Protein AF-A0A1Z7ZY20-F1 (afdb_monomer_lite)

Structure (mmCIF, N/CA/C/O backbone):
data_AF-A0A1Z7ZY20-F1
#
_entry.id   AF-A0A1Z7ZY20-F1
#
loop_
_atom_site.group_PDB
_atom_site.id
_atom_site.type_symbol
_atom_site.label_atom_id
_atom_site.label_alt_id
_atom_site.label_comp_id
_atom_site.label_asym_id
_atom_site.label_entity_id
_atom_site.label_seq_id
_atom_site.pdbx_PDB_ins_code
_atom_site.Cartn_x
_atom_site.Cartn_y
_atom_site.Cartn_z
_atom_site.occupancy
_atom_site.B_iso_or_equiv
_atom_site.auth_seq_id
_atom_site.auth_comp_id
_atom_site.auth_asym_id
_atom_site.auth_atom_id
_atom_site.pdbx_PDB_model_num
ATOM 1 N N . MET A 1 1 ? 28.440 -12.689 -19.094 1.00 26.59 1 MET A N 1
ATOM 2 C CA . MET A 1 1 ? 27.638 -11.450 -19.076 1.00 26.59 1 MET A CA 1
ATOM 3 C C . MET A 1 1 ? 26.887 -11.389 -20.394 1.00 26.59 1 MET A C 1
ATOM 5 O O . MET A 1 1 ? 27.478 -11.012 -21.401 1.00 26.59 1 MET A O 1
ATOM 9 N N . ASN A 1 2 ? 25.649 -11.888 -20.423 1.00 25.91 2 ASN A N 1
ATOM 10 C CA . ASN A 1 2 ? 24.798 -11.761 -21.603 1.00 25.91 2 ASN A CA 1
ATOM 11 C C . ASN A 1 2 ? 24.321 -10.310 -21.683 1.00 25.91 2 ASN A C 1
ATOM 13 O O . ASN A 1 2 ? 23.809 -9.777 -20.708 1.00 25.91 2 ASN A O 1
ATOM 17 N N . LYS A 1 3 ? 24.509 -9.672 -22.840 1.00 26.27 3 LYS A N 1
ATOM 18 C CA . LYS A 1 3 ? 24.090 -8.285 -23.102 1.00 26.27 3 LYS A CA 1
ATOM 19 C C . LYS A 1 3 ? 22.564 -8.083 -23.047 1.00 26.27 3 LYS A C 1
ATOM 21 O O . LYS A 1 3 ? 22.125 -6.948 -23.067 1.00 26.27 3 LYS A O 1
ATOM 26 N N . PHE A 1 4 ? 21.796 -9.171 -22.972 1.00 29.50 4 PHE A N 1
ATOM 27 C CA . PHE A 1 4 ? 20.334 -9.195 -23.011 1.00 29.50 4 PHE A CA 1
ATOM 28 C C . PHE A 1 4 ? 19.665 -8.758 -21.703 1.00 29.50 4 PHE A C 1
ATOM 30 O O . PHE A 1 4 ? 18.697 -8.015 -21.747 1.00 29.50 4 PHE A O 1
ATOM 37 N N . SER A 1 5 ? 20.199 -9.137 -20.541 1.00 30.03 5 SER A N 1
ATOM 38 C CA . SER A 1 5 ? 19.526 -8.877 -19.259 1.00 30.03 5 SER A CA 1
ATOM 39 C C . SER A 1 5 ? 19.671 -7.429 -18.770 1.00 30.03 5 SER A C 1
ATOM 41 O O . SER A 1 5 ? 18.835 -6.940 -18.025 1.00 30.03 5 SER A O 1
ATOM 43 N N . LEU A 1 6 ? 20.687 -6.696 -19.246 1.00 30.16 6 LEU A N 1
ATOM 44 C CA . LEU A 1 6 ? 20.835 -5.263 -18.958 1.00 30.16 6 LEU A CA 1
ATOM 45 C C . LEU A 1 6 ? 19.846 -4.405 -19.772 1.00 30.16 6 LEU A C 1
ATOM 47 O O . LEU A 1 6 ? 19.478 -3.317 -19.343 1.00 30.16 6 LEU A O 1
ATOM 51 N N . SER A 1 7 ? 19.387 -4.907 -20.924 1.00 30.00 7 SER A N 1
ATOM 52 C CA . SER A 1 7 ? 18.324 -4.277 -21.712 1.00 30.00 7 SER A CA 1
ATOM 53 C C . SER A 1 7 ? 16.952 -4.414 -21.051 1.00 30.00 7 SER A C 1
ATOM 55 O O . SER A 1 7 ? 16.118 -3.559 -21.293 1.00 30.00 7 SER A O 1
ATOM 57 N N . ILE A 1 8 ? 16.721 -5.417 -20.194 1.00 33.16 8 ILE A N 1
ATOM 58 C CA . ILE A 1 8 ? 15.449 -5.606 -19.468 1.00 33.16 8 ILE A CA 1
ATOM 59 C C . ILE A 1 8 ? 15.238 -4.495 -18.442 1.00 33.16 8 ILE A C 1
ATOM 61 O O . ILE A 1 8 ? 14.143 -3.967 -18.362 1.00 33.16 8 ILE A O 1
ATOM 65 N N . LEU A 1 9 ? 16.289 -4.088 -17.720 1.00 32.81 9 LEU A N 1
ATOM 66 C CA . LEU A 1 9 ? 16.200 -2.931 -16.832 1.00 32.81 9 LEU A CA 1
ATOM 67 C C . LEU A 1 9 ? 15.980 -1.656 -17.658 1.00 32.81 9 LEU A C 1
ATOM 69 O O . LEU A 1 9 ? 15.051 -0.908 -17.418 1.00 32.81 9 LEU A O 1
ATOM 73 N N . PHE A 1 10 ? 16.802 -1.411 -18.682 1.00 33.69 10 PHE A N 1
ATOM 74 C CA . PHE A 1 10 ? 16.761 -0.129 -19.389 1.00 33.69 10 PHE A CA 1
ATOM 75 C C . PHE A 1 10 ? 15.590 0.041 -20.371 1.00 33.69 10 PHE A C 1
ATOM 77 O O . PHE A 1 10 ? 15.165 1.171 -20.542 1.00 33.69 10 PHE A O 1
ATOM 84 N N . SER A 1 11 ? 15.044 -1.009 -20.992 1.00 33.44 11 SER A N 1
ATOM 85 C CA . SER A 1 11 ? 13.928 -0.878 -21.957 1.00 33.44 11 SER A CA 1
ATOM 86 C C . SER A 1 11 ? 12.587 -0.603 -21.281 1.00 33.44 11 SER A C 1
ATOM 88 O O . SER A 1 11 ? 11.787 0.160 -21.811 1.00 33.44 11 SER A O 1
ATOM 90 N N . SER A 1 12 ? 12.383 -1.129 -20.074 1.00 32.91 12 SER A N 1
ATOM 91 C CA . SER A 1 12 ? 11.218 -0.816 -19.249 1.00 32.91 12 SER A CA 1
ATOM 92 C C . SER A 1 12 ? 11.377 0.506 -18.473 1.00 32.91 12 SER A C 1
ATOM 94 O O . SER A 1 12 ? 10.392 1.111 -18.063 1.00 32.91 12 SER A O 1
ATOM 96 N N . ILE A 1 13 ? 12.613 1.010 -18.347 1.00 37.44 13 ILE A N 1
ATOM 97 C CA . ILE A 1 13 ? 12.966 2.312 -17.750 1.00 37.44 13 ILE A CA 1
ATOM 98 C C . ILE A 1 13 ? 13.057 3.456 -18.792 1.00 37.44 13 ILE A C 1
ATOM 100 O O . ILE A 1 13 ? 12.959 4.629 -18.428 1.00 37.44 13 ILE A O 1
ATOM 104 N N . LEU A 1 14 ? 13.240 3.168 -20.087 1.00 35.00 14 LEU A N 1
ATOM 105 C CA . LEU A 1 14 ? 13.445 4.168 -21.151 1.00 35.00 14 LEU A CA 1
ATOM 106 C C . LEU A 1 14 ? 12.378 4.098 -22.249 1.00 35.00 14 LEU A C 1
ATOM 108 O O . LEU A 1 14 ? 12.675 3.948 -23.432 1.00 35.00 14 LEU A O 1
ATOM 112 N N . LEU A 1 15 ? 11.145 4.439 -21.889 1.00 33.66 15 LEU A N 1
ATOM 113 C CA . LEU A 1 15 ? 10.259 5.173 -22.801 1.00 33.66 15 LEU A CA 1
ATOM 114 C C . LEU A 1 15 ? 10.736 6.641 -22.918 1.00 33.66 15 LEU A C 1
ATOM 116 O O . LEU A 1 15 ? 10.037 7.567 -22.511 1.00 33.66 15 LEU A O 1
ATOM 120 N N . ALA A 1 16 ? 11.963 6.860 -23.416 1.00 35.66 16 ALA A N 1
ATOM 121 C CA . ALA A 1 16 ? 12.469 8.157 -23.893 1.00 35.66 16 ALA A CA 1
ATOM 122 C C . ALA A 1 16 ? 13.898 8.056 -24.467 1.00 35.66 16 ALA A C 1
ATOM 124 O O . ALA A 1 16 ? 14.845 7.831 -23.727 1.00 35.66 16 ALA A O 1
ATOM 125 N N . THR A 1 17 ? 14.096 8.374 -25.750 1.00 30.78 17 THR A N 1
ATOM 126 C CA . THR A 1 17 ? 15.079 9.390 -26.197 1.00 30.78 17 THR A CA 1
ATOM 127 C C . THR A 1 17 ? 14.894 9.693 -27.689 1.00 30.78 17 THR A C 1
ATOM 129 O O . THR A 1 17 ? 15.224 8.876 -28.536 1.00 30.78 17 THR A O 1
ATOM 132 N N . ALA A 1 18 ? 14.424 10.900 -28.026 1.00 28.03 18 ALA A N 1
ATOM 133 C CA . ALA A 1 18 ? 14.915 11.709 -29.154 1.00 28.03 18 ALA A CA 1
ATOM 134 C C . ALA A 1 18 ? 14.128 13.027 -29.247 1.00 28.03 18 ALA A C 1
ATOM 136 O O . ALA A 1 18 ? 13.122 13.139 -29.942 1.00 28.03 18 ALA A O 1
ATOM 137 N N . GLY A 1 19 ? 14.643 14.077 -28.604 1.00 24.58 19 GLY A N 1
ATOM 138 C CA . GLY A 1 19 ? 14.360 15.439 -29.043 1.00 24.58 19 GLY A CA 1
ATOM 139 C C . GLY A 1 19 ? 15.014 15.655 -30.407 1.00 24.58 19 GLY A C 1
ATOM 140 O O . GLY A 1 19 ? 16.233 15.803 -30.509 1.00 24.58 19 GLY A O 1
ATOM 141 N N . CYS A 1 20 ? 14.219 15.637 -31.472 1.00 24.70 20 CYS A N 1
ATOM 142 C CA . CYS A 1 20 ? 14.675 16.006 -32.806 1.00 24.70 20 CYS A CA 1
ATOM 143 C C . CYS A 1 20 ? 15.046 17.502 -32.849 1.00 24.70 20 CYS A C 1
ATOM 145 O O . CYS A 1 20 ? 14.278 18.345 -32.394 1.00 24.70 20 CYS A O 1
ATOM 147 N N . GLY A 1 21 ? 16.159 17.846 -33.511 1.00 25.25 21 GLY A N 1
ATOM 148 C CA . GLY A 1 21 ? 16.212 19.099 -34.278 1.00 25.25 21 GLY A CA 1
ATOM 149 C C . GLY A 1 21 ? 17.348 20.076 -33.990 1.00 25.25 21 GLY A C 1
ATOM 150 O O . GLY A 1 21 ? 17.145 21.157 -33.450 1.00 25.25 21 GLY A O 1
ATOM 151 N N . SER A 1 22 ? 18.533 19.757 -34.506 1.00 25.56 22 SER A N 1
ATOM 152 C CA . SER A 1 22 ? 19.539 20.736 -34.929 1.00 25.56 22 SER A CA 1
ATOM 153 C C . SER A 1 22 ? 18.955 21.760 -35.920 1.00 25.56 22 SER A C 1
ATOM 155 O O . SER A 1 22 ? 18.490 21.356 -36.982 1.00 25.56 22 SER A O 1
ATOM 157 N N . SER A 1 23 ? 19.158 23.063 -35.683 1.00 25.80 23 SER A N 1
ATOM 158 C CA . SER A 1 23 ? 19.535 24.003 -36.755 1.00 25.80 23 SER A CA 1
ATOM 159 C C . SER A 1 23 ? 20.103 25.314 -36.202 1.00 25.80 23 SER A C 1
ATOM 161 O O . SER A 1 23 ? 19.382 26.145 -35.652 1.00 25.80 23 SER A O 1
ATOM 163 N N . GLY A 1 24 ? 21.403 25.531 -36.411 1.00 29.55 24 GLY A N 1
ATOM 164 C CA . GLY A 1 24 ? 21.965 26.875 -36.461 1.00 29.55 24 GLY A CA 1
ATOM 165 C C . GLY A 1 24 ? 21.551 27.555 -37.766 1.00 29.55 24 GLY A C 1
ATOM 166 O O . GLY A 1 24 ? 21.607 26.942 -38.829 1.00 29.55 24 GLY A O 1
ATOM 167 N N . SER A 1 25 ? 21.163 28.827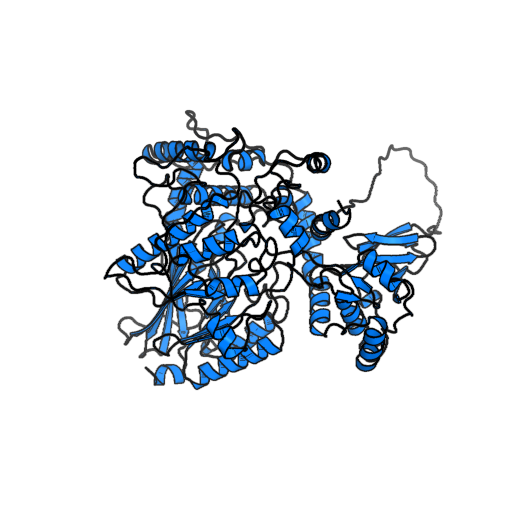 -37.693 1.00 26.25 25 SER A N 1
ATOM 168 C CA . SER A 1 25 ? 20.965 29.671 -38.871 1.00 26.25 25 SER A CA 1
ATOM 169 C C . SER A 1 25 ? 21.786 30.945 -38.729 1.00 26.25 25 SER A C 1
ATOM 171 O O . SER A 1 25 ? 21.455 31.843 -37.955 1.00 26.25 25 SER A O 1
ATOM 173 N N . SER A 1 26 ? 22.853 31.027 -39.521 1.00 27.03 26 SER A N 1
ATOM 174 C CA . SER A 1 26 ? 23.423 32.287 -39.976 1.00 27.03 26 SER A CA 1
ATOM 175 C C . SER A 1 26 ? 22.545 32.842 -41.100 1.00 27.03 26 SER A C 1
ATOM 177 O O . SER A 1 26 ? 22.182 32.154 -42.050 1.00 27.03 26 SER A O 1
ATOM 179 N N . SER A 1 27 ? 22.187 34.116 -40.987 1.00 26.39 27 SER A N 1
ATOM 180 C CA . SER A 1 27 ? 21.404 34.833 -41.986 1.00 26.39 27 SER A CA 1
ATOM 181 C C . SER A 1 27 ? 22.233 35.145 -43.237 1.00 26.39 27 SER A C 1
ATOM 183 O O . SER A 1 27 ? 23.194 35.915 -43.163 1.00 26.39 27 SER A O 1
ATOM 185 N N . SER A 1 28 ? 21.790 34.675 -44.401 1.00 28.12 28 SER A N 1
ATOM 186 C CA . SER A 1 28 ? 21.992 35.390 -45.664 1.00 28.12 28 SER A CA 1
ATOM 187 C C . SER A 1 28 ? 20.765 35.220 -46.553 1.00 28.12 28 SER A C 1
ATOM 189 O O . SER A 1 28 ? 20.369 34.107 -46.882 1.00 28.12 28 SER A O 1
ATOM 191 N N . SER A 1 29 ? 20.166 36.351 -46.901 1.00 36.16 29 SER A N 1
ATOM 192 C CA . SER A 1 29 ? 19.021 36.505 -47.789 1.00 36.16 29 SER A CA 1
ATOM 193 C C . SER A 1 29 ? 19.319 36.042 -49.213 1.00 36.16 29 SER A C 1
ATOM 195 O O . SER A 1 29 ? 20.276 36.543 -49.804 1.00 36.16 29 SER A O 1
ATOM 197 N N . ASP A 1 30 ? 18.432 35.243 -49.804 1.00 29.23 30 ASP A N 1
ATOM 198 C CA . ASP A 1 30 ? 18.133 35.387 -51.228 1.00 29.23 30 ASP A CA 1
ATOM 199 C C . ASP A 1 30 ? 16.697 34.949 -51.547 1.00 29.23 30 ASP A C 1
ATOM 201 O O . ASP A 1 30 ? 16.179 33.970 -51.013 1.00 29.23 30 ASP A O 1
ATOM 205 N N . THR A 1 31 ? 16.030 35.739 -52.381 1.00 40.44 31 THR A N 1
ATOM 206 C CA . THR A 1 31 ? 14.622 35.596 -52.770 1.00 40.44 31 THR A CA 1
ATOM 207 C C . THR A 1 31 ? 14.493 34.796 -54.063 1.00 40.44 31 THR A C 1
ATOM 209 O O . THR A 1 31 ? 15.033 35.210 -55.086 1.00 40.44 31 THR A O 1
ATOM 212 N N . GLY A 1 32 ? 13.688 33.730 -54.067 1.00 32.53 32 GLY A N 1
ATOM 213 C CA . GLY A 1 32 ? 13.284 33.041 -55.296 1.00 32.53 32 GLY A CA 1
ATOM 214 C C . GLY A 1 32 ? 12.078 32.125 -55.084 1.00 32.53 32 GLY A C 1
ATOM 215 O O . GLY A 1 32 ? 12.138 31.200 -54.286 1.00 32.53 32 GLY A O 1
ATOM 216 N N . SER A 1 33 ? 10.979 32.397 -55.793 1.00 42.62 33 SER A N 1
ATOM 217 C CA . SER A 1 33 ? 9.759 31.580 -55.806 1.00 42.62 33 SER A CA 1
ATOM 218 C C . SER A 1 33 ? 9.959 30.269 -56.567 1.00 42.62 33 SER A C 1
ATOM 220 O O . SER A 1 33 ? 10.496 30.323 -57.672 1.00 42.62 33 SER A O 1
ATOM 222 N N . ASN A 1 34 ? 9.417 29.152 -56.075 1.00 34.41 34 ASN A N 1
ATOM 223 C CA . ASN A 1 34 ? 9.041 27.999 -56.901 1.00 34.41 34 ASN A CA 1
ATOM 224 C C . ASN A 1 34 ? 7.930 27.186 -56.218 1.00 34.41 34 ASN A C 1
ATOM 226 O O . ASN A 1 34 ? 8.024 26.897 -55.030 1.00 34.41 34 ASN A O 1
ATOM 230 N N . ASN A 1 35 ? 6.901 26.829 -56.991 1.00 38.69 35 ASN A N 1
ATOM 231 C CA . ASN A 1 35 ? 5.851 25.889 -56.601 1.00 38.69 35 ASN A CA 1
ATOM 232 C C . ASN A 1 35 ? 6.389 24.449 -56.592 1.00 38.69 35 ASN A C 1
ATOM 234 O O . ASN A 1 35 ? 6.904 23.979 -57.608 1.00 38.69 35 ASN A O 1
ATOM 238 N N . ASP A 1 36 ? 6.214 23.795 -55.446 1.00 48.03 36 ASP A N 1
ATOM 239 C CA . ASP A 1 36 ? 5.825 22.404 -55.192 1.00 48.03 36 ASP A CA 1
ATOM 240 C C . ASP A 1 36 ? 6.180 21.314 -56.212 1.00 48.03 36 ASP A C 1
ATOM 242 O O . ASP A 1 36 ? 5.494 21.041 -57.198 1.00 48.03 36 ASP A O 1
ATOM 246 N N . THR A 1 37 ? 7.192 20.546 -55.831 1.00 42.72 37 THR A N 1
ATOM 247 C CA . THR A 1 37 ? 7.038 19.097 -55.658 1.00 42.72 37 THR A CA 1
ATOM 248 C C . THR A 1 37 ? 7.760 18.801 -54.349 1.00 42.72 37 THR A C 1
ATOM 250 O O . THR A 1 37 ? 8.988 18.880 -54.320 1.00 42.72 37 THR A O 1
ATOM 253 N N . GLU A 1 38 ? 7.037 18.582 -53.245 1.00 51.84 38 GLU A N 1
ATOM 254 C CA . GLU A 1 38 ? 7.670 18.094 -52.014 1.00 51.84 38 GLU A CA 1
ATOM 255 C C . GLU A 1 38 ? 8.380 16.787 -52.374 1.00 51.84 38 GLU A C 1
ATOM 257 O O . GLU A 1 38 ? 7.749 15.778 -52.689 1.00 51.84 38 GLU A O 1
ATOM 262 N N . SER A 1 39 ? 9.712 16.826 -52.439 1.00 58.59 39 SER A N 1
ATOM 263 C CA . SER A 1 39 ? 10.508 15.618 -52.597 1.00 58.59 39 SER A CA 1
ATOM 264 C C . SER A 1 39 ? 10.153 14.708 -51.436 1.00 58.59 39 SER A C 1
ATOM 266 O O . SER A 1 39 ? 10.230 15.164 -50.300 1.00 58.59 39 SER A O 1
ATOM 268 N N . ALA A 1 40 ? 9.780 13.463 -51.707 1.00 62.91 40 ALA A N 1
ATOM 269 C CA . ALA A 1 40 ? 9.481 12.491 -50.672 1.00 62.91 40 ALA A CA 1
ATOM 270 C C . ALA A 1 40 ? 10.581 12.469 -49.597 1.00 62.91 40 ALA A C 1
ATOM 272 O O . ALA A 1 40 ? 11.737 12.136 -49.886 1.00 62.91 40 ALA A O 1
ATOM 273 N N . GLN A 1 41 ? 10.213 12.890 -48.389 1.00 81.44 41 GLN A N 1
ATOM 274 C CA . GLN A 1 41 ? 11.120 13.057 -47.261 1.00 81.44 41 GLN A CA 1
ATOM 275 C C . GLN A 1 41 ? 11.041 11.829 -46.361 1.00 81.44 41 GLN A C 1
ATOM 277 O O . GLN A 1 41 ? 9.972 11.246 -46.186 1.00 81.44 41 GLN A O 1
ATOM 282 N N . SER A 1 42 ? 12.187 11.458 -45.791 1.00 88.12 42 SER A N 1
ATOM 283 C CA . SER A 1 42 ? 12.211 10.553 -44.648 1.00 88.12 42 SER A CA 1
ATOM 284 C C . SER A 1 42 ? 11.769 11.336 -43.417 1.00 88.12 42 SER A C 1
ATOM 286 O O . SER A 1 42 ? 12.314 12.412 -43.149 1.00 88.12 42 SER A O 1
ATOM 288 N N . LYS A 1 43 ? 10.790 10.809 -42.689 1.00 91.94 43 LYS A N 1
ATOM 289 C CA . LYS A 1 43 ? 10.312 11.336 -41.409 1.00 91.94 43 LYS A CA 1
ATOM 290 C C . LYS A 1 43 ? 10.280 10.215 -40.378 1.00 91.94 43 LYS A C 1
ATOM 292 O O . LYS A 1 43 ? 10.225 9.047 -40.746 1.00 91.94 43 LYS A O 1
ATOM 297 N N . SER A 1 44 ? 10.278 10.600 -39.107 1.00 90.12 44 SER A N 1
ATOM 298 C CA . SER A 1 44 ? 10.041 9.676 -38.003 1.00 90.12 44 SER A CA 1
ATOM 299 C C . SER A 1 44 ? 8.559 9.693 -37.644 1.00 90.12 44 SER A C 1
ATOM 301 O O . SER A 1 44 ? 7.941 10.760 -37.660 1.00 90.12 44 SER A O 1
ATOM 303 N N . GLY A 1 45 ? 8.002 8.532 -37.332 1.00 90.81 45 GLY A N 1
ATOM 304 C CA . GLY A 1 45 ? 6.679 8.364 -36.733 1.00 90.81 45 GLY A CA 1
ATOM 305 C C . GLY A 1 45 ? 6.785 7.461 -35.513 1.00 90.81 45 GLY A C 1
ATOM 306 O O . GLY A 1 45 ? 7.855 6.913 -35.240 1.00 90.81 45 GLY A O 1
ATOM 307 N N . LYS A 1 46 ? 5.685 7.302 -34.783 1.00 90.06 46 LYS A N 1
ATOM 308 C CA . LYS A 1 46 ? 5.620 6.454 -33.592 1.00 90.06 46 LYS A CA 1
ATOM 309 C C . LYS A 1 46 ? 4.480 5.451 -33.711 1.00 90.06 46 LYS A C 1
ATOM 311 O O . LYS A 1 46 ? 3.348 5.846 -33.979 1.00 90.06 46 LYS A O 1
ATOM 316 N N . LEU A 1 47 ? 4.787 4.167 -33.562 1.00 90.19 47 LEU A N 1
ATOM 317 C CA . LEU A 1 47 ? 3.799 3.109 -33.390 1.00 90.19 47 LEU A CA 1
ATOM 318 C C . LEU A 1 47 ? 3.583 2.951 -31.886 1.00 90.19 47 LEU A C 1
ATOM 320 O O . LEU A 1 47 ? 4.471 2.471 -31.182 1.00 90.19 47 LEU A O 1
ATOM 324 N N . LEU A 1 48 ? 2.452 3.450 -31.393 1.00 81.75 48 LEU A N 1
ATOM 325 C CA . LEU A 1 48 ? 2.236 3.614 -29.957 1.00 81.75 48 LEU A CA 1
ATOM 326 C C . LEU A 1 48 ? 2.314 2.264 -29.234 1.00 81.75 48 LEU A C 1
ATOM 328 O O . LEU A 1 48 ? 1.647 1.316 -29.634 1.00 81.75 48 LEU A O 1
ATOM 332 N N . GLY A 1 49 ? 3.141 2.194 -28.189 1.00 78.31 49 GLY A N 1
ATOM 333 C CA . GLY A 1 49 ? 3.258 1.029 -27.314 1.00 78.31 49 GLY A CA 1
ATOM 334 C C . GLY A 1 49 ? 3.793 -0.248 -27.962 1.00 78.31 49 GLY A C 1
ATOM 335 O O . GLY A 1 49 ? 3.598 -1.305 -27.386 1.00 78.31 49 GLY A O 1
ATOM 336 N N . LEU A 1 50 ? 4.425 -0.208 -29.142 1.00 89.88 50 LEU A N 1
ATOM 337 C CA . LEU A 1 50 ? 4.955 -1.411 -29.805 1.00 89.88 50 LEU A CA 1
ATOM 338 C C . LEU A 1 50 ? 6.465 -1.297 -30.061 1.00 89.88 50 LEU A C 1
ATOM 340 O O . LEU A 1 50 ? 6.914 -0.690 -31.041 1.00 89.88 50 LEU A O 1
ATOM 344 N N . SER A 1 51 ? 7.251 -1.965 -29.220 1.00 87.75 51 SER A N 1
ATOM 345 C CA . SER A 1 51 ? 8.711 -2.033 -29.313 1.00 87.75 51 SER A CA 1
ATOM 346 C C . SER A 1 51 ? 9.181 -3.323 -29.982 1.00 87.75 51 SER A C 1
ATOM 348 O O . SER A 1 51 ? 8.644 -4.411 -29.762 1.00 87.75 51 SER A O 1
ATOM 350 N N . GLY A 1 52 ? 10.230 -3.224 -30.799 1.00 86.31 52 GLY A N 1
ATOM 351 C CA . GLY A 1 52 ? 10.882 -4.406 -31.344 1.00 86.31 52 GLY A CA 1
ATOM 352 C C . GLY A 1 52 ? 10.219 -5.009 -32.587 1.00 86.31 52 GLY A C 1
ATOM 353 O O . GLY A 1 52 ? 10.591 -6.116 -32.985 1.00 86.31 52 GLY A O 1
ATOM 354 N N . PHE A 1 53 ? 9.295 -4.308 -33.244 1.00 95.25 53 PHE A N 1
ATOM 355 C CA . PHE A 1 53 ? 8.635 -4.771 -34.471 1.00 95.25 53 PHE A CA 1
ATOM 356 C C . PHE A 1 53 ? 9.372 -4.308 -35.721 1.00 95.25 53 PHE A C 1
ATOM 358 O O . PHE A 1 53 ? 9.917 -3.209 -35.764 1.00 95.25 53 PHE A O 1
ATOM 365 N N . SER A 1 54 ? 9.401 -5.138 -36.763 1.00 96.62 54 SER A N 1
ATOM 366 C CA . SER A 1 54 ? 10.049 -4.768 -38.025 1.00 96.62 54 SER A CA 1
ATOM 367 C C . SER A 1 54 ? 9.146 -3.839 -38.830 1.00 96.62 54 SER A C 1
ATOM 369 O O . SER A 1 54 ? 7.946 -4.092 -38.928 1.00 96.62 54 SER A O 1
ATOM 371 N N . TYR A 1 55 ? 9.714 -2.796 -39.432 1.00 96.81 55 TYR A N 1
ATOM 372 C CA . TYR A 1 55 ? 8.988 -1.893 -40.325 1.00 96.81 55 TYR A CA 1
ATOM 373 C C . TYR A 1 55 ? 9.665 -1.773 -41.691 1.00 96.81 55 TYR A C 1
ATOM 375 O O . TYR A 1 55 ? 10.893 -1.841 -41.798 1.00 96.81 55 TYR A O 1
ATOM 383 N N . GLU A 1 56 ? 8.854 -1.549 -42.724 1.00 97.00 56 GLU A N 1
ATOM 384 C CA . GLU A 1 56 ? 9.297 -1.246 -44.086 1.00 97.00 56 GLU A CA 1
ATOM 385 C C . GLU A 1 56 ? 8.436 -0.130 -44.695 1.00 97.00 56 GLU A C 1
ATOM 387 O O . GLU A 1 56 ? 7.208 -0.216 -44.721 1.00 97.00 56 GLU A O 1
ATOM 392 N N . SER A 1 57 ? 9.095 0.911 -45.210 1.00 95.38 57 SER A N 1
ATOM 393 C CA . SER A 1 57 ? 8.502 2.005 -45.982 1.00 95.38 57 SER A CA 1
ATOM 394 C C . SER A 1 57 ? 9.459 2.410 -47.112 1.00 95.38 57 SER A C 1
ATOM 396 O O . SER A 1 57 ? 10.296 3.311 -46.996 1.00 95.38 57 SER A O 1
ATOM 398 N N . GLY A 1 58 ? 9.381 1.698 -48.239 1.00 90.25 58 GLY A N 1
ATOM 399 C CA . GLY A 1 58 ? 10.273 1.895 -49.383 1.00 90.25 58 GLY A CA 1
ATOM 400 C C . GLY A 1 58 ? 11.738 1.581 -49.052 1.00 90.25 58 GLY A C 1
ATOM 401 O O . GLY A 1 58 ? 12.112 0.422 -48.953 1.00 90.25 58 GLY A O 1
ATOM 402 N N . SER A 1 59 ? 12.590 2.609 -48.943 1.00 89.56 59 SER A N 1
ATOM 403 C CA . SER A 1 59 ? 14.000 2.444 -48.544 1.00 89.56 59 SER A CA 1
ATOM 404 C C . SER A 1 59 ? 14.220 2.442 -47.034 1.00 89.56 59 SER A C 1
ATOM 406 O O . SER A 1 59 ? 15.302 2.054 -46.598 1.00 89.56 59 SER A O 1
ATOM 408 N N . GLU A 1 60 ? 13.243 2.913 -46.256 1.00 92.88 60 GLU A N 1
ATOM 409 C CA . GLU A 1 60 ? 13.353 2.973 -44.802 1.00 92.88 60 GLU A CA 1
ATOM 410 C C . GLU A 1 60 ? 12.908 1.634 -44.224 1.00 92.88 60 GLU A C 1
ATOM 412 O O . GLU A 1 60 ? 11.758 1.225 -44.381 1.00 92.88 60 GLU A O 1
ATOM 417 N N . THR A 1 61 ? 13.837 0.935 -43.585 1.00 95.69 61 THR A N 1
ATOM 418 C CA . THR A 1 61 ? 13.588 -0.356 -42.945 1.00 95.69 61 THR A CA 1
ATOM 419 C C . THR A 1 61 ? 14.291 -0.394 -41.608 1.00 95.69 61 THR A C 1
ATOM 421 O O . THR A 1 61 ? 15.420 0.092 -41.494 1.00 95.69 61 THR A O 1
ATOM 424 N N . GLY A 1 62 ? 13.691 -1.043 -40.623 1.00 94.75 62 GLY A N 1
ATOM 425 C CA . GLY A 1 62 ? 14.333 -1.205 -39.331 1.00 94.75 62 GLY A CA 1
ATOM 426 C C . GLY A 1 62 ? 13.451 -1.928 -38.339 1.00 94.75 62 GLY A C 1
ATOM 427 O O . GLY A 1 62 ? 12.551 -2.678 -38.708 1.00 94.75 62 GLY A O 1
ATOM 428 N N . THR A 1 63 ? 13.736 -1.690 -37.068 1.00 93.31 63 THR A N 1
ATOM 429 C CA . THR A 1 63 ? 12.937 -2.170 -35.949 1.00 93.31 63 THR A CA 1
ATOM 430 C C . THR A 1 63 ? 12.464 -0.963 -35.154 1.00 93.31 63 THR A C 1
ATOM 432 O O . THR A 1 63 ? 13.232 -0.006 -35.021 1.00 93.31 63 THR A O 1
ATOM 435 N N . THR A 1 64 ? 11.219 -0.980 -34.680 1.00 91.38 64 THR A N 1
ATOM 436 C CA . THR A 1 64 ? 10.710 0.064 -33.791 1.00 91.38 64 THR A CA 1
ATOM 437 C C . THR A 1 64 ? 11.582 0.143 -32.537 1.00 91.38 64 THR A C 1
ATOM 439 O O . THR A 1 64 ? 12.054 -0.885 -32.040 1.00 91.38 64 THR A O 1
ATOM 442 N N . SER A 1 65 ? 11.867 1.361 -32.074 1.00 79.56 65 SER A N 1
ATOM 443 C CA . SER A 1 65 ? 12.610 1.594 -30.827 1.00 79.56 65 SER A CA 1
ATOM 444 C C . SER A 1 65 ? 11.787 1.210 -29.593 1.00 79.56 65 SER A C 1
ATOM 446 O O . SER A 1 65 ? 10.624 0.832 -29.715 1.00 79.56 65 SER A O 1
ATOM 448 N N . ASP A 1 66 ? 12.382 1.351 -28.406 1.00 66.62 66 ASP A N 1
ATOM 449 C CA . ASP A 1 66 ? 11.734 1.066 -27.117 1.00 66.62 66 ASP A CA 1
ATOM 450 C C . ASP A 1 66 ? 10.454 1.887 -26.898 1.00 66.62 66 ASP A C 1
ATOM 452 O O . ASP A 1 66 ? 9.494 1.401 -26.315 1.00 66.62 66 ASP A O 1
ATOM 456 N N . ASP A 1 67 ? 10.392 3.097 -27.454 1.00 67.81 67 ASP A N 1
ATOM 457 C CA . ASP A 1 67 ? 9.193 3.932 -27.476 1.00 67.81 67 ASP A CA 1
ATOM 458 C C . ASP A 1 67 ? 8.380 3.806 -28.777 1.00 67.81 67 ASP A C 1
ATOM 460 O O . ASP A 1 67 ? 7.482 4.598 -29.028 1.00 67.81 67 ASP A O 1
ATOM 464 N N . GLY A 1 68 ? 8.671 2.841 -29.645 1.00 82.94 68 GLY A N 1
ATOM 465 C CA . GLY A 1 68 ? 7.893 2.605 -30.859 1.00 82.94 68 GLY A CA 1
ATOM 466 C C . GLY A 1 68 ? 8.214 3.531 -32.039 1.00 82.94 68 GLY A C 1
ATOM 467 O O . GLY A 1 68 ? 7.489 3.519 -33.036 1.00 82.94 68 GLY A O 1
ATOM 468 N N . GLN A 1 69 ? 9.280 4.341 -31.987 1.00 90.25 69 GLN A N 1
ATOM 469 C CA . GLN A 1 69 ? 9.664 5.183 -33.126 1.00 90.25 69 GLN A CA 1
ATOM 470 C C . GLN A 1 69 ? 10.148 4.351 -34.321 1.00 90.25 69 GLN A C 1
ATOM 472 O O . GLN A 1 69 ? 10.879 3.368 -34.180 1.00 90.25 69 GLN A O 1
ATOM 477 N N . PHE A 1 70 ? 9.791 4.794 -35.525 1.00 93.62 70 PHE A N 1
ATOM 478 C CA . PHE A 1 70 ? 10.215 4.218 -36.800 1.00 93.62 70 PHE A CA 1
ATOM 479 C C . PHE A 1 70 ? 10.430 5.311 -37.849 1.00 93.62 70 PHE A C 1
ATOM 481 O O . PHE A 1 70 ? 9.883 6.407 -37.746 1.00 93.62 70 PHE A O 1
ATOM 488 N N . GLN A 1 71 ? 11.204 5.007 -38.891 1.00 94.44 71 GLN A N 1
ATOM 489 C CA . GLN A 1 71 ? 11.389 5.902 -40.033 1.00 94.44 71 GLN A CA 1
ATOM 490 C C . GLN A 1 71 ? 10.470 5.503 -41.186 1.00 94.44 71 GLN A C 1
ATOM 492 O O . GLN A 1 71 ? 10.283 4.321 -41.471 1.00 94.44 71 GLN A O 1
ATOM 497 N N . TYR A 1 72 ? 9.917 6.488 -41.884 1.00 93.62 72 TYR A N 1
ATOM 498 C CA . TYR A 1 72 ? 9.057 6.264 -43.037 1.00 93.62 72 TYR A CA 1
ATOM 499 C C . TYR A 1 72 ? 9.280 7.293 -44.135 1.00 93.62 72 TYR A C 1
ATOM 501 O O . TYR A 1 72 ? 9.755 8.408 -43.900 1.00 93.62 72 TYR A O 1
ATOM 509 N N . ARG A 1 73 ? 8.872 6.934 -45.354 1.00 90.81 73 ARG A N 1
ATOM 510 C CA . ARG A 1 73 ? 8.825 7.869 -46.478 1.00 90.81 73 ARG A CA 1
ATOM 511 C C . ARG A 1 73 ? 7.426 8.436 -46.627 1.00 90.81 73 ARG A C 1
ATOM 513 O O . ARG A 1 73 ? 6.460 7.688 -46.689 1.00 90.81 73 ARG A O 1
ATOM 520 N N . THR A 1 74 ? 7.310 9.752 -46.771 1.00 87.69 74 THR A N 1
ATOM 521 C CA . THR A 1 74 ? 6.001 10.425 -46.888 1.00 87.69 74 THR A CA 1
ATOM 522 C C . THR A 1 74 ? 5.188 10.034 -48.132 1.00 87.69 74 THR A C 1
ATOM 524 O O . THR A 1 74 ? 4.020 10.393 -48.225 1.00 87.69 74 THR A O 1
ATOM 527 N N . ASP A 1 75 ? 5.798 9.357 -49.110 1.00 88.44 75 ASP A N 1
ATOM 528 C CA . ASP A 1 75 ? 5.173 8.918 -50.364 1.00 88.44 75 ASP A CA 1
ATOM 529 C C . ASP A 1 75 ? 4.907 7.408 -50.443 1.00 88.44 75 ASP A C 1
ATOM 531 O O . ASP A 1 75 ? 4.432 6.933 -51.475 1.00 88.44 75 ASP A O 1
ATOM 535 N N . GLN A 1 76 ? 5.249 6.652 -49.400 1.00 93.38 76 GLN A N 1
ATOM 536 C CA . GLN A 1 76 ? 5.079 5.202 -49.346 1.00 93.38 76 GLN A CA 1
ATOM 537 C C . GLN A 1 76 ? 4.231 4.832 -48.134 1.00 93.38 76 GLN A C 1
ATOM 539 O O . GLN A 1 76 ? 4.258 5.516 -47.114 1.00 93.38 76 GLN A O 1
ATOM 544 N N . GLU A 1 77 ? 3.497 3.729 -48.230 1.00 95.94 77 GLU A N 1
ATOM 545 C CA . GLU A 1 77 ? 2.895 3.117 -47.047 1.00 95.94 77 GLU A CA 1
ATOM 546 C C . GLU A 1 77 ? 3.992 2.577 -46.119 1.00 95.94 77 GLU A C 1
ATOM 548 O O . GLU A 1 77 ? 5.145 2.383 -46.527 1.00 95.94 77 GLU A O 1
ATOM 553 N N . VAL A 1 78 ? 3.641 2.363 -44.856 1.00 96.62 78 VAL A N 1
ATOM 554 C CA . VAL A 1 78 ? 4.488 1.666 -43.890 1.00 96.62 78 VAL A CA 1
ATOM 555 C C . VAL A 1 78 ? 3.823 0.349 -43.520 1.00 96.62 78 VAL A C 1
ATOM 557 O O . VAL A 1 78 ? 2.627 0.307 -43.235 1.00 96.62 78 VAL A O 1
ATOM 560 N N . THR A 1 79 ? 4.595 -0.731 -43.567 1.00 97.38 79 THR A N 1
ATOM 561 C CA . THR A 1 79 ? 4.165 -2.068 -43.146 1.00 97.38 79 THR A CA 1
ATOM 562 C C . THR A 1 79 ? 4.901 -2.452 -41.878 1.00 97.38 79 THR A C 1
ATOM 564 O O . THR A 1 79 ? 6.126 -2.337 -41.835 1.00 97.38 79 THR A O 1
ATOM 567 N N . PHE A 1 80 ? 4.166 -2.938 -40.880 1.00 97.50 80 PHE A N 1
ATOM 568 C CA . PHE A 1 80 ? 4.720 -3.468 -39.635 1.00 97.50 80 PHE A CA 1
ATOM 569 C C . PHE A 1 80 ? 4.592 -4.988 -39.596 1.00 97.50 80 PHE A C 1
ATOM 571 O O . PHE A 1 80 ? 3.597 -5.557 -40.050 1.00 97.50 80 PHE A O 1
ATOM 578 N N . SER A 1 81 ? 5.611 -5.658 -39.066 1.00 96.88 81 SER A N 1
ATOM 579 C CA . SER A 1 81 ? 5.704 -7.117 -39.083 1.00 96.88 81 SER A CA 1
ATOM 580 C C . SER A 1 81 ? 6.488 -7.689 -37.903 1.00 96.88 81 SER A C 1
ATOM 582 O O . SER A 1 81 ? 7.352 -7.034 -37.311 1.00 96.88 81 SER A O 1
ATOM 584 N N . LEU A 1 82 ? 6.203 -8.953 -37.598 1.00 96.12 82 LEU A N 1
ATOM 585 C CA . LEU A 1 82 ? 6.967 -9.798 -36.691 1.00 96.12 82 LEU A CA 1
ATOM 586 C C . LEU A 1 82 ? 7.450 -11.035 -37.453 1.00 96.12 82 LEU A C 1
ATOM 588 O O . LEU A 1 82 ? 6.688 -11.969 -37.695 1.00 96.12 82 LEU A O 1
ATOM 592 N N . GLY A 1 83 ? 8.721 -11.031 -37.859 1.00 90.25 83 GLY A N 1
ATOM 593 C CA . GLY A 1 83 ? 9.256 -12.087 -38.717 1.00 90.25 83 GLY A CA 1
ATOM 594 C C . GLY A 1 83 ? 8.506 -12.142 -40.052 1.00 90.25 83 GLY A C 1
ATOM 595 O O . GLY A 1 83 ? 8.457 -11.141 -40.762 1.00 90.25 83 GLY A O 1
ATOM 596 N N . GLY A 1 84 ? 7.919 -13.294 -40.386 1.00 89.69 84 GLY A N 1
ATOM 597 C CA . GLY A 1 84 ? 7.097 -13.464 -41.595 1.00 89.69 84 GLY A CA 1
ATOM 598 C C . GLY A 1 84 ? 5.644 -12.968 -41.481 1.00 89.69 84 GLY A C 1
ATOM 599 O O . GLY A 1 84 ? 4.914 -12.983 -42.474 1.00 89.69 84 GLY A O 1
ATOM 600 N N . ILE A 1 85 ? 5.216 -12.522 -40.295 1.00 96.00 85 ILE A N 1
ATOM 601 C CA . ILE A 1 85 ? 3.825 -12.152 -39.999 1.00 96.00 85 ILE A CA 1
ATOM 602 C C . ILE A 1 85 ? 3.640 -10.646 -40.181 1.00 96.00 85 ILE A C 1
ATOM 604 O O . ILE A 1 85 ? 4.271 -9.847 -39.491 1.00 96.00 85 ILE A O 1
ATOM 608 N N . ILE A 1 86 ? 2.750 -10.249 -41.085 1.00 96.19 86 ILE A N 1
ATOM 609 C CA . ILE A 1 86 ? 2.396 -8.853 -41.345 1.00 96.19 86 ILE A CA 1
ATOM 610 C C . ILE A 1 86 ? 1.283 -8.449 -40.381 1.00 96.19 86 ILE A C 1
ATOM 612 O O . ILE A 1 86 ? 0.168 -8.952 -40.487 1.00 96.19 86 ILE A O 1
ATOM 616 N N . LEU A 1 87 ? 1.580 -7.516 -39.476 1.00 96.38 87 LEU A N 1
ATOM 617 C CA . LEU A 1 87 ? 0.593 -6.969 -38.540 1.00 96.38 87 LEU A CA 1
ATOM 618 C C . LEU A 1 87 ? -0.414 -6.074 -39.261 1.00 96.38 87 LEU A C 1
ATOM 620 O O . LEU A 1 87 ? -1.607 -6.132 -38.990 1.00 96.38 87 LEU A O 1
ATOM 624 N N . GLY A 1 88 ? 0.084 -5.271 -40.201 1.00 95.25 88 GLY A N 1
ATOM 625 C CA . GLY A 1 88 ? -0.731 -4.401 -41.031 1.00 95.25 88 GLY A CA 1
ATOM 626 C C . GLY A 1 88 ? 0.097 -3.385 -41.807 1.00 95.25 88 GLY A C 1
ATOM 627 O O . GLY A 1 88 ? 1.299 -3.211 -41.581 1.00 95.25 88 GLY A O 1
ATOM 628 N N . THR A 1 89 ? -0.574 -2.716 -42.738 1.00 95.56 89 THR A N 1
ATOM 629 C CA . THR A 1 89 ? 0.001 -1.697 -43.617 1.00 95.56 89 THR A CA 1
ATOM 630 C C . THR A 1 89 ? -0.890 -0.469 -43.570 1.00 95.56 89 THR A C 1
ATOM 632 O O . THR A 1 89 ? -2.109 -0.592 -43.662 1.00 95.56 89 THR A O 1
ATOM 635 N N . THR A 1 90 ? -0.296 0.715 -43.440 1.00 95.75 90 THR A N 1
ATOM 636 C CA . THR A 1 90 ? -1.063 1.959 -43.359 1.00 95.75 90 THR A CA 1
ATOM 637 C C . THR A 1 90 ? -0.328 3.137 -43.985 1.00 95.75 90 THR A C 1
ATOM 639 O O . THR A 1 90 ? 0.874 3.090 -44.264 1.00 95.75 90 THR A O 1
ATOM 642 N N . THR A 1 91 ? -1.064 4.223 -44.212 1.00 93.88 91 THR A N 1
ATOM 643 C CA . THR A 1 91 ? -0.458 5.496 -44.606 1.00 93.88 91 THR A CA 1
ATOM 644 C C . THR A 1 91 ? 0.274 6.091 -43.400 1.00 93.88 91 THR A C 1
ATOM 646 O O . THR A 1 91 ? -0.330 6.180 -42.329 1.00 93.88 91 THR A O 1
ATOM 649 N N . PRO A 1 92 ? 1.536 6.533 -43.537 1.00 87.50 92 PRO A N 1
ATOM 650 C CA . PRO A 1 92 ? 2.292 7.033 -42.401 1.00 87.50 92 PRO A CA 1
ATOM 651 C C . PRO A 1 92 ? 1.659 8.262 -41.743 1.00 87.50 92 PRO A C 1
ATOM 653 O O . PRO A 1 92 ? 1.131 9.151 -42.417 1.00 87.50 92 PRO A O 1
ATOM 656 N N . LYS A 1 93 ? 1.774 8.323 -40.418 1.00 89.12 93 LYS A N 1
ATOM 657 C CA . LYS A 1 93 ? 1.337 9.425 -39.555 1.00 89.12 93 LYS A CA 1
ATOM 658 C C . LYS A 1 93 ? 2.413 9.681 -38.503 1.00 89.12 93 LYS A C 1
ATOM 660 O O . LYS A 1 93 ? 3.283 8.839 -38.290 1.00 89.12 93 LYS A O 1
ATOM 665 N N . ASP A 1 94 ? 2.332 10.825 -37.829 1.00 84.62 94 ASP A N 1
ATOM 666 C CA . ASP A 1 94 ? 3.205 11.112 -36.683 1.00 84.62 94 ASP A CA 1
ATOM 667 C C . ASP A 1 94 ? 2.980 10.084 -35.558 1.00 84.62 94 ASP A C 1
ATOM 669 O O . ASP A 1 94 ? 3.943 9.619 -34.953 1.00 84.62 94 ASP A O 1
ATOM 673 N N . TYR A 1 95 ? 1.724 9.662 -35.367 1.00 87.38 95 TYR A N 1
ATOM 674 C CA . TYR A 1 95 ? 1.313 8.590 -34.461 1.00 87.38 95 TYR A CA 1
ATOM 675 C C . TYR A 1 95 ? 0.436 7.586 -35.210 1.00 87.38 95 TYR A C 1
ATOM 677 O O . TYR A 1 95 ? -0.553 7.975 -35.837 1.00 87.38 95 TYR A O 1
ATOM 685 N N . ILE A 1 96 ? 0.824 6.315 -35.154 1.00 91.50 96 ILE A N 1
ATOM 686 C CA . ILE A 1 96 ? 0.088 5.173 -35.692 1.00 91.50 96 ILE A CA 1
ATOM 687 C C . ILE A 1 96 ? -0.421 4.348 -34.513 1.00 91.50 96 ILE A C 1
ATOM 689 O O . ILE A 1 96 ? 0.340 4.007 -33.604 1.00 91.50 96 ILE A O 1
ATOM 693 N N . THR A 1 97 ? -1.712 4.048 -34.548 1.00 91.12 97 THR A N 1
ATOM 694 C CA . THR A 1 97 ? -2.428 3.230 -33.561 1.00 91.12 97 THR A CA 1
ATOM 695 C C . THR A 1 97 ? -2.624 1.799 -34.070 1.00 91.12 97 THR A C 1
ATOM 697 O O . THR A 1 97 ? -2.377 1.515 -35.246 1.00 91.12 97 THR A O 1
ATOM 700 N N . LEU A 1 98 ? -3.078 0.880 -33.211 1.00 93.31 98 LEU A N 1
ATOM 701 C CA . LEU A 1 98 ? -3.413 -0.477 -33.657 1.00 93.31 98 LEU A CA 1
ATOM 702 C C . LEU A 1 98 ? -4.612 -0.480 -34.613 1.00 93.31 98 LEU A C 1
ATOM 704 O O . LEU A 1 98 ? -4.645 -1.269 -35.553 1.00 93.31 98 LEU A O 1
ATOM 708 N N . GLU A 1 99 ? -5.549 0.446 -34.440 1.00 92.56 99 GLU A N 1
ATOM 709 C CA . GLU A 1 99 ? -6.699 0.663 -35.318 1.00 92.56 99 GLU A CA 1
ATOM 710 C C . GLU A 1 99 ? -6.281 1.081 -36.726 1.00 92.56 99 GLU A C 1
ATOM 712 O O . 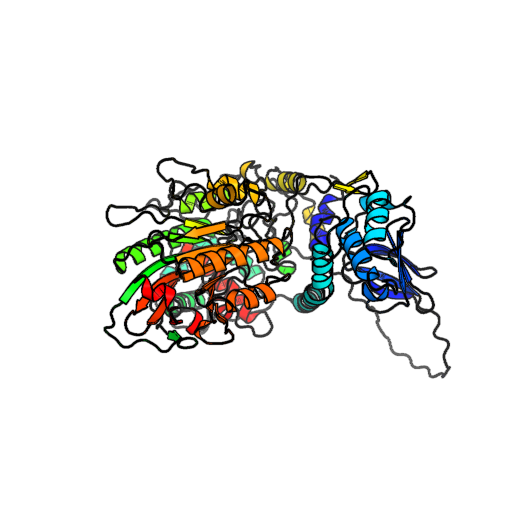GLU A 1 99 ? -6.941 0.721 -37.698 1.00 92.56 99 GLU A O 1
ATOM 717 N N . ASP A 1 100 ? -5.182 1.830 -36.850 1.00 93.62 100 ASP A N 1
ATOM 718 C CA . ASP A 1 100 ? -4.672 2.282 -38.145 1.00 93.62 100 ASP A CA 1
ATOM 719 C C . ASP A 1 100 ? -4.103 1.146 -38.999 1.00 93.62 100 ASP A C 1
ATOM 721 O O . ASP A 1 100 ? -3.985 1.312 -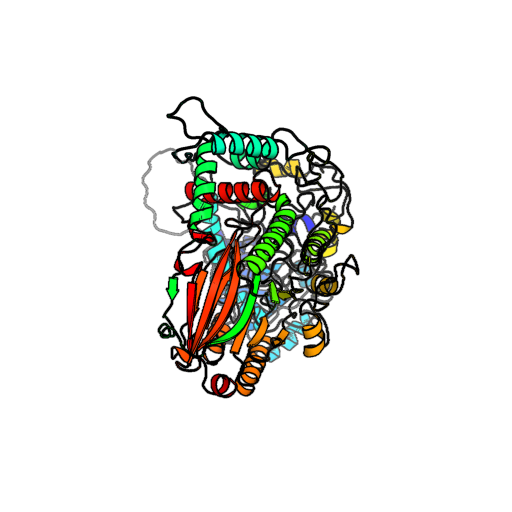40.217 1.00 93.62 100 ASP A O 1
ATOM 725 N N . ILE A 1 101 ? -3.708 0.036 -38.368 1.00 94.50 101 ILE A N 1
ATOM 726 C CA . ILE A 1 101 ? -3.100 -1.129 -39.026 1.00 94.50 101 ILE A CA 1
ATOM 727 C C . ILE A 1 101 ? -3.995 -2.374 -38.988 1.00 94.50 101 ILE A C 1
ATOM 729 O O . ILE A 1 101 ? -3.757 -3.310 -39.752 1.00 94.50 101 ILE A O 1
ATOM 733 N N . ALA A 1 102 ? -5.024 -2.394 -38.137 1.00 93.38 102 ALA A N 1
ATOM 734 C CA . ALA A 1 102 ? -5.996 -3.475 -38.075 1.00 93.38 102 ALA A CA 1
ATOM 735 C C . ALA A 1 102 ? -6.801 -3.589 -39.382 1.00 93.38 102 ALA A C 1
ATOM 737 O O . ALA A 1 102 ? -7.043 -2.616 -40.095 1.00 93.38 102 ALA A O 1
ATOM 738 N N . GLY A 1 103 ? -7.226 -4.813 -39.704 1.00 90.62 103 GLY A N 1
ATOM 739 C CA . GLY A 1 103 ? -8.074 -5.078 -40.868 1.00 90.62 103 GLY A CA 1
ATOM 740 C C . GLY A 1 103 ? -9.517 -4.583 -40.702 1.00 90.62 103 GLY A C 1
ATOM 741 O O . GLY A 1 103 ? -9.959 -4.235 -39.613 1.00 90.62 103 GLY A O 1
ATOM 742 N N . ASP A 1 104 ? -10.287 -4.624 -41.791 1.00 92.75 104 ASP A N 1
ATOM 743 C CA . ASP A 1 104 ? -11.672 -4.124 -41.836 1.00 92.75 104 ASP A CA 1
ATOM 744 C C . ASP A 1 104 ? -12.714 -5.017 -41.119 1.00 92.75 104 ASP A C 1
ATOM 746 O O . ASP A 1 104 ? -13.883 -4.639 -40.988 1.00 92.75 104 ASP A O 1
ATOM 750 N N . HIS A 1 105 ? -12.354 -6.241 -40.724 1.00 96.50 105 HIS A N 1
ATOM 751 C CA . HIS A 1 105 ? -13.257 -7.181 -40.061 1.00 96.50 105 HIS A CA 1
ATOM 752 C C . HIS A 1 105 ? -13.526 -6.734 -38.613 1.00 96.50 105 HIS A C 1
ATOM 754 O O . HIS A 1 105 ? -12.585 -6.331 -37.933 1.00 96.50 105 HIS A O 1
ATOM 760 N N . PRO A 1 106 ? -14.763 -6.873 -38.088 1.00 94.62 106 PRO A N 1
ATOM 761 C CA . PRO A 1 106 ? -15.098 -6.453 -36.721 1.00 94.62 106 PRO A CA 1
ATOM 762 C C . PRO A 1 106 ? -14.183 -7.028 -35.630 1.00 94.62 106 PRO A C 1
ATOM 764 O O . PRO A 1 106 ? -13.880 -6.346 -34.660 1.00 94.62 106 PRO A O 1
ATOM 767 N N . ASP A 1 107 ? -13.715 -8.262 -35.823 1.00 95.88 107 ASP A N 1
ATOM 768 C CA . ASP A 1 107 ? -12.840 -8.961 -34.873 1.00 95.88 107 ASP A CA 1
ATOM 769 C C . ASP A 1 107 ? -11.337 -8.702 -35.110 1.00 95.88 107 ASP A C 1
ATOM 771 O O . ASP A 1 107 ? -10.504 -9.208 -34.361 1.00 95.88 107 ASP A O 1
ATOM 775 N N . ALA A 1 108 ? -10.952 -7.961 -36.158 1.00 96.44 108 ALA A N 1
ATOM 776 C CA . ALA A 1 108 ? -9.552 -7.870 -36.582 1.00 96.44 108 ALA A CA 1
ATOM 777 C C . ALA A 1 108 ? -8.646 -7.204 -35.542 1.00 96.44 108 ALA A C 1
ATOM 779 O O . ALA A 1 108 ? -7.535 -7.680 -35.311 1.00 96.44 108 ALA A O 1
ATOM 780 N N . LEU A 1 109 ? -9.131 -6.139 -34.898 1.00 95.25 109 LEU A N 1
ATOM 781 C CA . LEU A 1 109 ? -8.396 -5.443 -33.843 1.00 95.25 109 LEU A CA 1
ATOM 782 C C . LEU A 1 109 ? -8.175 -6.353 -32.628 1.00 95.25 109 LEU A C 1
ATOM 784 O O . LEU A 1 109 ? -7.040 -6.514 -32.193 1.00 95.25 109 LEU A O 1
ATOM 788 N N . SER A 1 110 ? -9.233 -7.022 -32.154 1.00 93.75 110 SER A N 1
ATOM 789 C CA . SER A 1 110 ? -9.141 -7.999 -31.059 1.00 93.75 110 SER A CA 1
ATOM 790 C C . SER A 1 110 ? -8.169 -9.131 -31.400 1.00 93.75 110 SER A C 1
ATOM 792 O O . SER A 1 110 ? -7.305 -9.473 -30.597 1.00 93.75 110 SER A O 1
ATOM 794 N N . ASN A 1 111 ? -8.242 -9.686 -32.612 1.00 97.19 111 ASN A N 1
ATOM 795 C CA . ASN A 1 111 ? -7.315 -10.726 -33.055 1.00 97.19 111 ASN A CA 1
ATOM 796 C C . ASN A 1 111 ? -5.857 -10.235 -33.035 1.00 97.19 111 ASN A C 1
ATOM 798 O O . ASN A 1 111 ? -4.976 -10.948 -32.551 1.00 97.19 111 ASN A O 1
ATOM 802 N N . LEU A 1 112 ? -5.607 -9.015 -33.524 1.00 97.06 112 LEU A N 1
ATOM 803 C CA . LEU A 1 112 ? -4.283 -8.397 -33.501 1.00 97.06 112 LEU A CA 1
ATOM 804 C C . LEU A 1 112 ? -3.788 -8.193 -32.063 1.00 97.06 112 LEU A C 1
ATOM 806 O O . LEU A 1 112 ? -2.686 -8.624 -31.743 1.00 97.06 112 LEU A O 1
ATOM 810 N N . GLN A 1 113 ? -4.602 -7.619 -31.178 1.00 95.38 113 GLN A N 1
ATOM 811 C CA . GLN A 1 113 ? -4.247 -7.393 -29.772 1.00 95.38 113 GLN A CA 1
ATOM 812 C C . GLN A 1 113 ? -3.993 -8.702 -29.015 1.00 95.38 113 GLN A C 1
ATOM 814 O O . GLN A 1 113 ? -3.012 -8.806 -28.285 1.00 95.38 113 GLN A O 1
ATOM 819 N N . ARG A 1 114 ? -4.829 -9.731 -29.219 1.00 95.31 114 ARG A N 1
ATOM 820 C CA . ARG A 1 114 ? -4.640 -11.060 -28.611 1.00 95.31 114 ARG A CA 1
ATOM 821 C C . ARG A 1 114 ? -3.333 -11.696 -29.069 1.00 95.31 114 ARG A C 1
ATOM 823 O O . ARG A 1 114 ? -2.627 -12.288 -28.257 1.00 95.31 114 ARG A O 1
ATOM 830 N N . PHE A 1 115 ? -2.992 -11.564 -30.352 1.00 96.88 115 PHE A N 1
ATOM 831 C CA . PHE A 1 115 ? -1.695 -12.006 -30.864 1.00 96.88 115 PHE A CA 1
ATOM 832 C C . PHE A 1 115 ? -0.547 -11.221 -30.239 1.00 96.88 115 PHE A C 1
ATOM 834 O O . PHE A 1 115 ? 0.384 -11.840 -29.736 1.00 96.88 115 PHE A O 1
ATOM 841 N N . LEU A 1 116 ? -0.638 -9.889 -30.222 1.00 95.62 116 LEU A N 1
ATOM 842 C CA . LEU A 1 116 ? 0.376 -9.009 -29.649 1.00 95.62 116 LEU A CA 1
ATOM 843 C C . LEU A 1 116 ? 0.642 -9.344 -28.179 1.00 95.62 116 LEU A C 1
ATOM 845 O O . LEU A 1 116 ? 1.781 -9.629 -27.835 1.00 95.62 116 LEU A O 1
ATOM 849 N N . ALA A 1 117 ? -0.403 -9.455 -27.358 1.00 89.44 117 ALA A N 1
ATOM 850 C CA . ALA A 1 117 ? -0.295 -9.858 -25.955 1.00 89.44 117 ALA A CA 1
ATOM 851 C C . ALA A 1 117 ? 0.253 -11.289 -25.762 1.00 89.44 117 ALA A C 1
ATOM 853 O O . ALA A 1 117 ? 0.712 -11.638 -24.679 1.00 89.44 117 ALA A O 1
ATOM 854 N N . THR A 1 118 ? 0.185 -12.149 -26.787 1.00 92.06 118 THR A N 1
ATOM 855 C CA . THR A 1 118 ? 0.747 -13.514 -26.737 1.00 92.06 118 THR A CA 1
ATOM 856 C C . THR A 1 118 ? 2.230 -13.548 -27.098 1.00 92.06 118 THR A C 1
ATOM 858 O O . THR A 1 118 ? 2.963 -14.388 -26.582 1.00 92.06 118 THR A O 1
ATOM 861 N N . VAL A 1 119 ? 2.671 -12.673 -28.006 1.00 91.75 119 VAL A N 1
ATOM 862 C CA . VAL A 1 119 ? 4.082 -12.561 -28.422 1.00 91.75 119 VAL A CA 1
ATOM 863 C C . VAL A 1 119 ? 4.867 -11.558 -27.580 1.00 91.75 119 VAL A C 1
ATOM 865 O O . VAL A 1 119 ? 6.028 -11.288 -27.880 1.00 91.75 119 VAL A O 1
ATOM 868 N N . ASP A 1 120 ? 4.225 -10.992 -26.570 1.00 83.94 120 ASP A N 1
ATOM 869 C CA . ASP A 1 120 ? 4.811 -10.033 -25.659 1.00 83.94 120 ASP A CA 1
ATOM 870 C C . ASP A 1 120 ? 5.849 -10.699 -24.755 1.00 83.94 120 ASP A C 1
ATOM 872 O O . ASP A 1 120 ? 5.613 -11.773 -24.198 1.00 83.94 120 ASP A O 1
ATOM 876 N N . TYR A 1 121 ? 7.030 -10.100 -24.652 1.00 75.75 121 TYR A N 1
ATOM 877 C CA . TYR A 1 121 ? 8.166 -10.721 -23.979 1.00 75.75 121 TYR A CA 1
ATOM 878 C C . TYR A 1 121 ? 7.992 -10.782 -22.464 1.00 75.75 121 TYR A C 1
ATOM 880 O O . TYR A 1 121 ? 8.360 -11.785 -21.863 1.00 75.75 121 TYR A O 1
ATOM 888 N N . ASP A 1 122 ? 7.458 -9.736 -21.843 1.00 61.81 122 ASP A N 1
ATOM 889 C CA . ASP A 1 122 ? 7.239 -9.695 -20.393 1.00 61.81 122 ASP A CA 1
ATOM 890 C C . ASP A 1 122 ? 5.837 -10.185 -19.991 1.00 61.81 122 ASP A C 1
ATOM 892 O O . ASP A 1 122 ? 5.497 -10.187 -18.808 1.00 61.81 122 ASP A O 1
ATOM 896 N N . LEU A 1 123 ? 5.064 -10.677 -20.971 1.00 70.00 123 LEU A N 1
ATOM 897 C CA . LEU A 1 123 ? 3.706 -11.200 -20.825 1.00 70.00 123 LEU A CA 1
ATOM 898 C C . LEU A 1 123 ? 2.726 -10.200 -20.207 1.00 70.00 123 LEU A C 1
ATOM 900 O O . LEU A 1 123 ? 1.705 -10.620 -19.644 1.00 70.00 123 LEU A O 1
ATOM 904 N N . SER A 1 124 ? 3.008 -8.906 -20.339 1.00 64.50 124 SER A N 1
ATOM 905 C CA . SER A 1 124 ? 2.184 -7.865 -19.771 1.00 64.50 124 SER A CA 1
ATOM 906 C C . SER A 1 124 ? 1.906 -6.745 -20.770 1.00 64.50 124 SER A C 1
ATOM 908 O O . SER A 1 124 ? 2.610 -5.737 -20.827 1.00 64.50 124 SER A O 1
ATOM 910 N N . PRO A 1 125 ? 0.757 -6.826 -21.453 1.00 70.50 125 PRO A N 1
ATOM 911 C CA . PRO A 1 125 ? 0.412 -5.863 -22.485 1.00 70.50 125 PRO A CA 1
ATOM 912 C C . PRO A 1 125 ? 0.151 -4.437 -21.960 1.00 70.50 125 PRO A C 1
ATOM 914 O O . PRO A 1 125 ? -0.159 -3.534 -22.739 1.00 70.50 125 PRO A O 1
ATOM 917 N N . MET A 1 126 ? 0.199 -4.214 -20.642 1.00 63.03 126 MET A N 1
ATOM 918 C CA . MET A 1 126 ? -0.152 -2.932 -20.036 1.00 63.03 126 MET A CA 1
ATOM 919 C C . MET A 1 126 ? 0.931 -1.867 -20.098 1.00 63.03 126 MET A C 1
ATOM 921 O O . MET A 1 126 ? 0.611 -0.686 -19.965 1.00 63.03 126 MET A O 1
ATOM 925 N N . ASN A 1 127 ? 2.181 -2.236 -20.353 1.00 58.72 127 ASN A N 1
ATOM 926 C CA . ASN A 1 127 ? 3.264 -1.277 -20.587 1.00 58.72 127 ASN A CA 1
ATOM 927 C C . ASN A 1 127 ? 3.561 -1.093 -22.091 1.00 58.72 127 ASN A C 1
ATOM 929 O O . ASN A 1 127 ? 4.563 -0.478 -22.461 1.00 58.72 127 ASN A O 1
ATOM 933 N N . GLY A 1 128 ? 2.676 -1.600 -22.952 1.00 75.12 128 GLY A N 1
ATOM 934 C CA . GLY A 1 128 ? 2.938 -1.794 -24.370 1.00 75.12 128 GLY A CA 1
ATOM 935 C C . GLY A 1 128 ? 3.262 -3.255 -24.666 1.00 75.12 128 GLY A C 1
ATOM 936 O O . GLY A 1 128 ? 2.892 -4.146 -23.920 1.00 75.12 128 GLY A O 1
ATOM 937 N N . ILE A 1 129 ? 3.885 -3.499 -25.813 1.00 83.56 129 ILE A N 1
ATOM 938 C CA . ILE A 1 129 ? 4.263 -4.822 -26.297 1.00 83.56 129 ILE A CA 1
ATOM 939 C C . ILE A 1 129 ? 5.732 -4.777 -26.654 1.00 83.56 129 ILE A C 1
ATOM 941 O O . ILE A 1 129 ? 6.157 -3.983 -27.508 1.00 83.56 129 ILE A O 1
ATOM 945 N N . ILE A 1 130 ? 6.497 -5.662 -26.030 1.00 81.00 130 ILE A N 1
ATOM 946 C CA . ILE A 1 130 ? 7.940 -5.738 -26.197 1.00 81.00 130 ILE A CA 1
ATOM 947 C C . ILE A 1 130 ? 8.277 -7.021 -26.935 1.00 81.00 130 ILE A C 1
ATOM 949 O O . ILE A 1 130 ? 8.092 -8.131 -26.445 1.00 81.00 130 ILE A O 1
ATOM 953 N N . VAL A 1 131 ? 8.864 -6.876 -28.119 1.00 84.00 131 VAL A N 1
ATOM 954 C CA . VAL A 1 131 ? 9.382 -8.011 -28.877 1.00 84.00 131 VAL A CA 1
ATOM 955 C C . VAL A 1 131 ? 10.907 -8.006 -28.856 1.00 84.00 131 VAL A C 1
ATOM 957 O O . VAL A 1 131 ? 11.582 -7.139 -29.423 1.00 84.00 131 VAL A O 1
ATOM 960 N N . THR A 1 132 ? 11.491 -9.048 -28.272 1.00 81.75 132 THR A N 1
ATOM 961 C CA . THR A 1 132 ? 12.947 -9.237 -28.283 1.00 81.75 132 THR A CA 1
ATOM 962 C C . THR A 1 132 ? 13.442 -9.794 -29.617 1.00 81.75 132 THR A C 1
ATOM 964 O O . THR A 1 132 ? 12.684 -10.273 -30.463 1.00 81.75 132 THR A O 1
ATOM 967 N N . SER A 1 133 ? 14.759 -9.756 -29.837 1.00 81.12 133 SER A N 1
ATOM 968 C CA . SER A 1 133 ? 15.345 -10.401 -31.018 1.00 81.12 133 SER A CA 1
ATOM 969 C C . SER A 1 133 ? 15.114 -11.908 -31.055 1.00 81.12 133 SER A C 1
ATOM 971 O O . SER A 1 133 ? 15.057 -12.462 -32.147 1.00 81.12 133 SER A O 1
ATOM 973 N N . ASP A 1 134 ? 14.978 -12.554 -29.896 1.00 80.81 134 ASP A N 1
ATOM 974 C CA . ASP A 1 134 ? 14.747 -13.997 -29.808 1.00 80.81 134 ASP A CA 1
ATOM 975 C C . ASP A 1 134 ? 13.341 -14.339 -30.308 1.00 80.81 134 ASP A C 1
ATOM 977 O O . ASP A 1 134 ? 13.183 -15.260 -31.108 1.00 80.81 134 ASP A O 1
ATOM 981 N N . ILE A 1 135 ? 12.344 -13.522 -29.948 1.00 85.81 135 ILE A N 1
ATOM 982 C CA . ILE A 1 135 ? 10.978 -13.630 -30.476 1.00 85.81 135 ILE A CA 1
ATOM 983 C C . ILE A 1 135 ? 10.949 -13.336 -31.982 1.00 85.81 135 ILE A C 1
ATOM 985 O O . ILE A 1 135 ? 10.346 -14.093 -32.745 1.00 85.81 135 ILE A O 1
ATOM 989 N N . ARG A 1 136 ? 11.648 -12.287 -32.447 1.00 91.06 136 ARG A N 1
ATOM 990 C CA . ARG A 1 136 ? 11.758 -11.996 -33.891 1.00 91.06 136 ARG A CA 1
ATOM 991 C C . ARG A 1 136 ? 12.391 -13.139 -34.676 1.00 91.06 136 ARG A C 1
ATOM 993 O O . ARG A 1 136 ? 11.910 -13.461 -35.759 1.00 91.06 136 ARG A O 1
ATOM 1000 N N . GLU A 1 137 ? 13.474 -13.724 -34.169 1.00 88.69 137 GLU A N 1
ATOM 1001 C CA . GLU A 1 137 ? 14.150 -14.832 -34.850 1.00 88.69 137 GLU A CA 1
ATOM 1002 C C . GLU A 1 137 ? 13.286 -16.099 -34.820 1.00 88.69 137 GLU A C 1
ATOM 1004 O O . GLU A 1 137 ? 13.227 -16.798 -35.829 1.00 88.69 137 GLU A O 1
ATOM 1009 N N . ALA A 1 138 ? 12.548 -16.354 -33.733 1.00 89.88 138 ALA A N 1
ATOM 1010 C CA . ALA A 1 138 ? 11.576 -17.445 -33.670 1.00 89.88 138 ALA A CA 1
ATOM 1011 C C . ALA A 1 138 ? 10.437 -17.278 -34.698 1.00 89.88 138 ALA A C 1
ATOM 1013 O O . ALA A 1 138 ? 10.002 -18.260 -35.292 1.00 89.88 138 ALA A O 1
ATOM 1014 N N . ALA A 1 139 ? 10.000 -16.041 -34.961 1.00 93.38 139 ALA A N 1
ATOM 1015 C CA . ALA A 1 139 ? 8.924 -15.727 -35.908 1.00 93.38 139 ALA A CA 1
ATOM 1016 C C . ALA A 1 139 ? 9.361 -15.647 -37.385 1.00 93.38 139 ALA A C 1
ATOM 1018 O O . ALA A 1 139 ? 8.537 -15.449 -38.281 1.00 93.38 139 ALA A O 1
ATOM 1019 N N . LYS A 1 140 ? 10.663 -15.716 -37.669 1.00 89.69 140 LYS A N 1
ATOM 1020 C CA . LYS A 1 140 ? 11.240 -15.357 -38.975 1.00 89.69 140 LYS A CA 1
ATOM 1021 C C . LYS A 1 140 ? 10.759 -16.214 -40.142 1.00 89.69 140 LYS A C 1
ATOM 1023 O O . LYS A 1 140 ? 10.575 -15.687 -41.235 1.00 89.69 140 LYS A O 1
ATOM 1028 N N . ASP A 1 141 ? 10.565 -17.507 -39.897 1.00 87.19 141 ASP A N 1
ATOM 1029 C CA . ASP A 1 141 ? 10.122 -18.479 -40.903 1.00 87.19 141 ASP A CA 1
ATOM 1030 C C . ASP A 1 141 ? 8.609 -18.769 -40.811 1.00 87.19 141 ASP A C 1
ATOM 1032 O O . ASP A 1 141 ? 8.117 -19.698 -41.453 1.00 87.19 141 ASP A O 1
ATOM 1036 N N . SER A 1 142 ? 7.871 -17.998 -40.005 1.00 89.56 142 SER A N 1
ATOM 1037 C CA . SER A 1 142 ? 6.428 -18.157 -39.828 1.00 89.56 142 SER A CA 1
ATOM 1038 C C . SER A 1 142 ? 5.657 -17.738 -41.078 1.00 89.56 142 SER A C 1
ATOM 1040 O O . SER A 1 142 ? 5.955 -16.715 -41.697 1.00 89.56 142 SER A O 1
ATOM 1042 N N . ASP A 1 143 ? 4.622 -18.508 -41.419 1.00 89.31 143 ASP A N 1
ATOM 1043 C CA . ASP A 1 143 ? 3.639 -18.100 -42.420 1.00 89.31 143 ASP A CA 1
ATOM 1044 C C . ASP A 1 143 ? 2.878 -16.851 -41.944 1.00 89.31 143 ASP A C 1
ATOM 1046 O O . ASP A 1 143 ? 2.712 -16.618 -40.744 1.00 89.31 143 ASP A O 1
ATOM 1050 N N . ASN A 1 144 ? 2.398 -16.043 -42.893 1.00 89.31 144 ASN A N 1
ATOM 1051 C CA . ASN A 1 144 ? 1.602 -14.869 -42.558 1.00 89.31 144 ASN A CA 1
ATOM 1052 C C . ASN A 1 144 ? 0.268 -15.280 -41.913 1.00 89.31 144 ASN A C 1
ATOM 1054 O O . ASN A 1 144 ? -0.389 -16.200 -42.399 1.00 89.31 144 ASN A O 1
ATOM 1058 N N . LEU A 1 145 ? -0.148 -14.552 -40.878 1.00 93.56 145 LEU A N 1
ATOM 1059 C CA . LEU A 1 145 ? -1.370 -14.812 -40.120 1.00 93.56 145 LEU A CA 1
ATOM 1060 C C . LEU A 1 145 ? -2.495 -13.879 -40.584 1.00 93.56 145 LEU A C 1
ATOM 1062 O O . LEU A 1 145 ? -2.291 -12.672 -40.731 1.00 93.56 145 LEU A O 1
ATOM 1066 N N . ASN A 1 146 ? -3.697 -14.409 -40.817 1.00 95.19 146 ASN A N 1
ATOM 1067 C CA . ASN A 1 146 ? -4.825 -13.571 -41.228 1.00 95.19 146 ASN A CA 1
ATOM 1068 C C . ASN A 1 146 ? -5.573 -12.982 -40.020 1.00 95.19 146 ASN A C 1
ATOM 1070 O O . ASN A 1 146 ? -6.480 -13.610 -39.482 1.00 95.19 146 ASN A O 1
ATOM 1074 N N . PHE A 1 147 ? -5.271 -11.744 -39.628 1.00 96.69 147 PHE A N 1
ATOM 1075 C CA . PHE A 1 147 ? -6.023 -11.047 -38.570 1.00 96.69 147 PHE A CA 1
ATOM 1076 C C . PHE A 1 147 ? -7.465 -10.695 -38.985 1.00 96.69 147 PHE A C 1
ATOM 1078 O O . PHE A 1 147 ? -8.350 -10.568 -38.140 1.00 96.69 147 PHE A O 1
ATOM 1085 N N . ASN A 1 148 ? -7.729 -10.584 -40.290 1.00 96.50 148 ASN A N 1
ATOM 1086 C CA . ASN A 1 148 ? -8.970 -10.065 -40.863 1.00 96.50 148 ASN A CA 1
ATOM 1087 C C . ASN A 1 148 ? -10.056 -11.150 -41.039 1.00 96.50 148 ASN A C 1
ATOM 1089 O O . ASN A 1 148 ? -10.559 -11.382 -42.144 1.00 96.50 148 ASN A O 1
ATOM 1093 N N . GLN A 1 149 ? -10.382 -11.863 -39.958 1.00 97.12 149 GLN A N 1
ATOM 1094 C CA . GLN A 1 149 ? -11.323 -12.992 -39.953 1.00 97.12 149 GLN A CA 1
ATOM 1095 C C . GLN A 1 149 ? -12.049 -13.148 -38.599 1.00 97.12 149 GLN A C 1
ATOM 1097 O O . GLN A 1 149 ? -11.670 -12.481 -37.637 1.00 97.12 149 GLN A O 1
ATOM 1102 N N . PRO A 1 150 ? -13.062 -14.032 -38.483 1.00 97.81 150 PRO A N 1
ATOM 1103 C CA . PRO A 1 150 ? -13.728 -14.300 -37.206 1.00 97.81 150 PRO A CA 1
ATOM 1104 C C . PRO A 1 150 ? -12.783 -14.862 -36.134 1.00 97.81 150 PRO A C 1
ATOM 1106 O O . PRO A 1 150 ? -11.975 -15.747 -36.438 1.00 97.81 150 PRO A O 1
ATOM 1109 N N . SER A 1 151 ? -12.928 -14.426 -34.875 1.00 95.25 151 SER A N 1
ATOM 1110 C CA . SER A 1 151 ? -12.012 -14.801 -33.776 1.00 95.25 151 SER A CA 1
ATOM 1111 C C . SER A 1 151 ? -11.868 -16.307 -33.535 1.00 95.25 151 SER A C 1
ATOM 1113 O O . SER A 1 151 ? -10.799 -16.763 -33.134 1.00 95.25 151 SER A O 1
ATOM 1115 N N . GLU A 1 152 ? -12.908 -17.105 -33.793 1.00 95.25 152 GLU A N 1
ATOM 1116 C CA . GLU A 1 152 ? -12.845 -18.569 -33.659 1.00 95.25 152 GLU A CA 1
ATOM 1117 C C . GLU A 1 152 ? -11.880 -19.189 -34.684 1.00 95.25 152 GLU A C 1
ATOM 1119 O O . GLU A 1 152 ? -11.056 -20.032 -34.338 1.00 95.25 152 GLU A O 1
ATOM 1124 N N . SER A 1 153 ? -11.935 -18.728 -35.939 1.00 97.19 153 SER A N 1
ATOM 1125 C CA . SER A 1 153 ? -11.028 -19.195 -36.999 1.00 97.19 153 SER A CA 1
ATOM 1126 C C . SER A 1 153 ? -9.603 -18.705 -36.760 1.00 97.19 153 SER A C 1
ATOM 1128 O O . SER A 1 153 ? -8.659 -19.483 -36.883 1.00 97.19 153 SER A O 1
ATOM 1130 N N . PHE A 1 154 ? -9.471 -17.445 -36.336 1.00 97.25 154 PHE A N 1
ATOM 1131 C CA . PHE A 1 154 ? -8.187 -16.862 -35.973 1.00 97.25 154 PHE A CA 1
ATOM 1132 C C . PHE A 1 154 ? -7.506 -17.624 -34.836 1.00 97.25 154 PHE A C 1
ATOM 1134 O O . PHE A 1 154 ? -6.326 -17.921 -34.943 1.00 97.25 154 PHE A O 1
ATOM 1141 N N . THR A 1 155 ? -8.243 -17.987 -33.780 1.00 96.69 155 THR A N 1
ATOM 1142 C CA . THR A 1 155 ? -7.680 -18.707 -32.622 1.00 96.69 155 THR A CA 1
ATOM 1143 C C . THR A 1 155 ? -7.041 -20.026 -33.060 1.00 96.69 155 THR A C 1
ATOM 1145 O O . THR A 1 155 ? -5.895 -20.292 -32.722 1.00 96.69 155 THR A O 1
ATOM 1148 N N . ILE A 1 156 ? -7.726 -20.804 -33.905 1.00 96.31 156 ILE A N 1
ATOM 1149 C CA . ILE A 1 156 ? -7.198 -22.077 -34.420 1.00 96.31 156 ILE A CA 1
ATOM 1150 C C . ILE A 1 156 ? -5.918 -21.862 -35.243 1.00 96.31 156 ILE A C 1
ATOM 1152 O O . ILE A 1 156 ? -4.953 -22.610 -35.091 1.00 96.31 156 ILE A O 1
ATOM 1156 N N . GLU A 1 157 ? -5.915 -20.868 -36.135 1.00 96.81 157 GLU A N 1
ATOM 1157 C CA . GLU A 1 157 ? -4.764 -20.558 -36.993 1.00 96.81 157 GLU A CA 1
ATOM 1158 C C . GLU A 1 157 ? -3.571 -20.046 -36.173 1.00 96.81 157 GLU A C 1
ATOM 1160 O O . GLU A 1 157 ? -2.449 -20.529 -36.335 1.00 96.81 157 GLU A O 1
ATOM 1165 N N . ALA A 1 158 ? -3.829 -19.115 -35.254 1.00 95.69 158 ALA A N 1
ATOM 1166 C CA . ALA A 1 158 ? -2.829 -18.489 -34.405 1.00 95.69 158 ALA A CA 1
ATOM 1167 C C . ALA A 1 158 ? -2.184 -19.503 -33.457 1.00 95.69 158 ALA A C 1
ATOM 1169 O O . ALA A 1 158 ? -0.963 -19.577 -33.411 1.00 95.69 158 ALA A O 1
ATOM 1170 N N . GLU A 1 159 ? -2.959 -20.332 -32.754 1.00 96.25 159 GLU A N 1
ATOM 1171 C CA . GLU A 1 159 ? -2.413 -21.342 -31.832 1.00 96.25 159 GLU A CA 1
ATOM 1172 C C . GLU A 1 159 ? -1.609 -22.420 -32.564 1.00 96.25 159 GLU A C 1
ATOM 1174 O O . GLU A 1 159 ? -0.581 -22.883 -32.066 1.00 96.25 159 GLU A O 1
ATOM 1179 N N . ALA A 1 160 ? -2.031 -22.797 -33.776 1.00 94.81 160 ALA A N 1
ATOM 1180 C CA . ALA A 1 160 ? -1.273 -23.724 -34.608 1.00 94.81 160 ALA A CA 1
ATOM 1181 C C . ALA A 1 160 ? 0.089 -23.140 -35.026 1.00 94.81 160 ALA A C 1
ATOM 1183 O O . ALA A 1 160 ? 1.087 -23.866 -35.028 1.00 94.81 160 ALA A O 1
ATOM 1184 N N . LEU A 1 161 ? 0.133 -21.845 -35.358 1.00 94.69 161 LEU A N 1
ATOM 1185 C CA . LEU A 1 161 ? 1.358 -21.137 -35.735 1.00 94.69 161 LEU A CA 1
ATOM 1186 C C . LEU A 1 161 ? 2.269 -20.878 -34.522 1.00 94.69 161 LEU A C 1
ATOM 1188 O O . LEU A 1 161 ? 3.461 -21.183 -34.558 1.00 94.69 161 LEU A O 1
ATOM 1192 N N . LEU A 1 162 ? 1.700 -20.337 -33.443 1.00 93.38 162 LEU A N 1
ATOM 1193 C CA . LEU A 1 162 ? 2.395 -19.947 -32.215 1.00 93.38 162 LEU A CA 1
ATOM 1194 C C . LEU A 1 162 ? 2.836 -21.161 -31.386 1.00 93.38 162 LEU A C 1
ATOM 1196 O O . LEU A 1 162 ? 3.807 -21.064 -30.638 1.00 93.38 162 LEU A O 1
ATOM 1200 N N . GLN A 1 163 ? 2.162 -22.307 -31.532 1.00 93.00 163 GLN A N 1
ATOM 1201 C CA . GLN A 1 163 ? 2.342 -23.510 -30.705 1.00 93.00 163 GLN A CA 1
ATOM 1202 C C . GLN A 1 163 ? 2.175 -23.247 -29.197 1.00 93.00 163 GLN A C 1
ATOM 1204 O O . GLN A 1 163 ? 2.794 -23.916 -28.367 1.00 93.00 163 GLN A O 1
ATOM 1209 N N . THR A 1 164 ? 1.329 -22.280 -28.854 1.00 91.50 164 THR A N 1
ATOM 1210 C CA . THR A 1 164 ? 0.899 -21.942 -27.495 1.00 91.50 164 THR A CA 1
ATOM 1211 C C . THR A 1 164 ? -0.547 -21.455 -27.542 1.00 91.50 164 THR A C 1
ATOM 1213 O O . THR A 1 164 ? -1.040 -21.110 -28.617 1.00 91.50 164 THR A O 1
ATOM 1216 N N . GLU A 1 165 ? -1.221 -21.456 -26.394 1.00 91.88 165 GLU A N 1
ATOM 1217 C CA . GLU A 1 165 ? -2.571 -20.909 -26.254 1.00 91.88 165 GLU A CA 1
ATOM 1218 C C . GLU A 1 165 ? -2.562 -19.403 -26.536 1.00 91.88 165 GLU A C 1
ATOM 1220 O O . GLU A 1 165 ? -1.687 -18.670 -26.059 1.00 91.88 165 GLU A O 1
ATOM 1225 N N . LEU A 1 166 ? -3.527 -18.950 -27.334 1.00 93.38 166 LEU A N 1
ATOM 1226 C CA . LEU A 1 166 ? -3.681 -17.539 -27.662 1.00 93.38 166 LEU A CA 1
ATOM 1227 C C . LEU A 1 166 ? -4.293 -16.817 -26.458 1.00 93.38 166 LEU A C 1
ATOM 1229 O O . LEU A 1 166 ? -5.322 -17.245 -25.930 1.00 93.38 166 LEU A O 1
ATOM 1233 N N . LYS A 1 167 ? -3.715 -15.678 -26.064 1.00 88.69 167 LYS A N 1
ATOM 1234 C CA . LYS A 1 167 ? -4.232 -14.883 -24.944 1.00 88.69 167 LYS A CA 1
ATOM 1235 C C . LYS A 1 167 ? -5.713 -14.522 -25.125 1.00 88.69 167 LYS A C 1
ATOM 1237 O O . LYS A 1 167 ? -6.227 -14.351 -26.238 1.00 88.69 167 LYS A O 1
ATOM 1242 N N . SER A 1 168 ? -6.418 -14.454 -23.997 1.00 83.69 168 SER A N 1
ATOM 1243 C CA . SER A 1 168 ? -7.860 -14.201 -23.944 1.00 83.69 168 SER A CA 1
ATOM 1244 C C . SER A 1 168 ? -8.208 -12.758 -24.325 1.00 83.69 168 SER A C 1
ATOM 1246 O O . SER A 1 168 ? -7.339 -11.889 -24.377 1.00 83.69 168 SER A O 1
ATOM 1248 N N . GLN A 1 169 ? -9.500 -12.488 -24.543 1.00 82.19 169 GLN A N 1
ATOM 1249 C CA . GLN A 1 169 ? -9.994 -11.128 -24.792 1.00 82.19 169 GLN A CA 1
ATOM 1250 C C . GLN A 1 169 ? -9.609 -10.149 -23.671 1.00 82.19 169 GLN A C 1
ATOM 1252 O O . GLN A 1 169 ? -9.291 -9.007 -23.961 1.00 82.19 169 GLN A O 1
ATOM 1257 N N . LEU A 1 170 ? -9.533 -10.616 -22.421 1.00 72.19 170 LEU A N 1
ATOM 1258 C CA . LEU A 1 170 ? -9.121 -9.800 -21.276 1.00 72.19 170 LEU A CA 1
ATOM 1259 C C . LEU A 1 170 ? -7.745 -9.144 -21.482 1.00 72.19 170 LEU A C 1
ATOM 1261 O O . LEU A 1 170 ? -7.571 -7.973 -21.175 1.00 72.19 170 LEU A O 1
ATOM 1265 N N . HIS A 1 171 ? -6.778 -9.878 -22.040 1.00 79.00 171 HIS A N 1
ATOM 1266 C CA . HIS A 1 171 ? -5.435 -9.348 -22.295 1.00 79.00 171 HIS A CA 1
ATOM 1267 C C . HIS A 1 171 ? -5.427 -8.340 -23.452 1.00 79.00 171 HIS A C 1
ATOM 1269 O O . HIS A 1 171 ? -4.614 -7.421 -23.472 1.00 79.00 171 HIS A O 1
ATOM 1275 N N . ALA A 1 172 ? -6.329 -8.508 -24.422 1.00 83.56 172 ALA A N 1
ATOM 1276 C CA . ALA A 1 172 ? -6.508 -7.539 -25.496 1.00 83.56 172 ALA A CA 1
ATOM 1277 C C . ALA A 1 172 ? -7.152 -6.243 -24.988 1.00 83.56 172 ALA A C 1
ATOM 1279 O O . ALA A 1 172 ? -6.704 -5.160 -25.356 1.00 83.56 172 ALA A O 1
ATOM 1280 N N . ASP A 1 173 ? -8.147 -6.355 -24.106 1.00 78.88 173 ASP A N 1
ATOM 1281 C CA . ASP A 1 173 ? -8.790 -5.205 -23.467 1.00 78.88 173 ASP A CA 1
ATOM 1282 C C . ASP A 1 173 ? -7.799 -4.452 -22.561 1.00 78.88 173 ASP A C 1
ATOM 1284 O O . ASP A 1 173 ? -7.780 -3.222 -22.566 1.00 78.88 173 ASP A O 1
ATOM 1288 N N . ALA A 1 174 ? -6.926 -5.186 -21.858 1.00 68.25 174 ALA A N 1
ATOM 1289 C CA . ALA A 1 174 ? -5.790 -4.633 -21.123 1.00 68.25 174 ALA A CA 1
ATOM 1290 C C . ALA A 1 174 ? -4.890 -3.803 -22.058 1.00 68.25 174 ALA A C 1
ATOM 1292 O O . ALA A 1 174 ? -4.775 -2.588 -21.895 1.00 68.25 174 ALA A O 1
ATOM 1293 N N . LEU A 1 175 ? -4.342 -4.425 -23.112 1.00 81.12 175 LEU A N 1
ATOM 1294 C CA . LEU A 1 175 ? -3.498 -3.729 -24.091 1.00 81.12 175 LEU A CA 1
ATOM 1295 C C . LEU A 1 175 ? -4.156 -2.445 -24.604 1.00 81.12 175 LEU A C 1
ATOM 1297 O O . LEU A 1 175 ? -3.525 -1.392 -24.659 1.00 81.12 175 LEU A O 1
ATOM 1301 N N . GLN A 1 176 ? -5.436 -2.522 -24.967 1.00 86.06 176 GLN A N 1
ATOM 1302 C CA . GLN A 1 176 ? -6.162 -1.365 -25.470 1.00 86.06 176 GLN A CA 1
ATOM 1303 C C . GLN A 1 176 ? -6.240 -0.248 -24.431 1.00 86.06 176 GLN A C 1
ATOM 1305 O O . GLN A 1 176 ? -5.963 0.909 -24.747 1.00 86.06 176 GLN A O 1
ATOM 1310 N N . HIS A 1 177 ? -6.574 -0.592 -23.185 1.00 75.00 177 HIS A N 1
ATOM 1311 C CA . HIS A 1 177 ? -6.614 0.378 -22.102 1.00 75.00 177 HIS A CA 1
ATOM 1312 C C . HIS A 1 177 ? -5.259 1.076 -21.918 1.00 75.00 177 HIS A C 1
ATOM 1314 O O . HIS A 1 177 ? -5.228 2.297 -21.746 1.00 75.00 177 HIS A O 1
ATOM 1320 N N . SER A 1 178 ? -4.153 0.327 -22.004 1.00 70.19 178 SER A N 1
ATOM 1321 C CA . SER A 1 178 ? -2.789 0.868 -21.936 1.00 70.19 178 SER A CA 1
ATOM 1322 C C . SER A 1 178 ? -2.545 1.952 -22.976 1.00 70.19 178 SER A C 1
ATOM 1324 O O . SER A 1 178 ? -2.151 3.077 -22.651 1.00 70.19 178 SER A O 1
ATOM 1326 N N . LEU A 1 179 ? -2.806 1.595 -24.235 1.00 80.19 179 LEU A N 1
ATOM 1327 C CA . LEU A 1 179 ? -2.521 2.418 -25.400 1.00 80.19 179 LEU A CA 1
ATOM 1328 C C . LEU A 1 179 ? -3.338 3.711 -25.373 1.00 80.19 179 LEU A C 1
ATOM 1330 O O . LEU A 1 179 ? -2.830 4.766 -25.747 1.00 80.19 179 LEU A O 1
ATOM 1334 N N . GLU A 1 180 ? -4.585 3.648 -24.911 1.00 81.62 180 GLU A N 1
ATOM 1335 C CA . GLU A 1 180 ? -5.478 4.808 -24.867 1.00 81.62 180 GLU A CA 1
ATOM 1336 C C . GLU A 1 180 ? -5.240 5.711 -23.654 1.00 81.62 180 GLU A C 1
ATOM 1338 O O . GLU A 1 180 ? -5.330 6.936 -23.778 1.00 81.62 180 GLU A O 1
ATOM 1343 N N . ASN A 1 181 ? -4.963 5.127 -22.484 1.00 68.25 181 ASN A N 1
ATOM 1344 C CA . ASN A 1 181 ? -5.060 5.851 -21.216 1.00 68.25 181 ASN A CA 1
ATOM 1345 C C . ASN A 1 181 ? -3.728 5.982 -20.482 1.00 68.25 181 ASN A C 1
ATOM 1347 O O . ASN A 1 181 ? -3.486 7.038 -19.901 1.00 68.25 181 ASN A O 1
ATOM 1351 N N . LEU A 1 182 ? -2.864 4.965 -20.497 1.00 61.56 182 LEU A N 1
ATOM 1352 C CA . LEU A 1 182 ? -1.656 4.951 -19.663 1.00 61.56 182 LEU A CA 1
ATOM 1353 C C . LEU A 1 182 ? -0.438 5.507 -20.391 1.00 61.56 182 LEU A C 1
ATOM 1355 O O . LEU A 1 182 ? 0.154 6.493 -19.944 1.00 61.56 182 LEU A O 1
ATOM 1359 N N . LEU A 1 183 ? -0.082 4.928 -21.540 1.00 66.31 183 LEU A N 1
ATOM 1360 C CA . LEU A 1 183 ? 1.131 5.315 -22.265 1.00 66.31 183 LEU A CA 1
ATOM 1361 C C . LEU A 1 183 ? 1.137 6.796 -22.679 1.00 66.31 183 LEU A C 1
ATOM 1363 O O . LEU A 1 183 ? 2.163 7.451 -22.476 1.00 66.31 183 LEU A O 1
ATOM 1367 N N . PRO A 1 184 ? 0.021 7.392 -23.153 1.00 68.44 184 PRO A N 1
ATOM 1368 C CA . PRO A 1 184 ? -0.009 8.825 -23.445 1.00 68.44 184 PRO A CA 1
ATOM 1369 C C . PRO A 1 184 ? 0.256 9.703 -22.211 1.00 68.44 184 PRO A C 1
ATOM 1371 O O . PRO A 1 184 ? 0.961 10.709 -22.309 1.00 68.44 184 PRO A O 1
ATOM 1374 N N . GLN A 1 185 ? -0.262 9.318 -21.038 1.00 59.94 185 GLN A N 1
ATOM 1375 C CA . GLN A 1 185 ? -0.034 10.051 -19.786 1.00 59.94 185 GLN A CA 1
ATOM 1376 C C . GLN A 1 185 ? 1.410 9.912 -19.297 1.00 59.94 185 GLN A C 1
ATOM 1378 O O . GLN A 1 185 ? 1.978 10.874 -18.780 1.00 59.94 185 GLN A O 1
ATOM 1383 N N . ILE A 1 186 ? 2.021 8.737 -19.475 1.00 53.91 186 ILE A N 1
ATOM 1384 C CA . ILE A 1 186 ? 3.441 8.512 -19.176 1.00 53.91 186 ILE A CA 1
ATOM 1385 C C . ILE A 1 186 ? 4.312 9.409 -20.062 1.00 53.91 186 ILE A C 1
ATOM 1387 O O . ILE A 1 186 ? 5.208 10.085 -19.558 1.00 53.91 186 ILE A O 1
ATOM 1391 N N . GLU A 1 187 ? 4.020 9.499 -21.361 1.00 57.03 187 GLU A N 1
ATOM 1392 C CA . GLU A 1 187 ? 4.746 10.380 -22.284 1.00 57.03 187 GLU A CA 1
ATOM 1393 C C . GLU A 1 187 ? 4.606 11.867 -21.925 1.00 57.03 187 GLU A C 1
ATOM 1395 O O . GLU A 1 187 ? 5.589 12.621 -21.963 1.00 57.03 187 GLU A O 1
ATOM 1400 N N . GLU A 1 188 ? 3.404 12.295 -21.529 1.00 53.16 188 GLU A N 1
ATOM 1401 C CA . GLU A 1 188 ? 3.154 13.658 -21.059 1.00 53.16 188 GLU A CA 1
ATOM 1402 C C . GLU A 1 188 ? 3.905 13.946 -19.751 1.00 53.16 188 GLU A C 1
ATOM 1404 O O . GLU A 1 188 ? 4.621 14.950 -19.655 1.00 53.16 188 GLU A O 1
ATOM 1409 N N . ARG A 1 189 ? 3.818 13.041 -18.768 1.00 49.00 189 ARG A N 1
ATOM 1410 C CA . ARG A 1 189 ? 4.525 13.149 -17.484 1.00 49.00 189 ARG A CA 1
ATOM 1411 C C . ARG A 1 189 ? 6.037 13.198 -17.700 1.00 49.00 189 ARG A C 1
ATOM 1413 O O . ARG A 1 189 ? 6.700 14.069 -17.143 1.00 49.00 189 ARG A O 1
ATOM 1420 N N . ASN A 1 190 ? 6.587 12.358 -18.571 1.00 50.69 190 ASN A N 1
ATOM 1421 C CA . ASN A 1 190 ? 8.019 12.336 -18.883 1.00 50.69 190 ASN A CA 1
ATOM 1422 C C . ASN A 1 190 ? 8.480 13.630 -19.567 1.00 50.69 190 ASN A C 1
ATOM 1424 O O . ASN A 1 190 ? 9.540 14.168 -19.237 1.00 50.69 190 ASN A O 1
ATOM 1428 N N . SER A 1 191 ? 7.650 14.194 -20.450 1.00 48.31 191 SER A N 1
ATOM 1429 C CA . SER A 1 191 ? 7.900 15.503 -21.068 1.00 48.31 191 SER A CA 1
ATOM 1430 C C . SER A 1 191 ? 7.934 16.638 -20.034 1.00 48.31 191 SER A C 1
ATOM 1432 O O . SER A 1 191 ? 8.689 17.599 -20.191 1.00 48.31 191 SER A O 1
ATOM 1434 N N . GLN A 1 192 ? 7.163 16.514 -18.951 1.00 46.12 192 GLN A N 1
ATOM 1435 C CA . GLN A 1 192 ? 7.176 17.444 -17.818 1.00 46.12 192 GLN A CA 1
ATOM 1436 C C . GLN A 1 192 ? 8.358 17.190 -16.855 1.00 46.12 192 GLN A C 1
ATOM 1438 O O . GLN A 1 192 ? 8.933 18.142 -16.322 1.00 46.12 192 GLN A O 1
ATOM 1443 N N . VAL A 1 193 ? 8.775 15.931 -16.664 1.00 48.31 193 VAL A N 1
ATOM 1444 C CA . VAL A 1 193 ? 9.901 15.528 -15.794 1.00 48.31 193 VAL A CA 1
ATOM 1445 C C . VAL A 1 193 ? 11.261 15.967 -16.358 1.00 48.31 193 VAL A C 1
ATOM 1447 O O . VAL A 1 193 ? 12.135 16.379 -15.594 1.00 48.31 193 VAL A O 1
ATOM 1450 N N . GLN A 1 194 ? 11.421 16.016 -17.685 1.00 41.66 194 GLN A N 1
ATOM 1451 C CA . GLN A 1 194 ? 12.648 16.472 -18.369 1.00 41.66 194 GLN A CA 1
ATOM 1452 C C . GLN A 1 194 ? 12.986 17.972 -18.174 1.00 41.66 194 GLN A C 1
ATOM 1454 O O . GLN A 1 194 ? 13.992 18.459 -18.689 1.00 41.66 194 GLN A O 1
ATOM 1459 N N . ALA A 1 195 ? 12.197 18.724 -17.396 1.00 41.25 195 ALA A N 1
ATOM 1460 C CA . ALA A 1 195 ? 12.464 20.126 -17.049 1.00 41.25 195 ALA A CA 1
ATOM 1461 C C . ALA A 1 195 ? 13.260 20.333 -15.732 1.00 41.25 195 ALA A C 1
ATOM 1463 O O . ALA A 1 195 ? 13.477 21.482 -15.312 1.00 41.25 195 ALA A O 1
ATOM 1464 N N . ARG A 1 196 ? 13.689 19.256 -15.055 1.00 49.22 196 ARG A N 1
ATOM 1465 C CA . ARG A 1 196 ? 14.319 19.311 -13.721 1.00 49.22 196 ARG A CA 1
ATOM 1466 C C . ARG A 1 196 ? 15.827 19.597 -13.780 1.00 49.22 196 ARG A C 1
ATOM 1468 O O . ARG A 1 196 ? 16.665 18.708 -13.720 1.00 49.22 196 ARG A O 1
ATOM 1475 N N . LEU A 1 197 ? 16.171 20.881 -13.859 1.00 46.66 197 LEU A N 1
ATOM 1476 C CA . LEU A 1 197 ? 17.446 21.391 -13.337 1.00 46.66 197 LEU A CA 1
ATOM 1477 C C . LEU A 1 197 ? 17.380 21.437 -11.799 1.00 46.66 197 LEU A C 1
ATOM 1479 O O . LEU A 1 197 ? 16.307 21.711 -11.264 1.00 46.66 197 LEU A O 1
ATOM 1483 N N . LEU A 1 198 ? 18.516 21.241 -11.115 1.00 51.38 198 LEU A N 1
ATOM 1484 C CA . LEU A 1 198 ? 18.696 21.529 -9.681 1.00 51.38 198 LEU A CA 1
ATOM 1485 C C . LEU A 1 198 ? 18.140 22.933 -9.360 1.00 51.38 198 LEU A C 1
ATOM 1487 O O . LEU A 1 198 ? 18.459 23.898 -10.066 1.00 51.38 198 LEU A O 1
ATOM 1491 N N . ARG A 1 199 ? 17.303 23.079 -8.324 1.00 61.47 199 ARG A N 1
ATOM 1492 C CA . ARG A 1 199 ? 16.677 24.365 -7.942 1.00 61.47 199 ARG A CA 1
ATOM 1493 C C . ARG A 1 199 ? 16.844 24.666 -6.453 1.00 61.47 199 ARG A C 1
ATOM 1495 O O . ARG A 1 199 ? 17.107 23.778 -5.652 1.00 61.47 199 ARG A O 1
ATOM 1502 N N . THR A 1 200 ? 16.779 25.954 -6.130 1.00 66.31 200 THR A N 1
ATOM 1503 C CA . THR A 1 200 ? 16.938 26.511 -4.780 1.00 66.31 200 THR A CA 1
ATOM 1504 C C . THR A 1 200 ? 15.561 26.644 -4.129 1.00 66.31 200 THR A C 1
ATOM 1506 O O . THR A 1 200 ? 14.673 27.245 -4.731 1.00 66.31 200 THR A O 1
ATOM 1509 N N . PHE A 1 201 ? 15.399 26.131 -2.911 1.00 77.31 201 PHE A N 1
ATOM 1510 C CA . PHE A 1 201 ? 14.250 26.368 -2.031 1.00 77.31 201 PHE A CA 1
ATOM 1511 C C . PHE A 1 201 ? 14.647 27.265 -0.844 1.00 77.31 201 PHE A C 1
ATOM 1513 O O . PHE A 1 201 ? 15.834 27.517 -0.615 1.00 77.31 201 PHE A O 1
ATOM 1520 N N . THR A 1 202 ? 13.661 27.758 -0.091 1.00 81.94 202 THR A N 1
ATOM 1521 C CA . THR A 1 202 ? 13.874 28.568 1.119 1.00 81.94 202 THR A CA 1
ATOM 1522 C C . THR A 1 202 ? 13.301 27.843 2.334 1.00 81.94 202 THR A C 1
ATOM 1524 O O . THR A 1 202 ? 12.209 27.279 2.259 1.00 81.94 202 THR A O 1
ATOM 1527 N N . TYR A 1 203 ? 14.043 27.846 3.442 1.00 88.44 203 TYR A N 1
ATOM 1528 C CA . TYR A 1 203 ? 13.552 27.350 4.726 1.00 88.44 203 TYR A CA 1
ATOM 1529 C C . TYR A 1 203 ? 12.362 28.193 5.217 1.00 88.44 203 TYR A C 1
ATOM 1531 O O . TYR A 1 203 ? 12.290 29.388 4.905 1.00 88.44 203 TYR A O 1
ATOM 1539 N N . PRO A 1 204 ? 11.426 27.607 5.980 1.00 89.44 204 PRO A N 1
ATOM 1540 C CA . PRO A 1 204 ? 10.352 28.371 6.592 1.00 89.44 204 PRO A CA 1
ATOM 1541 C C . PRO A 1 204 ? 10.925 29.291 7.674 1.00 89.44 204 PRO A C 1
ATOM 1543 O O . PRO A 1 204 ? 11.973 29.015 8.245 1.00 89.44 204 PRO A O 1
ATOM 1546 N N . THR A 1 205 ? 10.211 30.366 7.994 1.00 89.12 205 THR A N 1
ATOM 1547 C CA . THR A 1 205 ? 10.558 31.239 9.122 1.00 89.12 205 THR A CA 1
ATOM 1548 C C . THR A 1 205 ? 9.550 31.020 10.241 1.00 89.12 205 THR A C 1
ATOM 1550 O O . THR A 1 205 ? 8.403 31.466 10.147 1.00 89.12 205 THR A O 1
ATOM 1553 N N . VAL A 1 206 ? 9.970 30.332 11.303 1.00 88.88 206 VAL A N 1
ATOM 1554 C CA . VAL A 1 206 ? 9.131 30.009 12.468 1.00 88.88 206 VAL A CA 1
ATOM 1555 C C . VAL A 1 206 ? 9.864 30.311 13.772 1.00 88.88 206 VAL A C 1
ATOM 1557 O O . VAL A 1 206 ? 11.087 30.355 13.829 1.00 88.88 206 VAL A O 1
ATOM 1560 N N . ALA A 1 207 ? 9.113 30.560 14.846 1.00 87.31 207 ALA A N 1
ATOM 1561 C CA . ALA A 1 207 ? 9.711 30.774 16.158 1.00 87.31 207 ALA A CA 1
ATOM 1562 C C . ALA A 1 207 ? 10.215 29.440 16.729 1.00 87.31 207 ALA A C 1
ATOM 1564 O O . ALA A 1 207 ? 9.416 28.540 16.976 1.00 87.31 207 ALA A O 1
ATOM 1565 N N . VAL A 1 208 ? 11.521 29.342 16.981 1.00 89.81 208 VAL A N 1
ATOM 1566 C CA . VAL A 1 208 ? 12.157 28.145 17.548 1.00 89.81 208 VAL A CA 1
ATOM 1567 C C . VAL A 1 208 ? 12.419 28.347 19.044 1.00 89.81 208 VAL A C 1
ATOM 1569 O O . VAL A 1 208 ? 12.976 29.370 19.450 1.00 89.81 208 VAL A O 1
ATOM 1572 N N . SER A 1 209 ? 11.999 27.392 19.881 1.00 93.00 209 SER A N 1
ATOM 1573 C CA . SER A 1 209 ? 12.338 27.389 21.312 1.00 93.00 209 SER A CA 1
ATOM 1574 C C . SER A 1 209 ? 13.736 26.804 21.546 1.00 93.00 209 SER A C 1
ATOM 1576 O O . SER A 1 209 ? 14.258 26.075 20.706 1.00 93.00 209 SER A O 1
ATOM 1578 N N . ALA A 1 210 ? 14.349 27.096 22.697 1.00 92.19 210 ALA A N 1
ATOM 1579 C CA . ALA A 1 210 ? 15.672 26.557 23.018 1.00 92.19 210 ALA A CA 1
ATOM 1580 C C . ALA A 1 210 ? 15.664 25.019 23.073 1.00 92.19 210 ALA A C 1
ATOM 1582 O O . ALA A 1 210 ? 16.592 24.383 22.588 1.00 92.19 210 ALA A O 1
ATOM 1583 N N . GLU A 1 211 ? 14.585 24.436 23.596 1.00 94.62 211 GLU A N 1
ATOM 1584 C CA . GLU A 1 211 ? 14.407 22.987 23.694 1.00 94.62 211 GLU A CA 1
ATOM 1585 C C . GLU A 1 211 ? 14.348 22.331 22.308 1.00 94.62 211 GLU A C 1
ATOM 1587 O O . GLU A 1 211 ? 15.026 21.337 22.074 1.00 94.62 211 GLU A O 1
ATOM 1592 N N . ILE A 1 212 ? 13.596 22.920 21.368 1.00 94.44 212 ILE A N 1
ATOM 1593 C CA . ILE A 1 212 ? 13.508 22.408 19.992 1.00 94.44 212 ILE A CA 1
ATOM 1594 C C . ILE A 1 212 ? 14.840 22.565 19.254 1.00 94.44 212 ILE A C 1
ATOM 1596 O O . ILE A 1 212 ? 15.199 21.688 18.477 1.00 94.44 212 ILE A O 1
ATOM 1600 N N . ALA A 1 213 ? 15.591 23.642 19.499 1.00 93.31 213 ALA A N 1
ATOM 1601 C CA . ALA A 1 213 ? 16.908 23.825 18.892 1.00 93.31 213 ALA A CA 1
ATOM 1602 C C . ALA A 1 213 ? 17.929 22.779 19.385 1.00 93.31 213 ALA A C 1
ATOM 1604 O O . ALA A 1 213 ? 18.674 22.224 18.579 1.00 93.31 213 ALA A O 1
ATOM 1605 N N . GLU A 1 214 ? 17.950 22.482 20.690 1.00 95.38 214 GLU A N 1
ATOM 1606 C CA . GLU A 1 214 ? 18.816 21.441 21.271 1.00 95.38 214 GLU A CA 1
ATOM 1607 C C . GLU A 1 214 ? 18.429 20.031 20.784 1.00 95.38 214 GLU A C 1
ATOM 1609 O O . GLU A 1 214 ? 19.305 19.222 20.454 1.00 95.38 214 GLU A O 1
ATOM 1614 N N . GLU A 1 215 ? 17.125 19.749 20.689 1.00 96.31 215 GLU A N 1
ATOM 1615 C CA . GLU A 1 215 ? 16.599 18.505 20.116 1.00 96.31 215 GLU A CA 1
ATOM 1616 C C . GLU A 1 215 ? 17.006 18.357 18.645 1.00 96.31 215 GLU A C 1
ATOM 1618 O O . GLU A 1 215 ? 17.612 17.349 18.281 1.00 96.31 215 GLU A O 1
ATOM 1623 N N . ALA A 1 216 ? 16.737 19.374 17.818 1.00 96.44 216 ALA A N 1
ATOM 1624 C CA . ALA A 1 216 ? 17.047 19.373 16.390 1.00 96.44 216 ALA A CA 1
ATOM 1625 C C . ALA A 1 216 ? 18.536 19.119 16.136 1.00 96.44 216 ALA A C 1
ATOM 1627 O O . ALA A 1 216 ? 18.880 18.282 15.308 1.00 96.44 216 ALA A O 1
ATOM 1628 N N . GLN A 1 217 ? 19.422 19.775 16.895 1.00 95.69 217 GLN A N 1
ATOM 1629 C CA . GLN A 1 217 ? 20.864 19.554 16.777 1.00 95.69 217 GLN A CA 1
ATOM 1630 C C . GLN A 1 217 ? 21.234 18.086 17.030 1.00 95.69 217 GLN A C 1
ATOM 1632 O O . GLN A 1 217 ? 21.966 17.494 16.242 1.00 95.69 217 GLN A O 1
ATOM 1637 N N . SER A 1 218 ? 20.692 17.490 18.093 1.00 95.50 218 SER A N 1
ATOM 1638 C CA . SER A 1 218 ? 20.975 16.095 18.457 1.00 95.50 218 SER A CA 1
ATOM 1639 C C . SER A 1 218 ? 20.450 15.111 17.404 1.00 95.50 218 SER A C 1
ATOM 1641 O O . SER A 1 218 ? 21.120 14.136 17.067 1.00 95.50 218 SER A O 1
ATOM 1643 N N . VAL A 1 219 ? 19.264 15.388 16.852 1.00 95.88 219 VAL A N 1
ATOM 1644 C CA . VAL A 1 219 ? 18.660 14.618 15.756 1.00 95.88 219 VAL A CA 1
ATOM 1645 C C . VAL A 1 219 ? 19.518 14.710 14.493 1.00 95.88 219 VAL A C 1
ATOM 1647 O O . VAL A 1 219 ? 19.841 13.682 13.898 1.00 95.88 219 VAL A O 1
ATOM 1650 N N . PHE A 1 220 ? 19.933 15.916 14.095 1.00 95.94 220 PHE A N 1
ATOM 1651 C CA . PHE A 1 220 ? 20.733 16.120 12.884 1.00 95.94 220 PHE A CA 1
ATOM 1652 C C . PHE A 1 220 ? 22.116 15.481 12.990 1.00 95.94 220 PHE A C 1
ATOM 1654 O O . PHE A 1 220 ? 22.566 14.873 12.021 1.00 95.94 220 PHE A O 1
ATOM 1661 N N . ASP A 1 221 ? 22.760 15.555 14.158 1.00 93.81 221 ASP A N 1
ATOM 1662 C CA . ASP A 1 221 ? 24.059 14.917 14.387 1.00 93.81 221 ASP A CA 1
ATOM 1663 C C . ASP A 1 221 ? 23.978 13.401 14.150 1.00 93.81 221 ASP A C 1
ATOM 1665 O O . ASP A 1 221 ? 24.853 12.837 13.493 1.00 93.81 221 ASP A O 1
ATOM 1669 N N . LEU A 1 222 ? 22.917 12.746 14.632 1.00 92.94 222 LEU A N 1
ATOM 1670 C CA . LEU A 1 222 ? 22.678 11.317 14.412 1.00 92.94 222 LEU A CA 1
ATOM 1671 C C . LEU A 1 222 ? 22.307 10.994 12.959 1.00 92.94 222 LEU A C 1
ATOM 1673 O O . LEU A 1 222 ? 22.708 9.957 12.442 1.00 92.94 222 LEU A O 1
ATOM 1677 N N . MET A 1 223 ? 21.547 11.860 12.286 1.00 91.62 223 MET A N 1
ATOM 1678 C CA . MET A 1 223 ? 21.202 11.667 10.872 1.00 91.62 223 MET A CA 1
ATOM 1679 C C . MET A 1 223 ? 22.432 11.742 9.965 1.00 91.62 223 MET A C 1
ATOM 1681 O O . MET A 1 223 ? 22.533 10.960 9.027 1.00 91.62 223 MET A O 1
ATOM 1685 N N . LEU A 1 224 ? 23.371 12.649 10.254 1.00 89.94 224 LEU A N 1
ATOM 1686 C CA . LEU A 1 224 ? 24.634 12.775 9.517 1.00 89.94 224 LEU A CA 1
ATOM 1687 C C . LEU A 1 224 ? 25.582 11.592 9.756 1.00 89.94 224 LEU A C 1
ATOM 1689 O O . LEU A 1 224 ? 26.412 11.295 8.904 1.00 89.94 224 LEU A O 1
ATOM 1693 N N . GLN A 1 225 ? 25.460 10.926 10.906 1.00 88.19 225 GLN A N 1
ATOM 1694 C CA . GLN A 1 225 ? 26.250 9.744 11.263 1.00 88.19 225 GLN A CA 1
ATOM 1695 C C . GLN A 1 225 ? 25.645 8.430 10.746 1.00 88.19 225 GLN A C 1
ATOM 1697 O O . GLN A 1 225 ? 26.338 7.421 10.766 1.00 88.19 225 GLN A O 1
ATOM 1702 N N . ASN A 1 226 ? 24.397 8.433 10.260 1.00 82.94 226 ASN A N 1
ATOM 1703 C CA . ASN A 1 226 ? 23.718 7.235 9.755 1.00 82.94 226 ASN A CA 1
ATOM 1704 C C . ASN A 1 226 ? 24.184 6.864 8.330 1.00 82.94 226 ASN A C 1
ATOM 1706 O O . ASN A 1 226 ? 23.422 6.940 7.364 1.00 82.94 226 ASN A O 1
ATOM 1710 N N . THR A 1 227 ? 25.481 6.591 8.187 1.00 77.88 227 THR A N 1
ATOM 1711 C CA . THR A 1 227 ? 26.151 6.203 6.940 1.00 77.88 227 THR A CA 1
ATOM 1712 C C . THR A 1 227 ? 27.545 5.650 7.234 1.00 77.88 227 THR A C 1
ATOM 1714 O O . THR A 1 227 ? 28.267 6.162 8.089 1.00 77.88 227 THR A O 1
ATOM 1717 N N . VAL A 1 228 ? 27.975 4.664 6.448 1.00 71.81 228 VAL A N 1
ATOM 1718 C CA . VAL A 1 228 ? 29.340 4.116 6.502 1.00 71.81 228 VAL A CA 1
ATOM 1719 C C . VAL A 1 228 ? 30.380 5.108 5.946 1.00 71.81 228 VAL A C 1
ATOM 1721 O O . VAL A 1 228 ? 31.545 5.097 6.354 1.00 71.81 228 VAL A O 1
ATOM 1724 N N . ASN A 1 229 ? 29.980 5.996 5.023 1.00 72.94 229 ASN A N 1
ATOM 1725 C CA . ASN A 1 229 ? 30.864 6.977 4.382 1.00 72.94 229 ASN A CA 1
ATOM 1726 C C . ASN A 1 229 ? 30.451 8.421 4.710 1.00 72.94 229 ASN A C 1
ATOM 1728 O O . ASN A 1 229 ? 29.302 8.817 4.511 1.00 72.94 229 ASN A O 1
ATOM 1732 N N . GLU A 1 230 ? 31.420 9.238 5.133 1.00 74.56 230 GLU A N 1
ATOM 1733 C CA . GLU A 1 230 ? 31.238 10.679 5.364 1.00 74.56 230 GLU A CA 1
ATOM 1734 C C . GLU A 1 230 ? 30.760 11.389 4.082 1.00 74.56 230 GLU A C 1
ATOM 1736 O O . GLU A 1 230 ? 31.365 11.224 3.018 1.00 74.56 230 GLU A O 1
ATOM 1741 N N . GLY A 1 231 ? 29.699 12.199 4.178 1.00 71.75 231 GLY A N 1
ATOM 1742 C CA . GLY A 1 231 ? 29.103 12.896 3.033 1.00 71.75 231 GLY A CA 1
ATOM 1743 C C . GLY A 1 231 ? 28.005 12.116 2.302 1.00 71.75 231 GLY A C 1
ATOM 1744 O O . GLY A 1 231 ? 27.411 12.651 1.362 1.00 71.75 231 GLY A O 1
ATOM 1745 N N . GLU A 1 232 ? 27.748 10.864 2.694 1.00 74.38 232 GLU A N 1
ATOM 1746 C CA . GLU A 1 232 ? 26.757 9.982 2.064 1.00 74.38 232 GLU A CA 1
ATOM 1747 C C . GLU A 1 232 ? 25.529 9.720 2.956 1.00 74.38 232 GLU A C 1
ATOM 1749 O O . GLU A 1 232 ? 24.774 8.787 2.697 1.00 74.38 232 GLU A O 1
ATOM 1754 N N . SER A 1 233 ? 25.284 10.532 3.992 1.00 81.44 233 SER A N 1
ATOM 1755 C CA . SER A 1 233 ? 24.075 10.371 4.817 1.00 81.44 233 SER A CA 1
ATOM 1756 C C . SER A 1 233 ? 22.806 10.750 4.041 1.00 81.44 233 SER A C 1
ATOM 1758 O O . SER A 1 233 ? 22.837 11.706 3.261 1.00 81.44 233 SER A O 1
ATOM 1760 N N . PRO A 1 234 ? 21.640 10.113 4.280 1.00 81.12 234 PRO A N 1
ATOM 1761 C CA . PRO A 1 234 ? 20.394 10.459 3.585 1.00 81.12 234 PRO A CA 1
ATOM 1762 C C . PRO A 1 234 ? 20.083 11.964 3.573 1.00 81.12 234 PRO A C 1
ATOM 1764 O O . PRO A 1 234 ? 19.635 12.498 2.557 1.00 81.12 234 PRO A O 1
ATOM 1767 N N . LEU A 1 235 ? 20.394 12.667 4.669 1.00 85.94 235 LEU A N 1
ATOM 1768 C CA . LEU A 1 235 ? 20.243 14.117 4.777 1.00 85.94 235 LEU A CA 1
ATOM 1769 C C . LEU A 1 235 ? 21.143 14.877 3.787 1.00 85.94 235 LEU A C 1
ATOM 1771 O O . LEU A 1 235 ? 20.660 15.736 3.050 1.00 85.94 235 LEU A O 1
ATOM 1775 N N . GLU A 1 236 ? 22.437 14.565 3.735 1.00 82.56 236 GLU A N 1
ATOM 1776 C CA . GLU A 1 236 ? 23.378 15.206 2.804 1.00 82.56 236 GLU A CA 1
ATOM 1777 C C . GLU A 1 236 ? 23.007 14.929 1.347 1.00 82.56 236 GLU A C 1
ATOM 1779 O O . GLU A 1 236 ? 23.089 15.814 0.492 1.00 82.56 236 GLU A O 1
ATOM 1784 N N . LEU A 1 237 ? 22.526 13.719 1.073 1.00 75.50 237 LEU A N 1
ATOM 1785 C CA . LEU A 1 237 ? 22.158 13.274 -0.264 1.00 75.50 237 LEU A CA 1
ATOM 1786 C C . LEU A 1 237 ? 20.919 13.992 -0.787 1.00 75.50 237 LEU A C 1
ATOM 1788 O O . LEU A 1 237 ? 20.926 14.446 -1.935 1.00 75.50 237 LEU A O 1
ATOM 1792 N N . ILE A 1 238 ? 19.900 14.172 0.061 1.00 76.88 238 ILE A N 1
ATOM 1793 C CA . ILE A 1 238 ? 18.736 15.007 -0.257 1.00 76.88 238 ILE A CA 1
ATOM 1794 C C . ILE A 1 238 ? 19.201 16.408 -0.673 1.00 76.88 238 ILE A C 1
ATOM 1796 O O . ILE A 1 238 ? 18.784 16.916 -1.714 1.00 76.88 238 ILE A O 1
ATOM 1800 N N . PHE A 1 239 ? 20.099 17.023 0.098 1.00 77.56 239 PHE A N 1
ATOM 1801 C CA . PHE A 1 239 ? 20.573 18.377 -0.187 1.00 77.56 239 PHE A CA 1
ATOM 1802 C C . PHE A 1 239 ? 21.493 18.456 -1.408 1.00 77.56 239 PHE A C 1
ATOM 1804 O O . PHE A 1 239 ? 21.427 19.450 -2.134 1.00 77.56 239 PHE A O 1
ATOM 1811 N N . SER A 1 240 ? 22.273 17.407 -1.694 1.00 72.62 240 SER A N 1
ATOM 1812 C CA . SER A 1 240 ? 23.094 17.298 -2.910 1.00 72.62 240 SER A CA 1
ATOM 1813 C C . SER A 1 240 ? 22.257 17.332 -4.196 1.00 72.62 240 SER A C 1
ATOM 1815 O O . SER A 1 240 ? 22.730 17.792 -5.237 1.00 72.62 240 SER A O 1
ATOM 1817 N N . ALA A 1 241 ? 20.985 16.923 -4.106 1.00 67.31 241 ALA A N 1
ATOM 1818 C CA . ALA A 1 241 ? 20.006 17.000 -5.186 1.00 67.31 241 ALA A CA 1
ATOM 1819 C C . ALA A 1 241 ? 19.345 18.391 -5.322 1.00 67.31 241 ALA A C 1
ATOM 1821 O O . ALA A 1 241 ? 18.447 18.575 -6.150 1.00 67.31 241 ALA A O 1
ATOM 1822 N N . THR A 1 242 ? 19.782 19.395 -4.552 1.00 69.81 242 THR A N 1
ATOM 1823 C CA . THR A 1 242 ? 19.264 20.773 -4.593 1.00 69.81 242 THR A CA 1
ATOM 1824 C C . THR A 1 242 ? 20.387 21.800 -4.798 1.00 69.81 242 THR A C 1
ATOM 1826 O O . THR A 1 242 ? 21.567 21.498 -4.653 1.00 69.81 242 THR A O 1
ATOM 1829 N N . ASN A 1 243 ? 20.032 23.049 -5.133 1.00 72.44 243 ASN A N 1
ATOM 1830 C CA . ASN A 1 243 ? 20.980 24.180 -5.119 1.00 72.44 243 ASN A CA 1
ATOM 1831 C C . ASN A 1 243 ? 20.978 24.948 -3.780 1.00 72.44 243 ASN A C 1
ATOM 1833 O O . ASN A 1 243 ? 21.608 26.005 -3.682 1.00 72.44 243 ASN A O 1
ATOM 1837 N N . THR A 1 244 ? 20.231 24.483 -2.776 1.00 77.62 244 THR A N 1
ATOM 1838 C CA . THR A 1 244 ? 20.190 25.096 -1.442 1.00 77.62 244 THR A CA 1
ATOM 1839 C C . THR A 1 244 ? 21.237 24.419 -0.560 1.00 77.62 244 THR A C 1
ATOM 1841 O O . THR A 1 244 ? 21.269 23.194 -0.512 1.00 77.62 244 THR A O 1
ATOM 1844 N N . PRO A 1 245 ? 22.114 25.169 0.131 1.00 83.31 245 PRO A N 1
ATOM 1845 C CA . PRO A 1 245 ? 23.064 24.560 1.053 1.00 83.31 245 PRO A CA 1
ATOM 1846 C C . PRO A 1 245 ? 22.344 23.944 2.261 1.00 83.31 245 PRO A C 1
ATOM 1848 O O . PRO A 1 245 ? 21.374 24.506 2.780 1.00 83.31 245 PRO A O 1
ATOM 1851 N N . LEU A 1 246 ? 22.866 22.815 2.741 1.00 87.94 246 LEU A N 1
ATOM 1852 C CA . LEU A 1 246 ? 22.499 22.268 4.043 1.00 87.94 246 LEU A CA 1
ATOM 1853 C C . LEU A 1 246 ? 23.017 23.220 5.131 1.00 87.94 246 LEU A C 1
ATOM 1855 O O . LEU A 1 246 ? 24.226 23.377 5.301 1.00 87.94 246 LEU A O 1
ATOM 1859 N N . VAL A 1 247 ? 22.098 23.877 5.840 1.00 90.56 247 VAL A N 1
ATOM 1860 C CA . VAL A 1 247 ? 22.402 24.799 6.943 1.00 90.56 247 VAL A CA 1
ATOM 1861 C C . VAL A 1 247 ? 21.622 24.319 8.156 1.00 90.56 247 VAL A C 1
ATOM 1863 O O . VAL A 1 247 ? 20.400 24.447 8.195 1.00 90.56 247 VAL A O 1
ATOM 1866 N N . LEU A 1 248 ? 22.321 23.728 9.126 1.00 91.62 248 LEU A N 1
ATOM 1867 C CA . LEU A 1 248 ? 21.686 23.128 10.304 1.00 91.62 248 LEU A CA 1
ATOM 1868 C C . LEU A 1 248 ? 21.129 24.199 11.252 1.00 91.62 248 LEU A C 1
ATOM 1870 O O . LEU A 1 248 ? 19.984 24.101 11.691 1.00 91.62 248 LEU A O 1
ATOM 1874 N N . SER A 1 249 ? 21.928 25.232 11.529 1.00 88.56 249 SER A N 1
ATOM 1875 C CA . SER A 1 249 ? 21.614 26.348 12.427 1.00 88.56 249 SER A CA 1
ATOM 1876 C C . SER A 1 249 ? 22.428 27.600 12.056 1.00 88.56 249 SER A C 1
ATOM 1878 O O . SER A 1 249 ? 23.435 27.505 11.349 1.00 88.56 249 SER A O 1
ATOM 1880 N N . SER A 1 250 ? 21.977 28.779 12.503 1.00 86.62 250 SER A N 1
ATOM 1881 C CA . SER A 1 250 ? 22.653 30.065 12.288 1.00 86.62 250 SER A CA 1
ATOM 1882 C C . SER A 1 250 ? 22.527 30.969 13.516 1.00 86.62 250 SER A C 1
ATOM 1884 O O . SER A 1 250 ? 21.498 30.983 14.190 1.00 86.62 250 SER A O 1
ATOM 1886 N N . ASP A 1 251 ? 23.583 31.739 13.797 1.00 82.88 251 ASP A N 1
ATOM 1887 C CA . ASP A 1 251 ? 23.576 32.808 14.806 1.00 82.88 251 ASP A CA 1
ATOM 1888 C C . ASP A 1 251 ? 22.919 34.101 14.274 1.00 82.88 251 ASP A C 1
ATOM 1890 O O . ASP A 1 251 ? 22.692 35.045 15.041 1.00 82.88 251 ASP A O 1
ATOM 1894 N N . ASP A 1 252 ? 22.655 34.180 12.964 1.00 83.56 252 ASP A N 1
ATOM 1895 C CA . ASP A 1 252 ? 21.963 35.303 12.336 1.00 83.56 252 ASP A CA 1
ATOM 1896 C C . ASP A 1 252 ? 20.439 35.104 12.436 1.00 83.56 252 ASP A C 1
ATOM 1898 O O . ASP A 1 252 ? 19.898 34.198 11.804 1.00 83.56 252 ASP A O 1
ATOM 1902 N N . PRO A 1 253 ? 19.706 35.947 13.189 1.00 74.25 253 PRO A N 1
ATOM 1903 C CA . PRO A 1 253 ? 18.257 35.812 13.336 1.00 74.25 253 PRO A CA 1
ATOM 1904 C C . PRO A 1 253 ? 17.470 36.097 12.045 1.00 74.25 253 PRO A C 1
ATOM 1906 O O . PRO A 1 253 ? 16.251 35.920 12.042 1.00 74.25 253 PRO A O 1
ATOM 1909 N N . GLU A 1 254 ? 18.118 36.593 10.983 1.00 80.00 254 GLU A N 1
ATOM 1910 C CA . GLU A 1 254 ? 17.506 36.780 9.659 1.00 80.00 254 GLU A CA 1
ATOM 1911 C C . GLU A 1 254 ? 17.704 35.567 8.723 1.00 80.00 254 GLU A C 1
ATOM 1913 O O . GLU A 1 254 ? 17.126 35.546 7.633 1.00 80.00 254 GLU A O 1
ATOM 1918 N N . GLU A 1 255 ? 18.484 34.555 9.126 1.00 85.44 255 GLU A N 1
ATOM 1919 C CA . GLU A 1 255 ? 18.747 33.341 8.346 1.00 85.44 255 GLU A CA 1
ATOM 1920 C C . GLU A 1 255 ? 17.909 32.161 8.860 1.00 85.44 255 GLU A C 1
ATOM 1922 O O . GLU A 1 255 ? 18.123 31.664 9.962 1.00 85.44 255 GLU A O 1
ATOM 1927 N N . SER A 1 256 ? 16.960 31.689 8.047 1.00 90.19 256 SER A N 1
ATOM 1928 C CA . SER A 1 256 ? 16.219 30.453 8.327 1.00 90.19 256 SER A CA 1
ATOM 1929 C C . SER A 1 256 ? 17.028 29.221 7.920 1.00 90.19 256 SER A C 1
ATOM 1931 O O . SER A 1 256 ? 17.766 29.240 6.933 1.00 90.19 256 SER A O 1
ATOM 1933 N N . THR A 1 257 ? 16.863 28.141 8.676 1.00 93.81 257 THR A N 1
ATOM 1934 C CA . THR A 1 257 ? 17.719 26.949 8.655 1.00 93.81 257 THR A CA 1
ATOM 1935 C C . THR A 1 257 ? 16.900 25.658 8.701 1.00 93.81 257 THR A C 1
ATOM 1937 O O . THR A 1 257 ? 15.669 25.681 8.797 1.00 93.81 257 THR A O 1
ATOM 1940 N N . LEU A 1 258 ? 17.571 24.504 8.671 1.00 94.62 258 LEU A N 1
ATOM 1941 C CA . LEU A 1 258 ? 16.915 23.211 8.871 1.00 94.62 258 LEU A CA 1
ATOM 1942 C C . LEU A 1 258 ? 16.241 23.118 10.252 1.00 94.62 258 LEU A C 1
ATOM 1944 O O . LEU A 1 258 ? 15.210 22.461 10.379 1.00 94.62 258 LEU A O 1
ATOM 1948 N N . THR A 1 259 ? 16.767 23.820 11.262 1.00 95.94 259 THR A N 1
ATOM 1949 C CA . THR A 1 259 ? 16.151 23.910 12.594 1.00 95.94 259 THR A CA 1
ATOM 1950 C C . THR A 1 259 ? 14.769 24.579 12.547 1.00 95.94 259 THR A C 1
ATOM 1952 O O . THR A 1 259 ? 13.843 24.118 13.217 1.00 95.94 259 THR A O 1
ATOM 1955 N N . ASP A 1 260 ? 14.580 25.611 11.716 1.00 95.19 260 ASP A N 1
ATOM 1956 C CA . ASP A 1 260 ? 13.265 26.221 11.490 1.00 95.19 260 ASP A CA 1
ATOM 1957 C C . ASP A 1 260 ? 12.296 25.214 10.851 1.00 95.19 260 ASP A C 1
ATOM 1959 O O . ASP A 1 260 ? 11.148 25.081 11.278 1.00 95.19 260 ASP A O 1
ATOM 1963 N N . LEU A 1 261 ? 12.761 24.456 9.853 1.00 94.44 261 LEU A N 1
ATOM 1964 C CA . LEU A 1 261 ? 11.944 23.430 9.202 1.00 94.44 261 LEU A CA 1
ATOM 1965 C C . LEU A 1 261 ? 11.552 22.304 10.168 1.00 94.44 261 LEU A C 1
ATOM 1967 O O . LEU A 1 261 ? 10.402 21.865 10.163 1.00 94.44 261 LEU A O 1
ATOM 1971 N N . TYR A 1 262 ? 12.470 21.881 11.038 1.00 96.38 262 TYR A N 1
ATOM 1972 C CA . TYR A 1 262 ? 12.193 20.897 12.084 1.00 96.38 262 TYR A CA 1
ATOM 1973 C C . TYR A 1 262 ? 11.162 21.410 13.099 1.00 96.38 262 TYR A C 1
ATOM 1975 O O . TYR A 1 262 ? 10.227 20.693 13.451 1.00 96.38 262 TYR A O 1
ATOM 1983 N N . ALA A 1 263 ? 11.254 22.675 13.518 1.00 95.50 263 ALA A N 1
ATOM 1984 C CA . ALA A 1 263 ? 10.255 23.279 14.400 1.00 95.50 263 ALA A CA 1
ATOM 1985 C C . ALA A 1 263 ? 8.860 23.343 13.748 1.00 95.50 263 ALA A C 1
ATOM 1987 O O . ALA A 1 263 ? 7.856 23.065 14.412 1.00 95.50 263 ALA A O 1
ATOM 1988 N N . GLN A 1 264 ? 8.790 23.661 12.448 1.00 94.81 264 GLN A N 1
ATOM 1989 C CA . GLN A 1 264 ? 7.539 23.608 11.688 1.00 94.81 264 GLN A CA 1
ATOM 1990 C C . GLN A 1 264 ? 6.973 22.182 11.657 1.00 94.81 264 GLN A C 1
ATOM 1992 O O . GLN A 1 264 ? 5.806 22.000 11.996 1.00 94.81 264 GLN A O 1
ATOM 1997 N N . TYR A 1 265 ? 7.805 21.187 11.333 1.00 94.75 265 TYR A N 1
ATOM 1998 C CA . TYR A 1 265 ? 7.449 19.764 11.340 1.00 94.75 265 TYR A CA 1
ATOM 1999 C C . TYR A 1 265 ? 6.798 19.329 12.663 1.00 94.75 265 TYR A C 1
ATOM 2001 O O . TYR A 1 265 ? 5.717 18.740 12.657 1.00 94.75 265 TYR A O 1
ATOM 2009 N N . LYS A 1 266 ? 7.401 19.674 13.809 1.00 94.31 266 LYS A N 1
ATOM 2010 C CA . LYS A 1 266 ? 6.873 19.293 15.131 1.00 94.31 266 LYS A CA 1
ATOM 2011 C C . LYS A 1 266 ? 5.502 19.902 15.419 1.00 94.31 266 LYS A C 1
ATOM 2013 O O . LYS A 1 266 ? 4.656 19.226 15.997 1.00 94.31 266 LYS A O 1
ATOM 2018 N N . SER A 1 267 ? 5.274 21.156 15.023 1.00 91.12 267 SER A N 1
ATOM 2019 C CA . SER A 1 267 ? 3.945 21.772 15.137 1.00 91.12 267 SER A CA 1
ATOM 2020 C C . SER A 1 267 ? 2.942 21.070 14.227 1.00 91.12 267 SER A C 1
ATOM 2022 O O . SER A 1 267 ? 1.825 20.778 14.647 1.00 91.12 267 SER A O 1
ATOM 2024 N N . HIS A 1 268 ? 3.362 20.774 12.999 1.00 91.50 268 HIS A N 1
ATOM 2025 C CA . HIS A 1 268 ? 2.502 20.217 11.965 1.00 91.50 268 HIS A CA 1
ATOM 2026 C C . HIS A 1 268 ? 1.988 18.815 12.319 1.00 91.50 268 HIS A C 1
ATOM 2028 O O . HIS A 1 268 ? 0.817 18.516 12.107 1.00 91.50 268 HIS A O 1
ATOM 2034 N N . LEU A 1 269 ? 2.808 17.990 12.983 1.00 92.06 269 LEU A N 1
ATOM 2035 C CA . LEU A 1 269 ? 2.394 16.677 13.501 1.00 92.06 269 LEU A CA 1
ATOM 2036 C C . LEU A 1 269 ? 1.175 16.722 14.430 1.00 92.06 269 LEU A C 1
ATOM 2038 O O . LEU A 1 269 ? 0.358 15.798 14.414 1.00 92.06 269 LEU A O 1
ATOM 2042 N N . ILE A 1 270 ? 1.056 17.773 15.244 1.00 88.94 270 ILE A N 1
ATOM 2043 C CA . ILE A 1 270 ? -0.072 17.950 16.167 1.00 88.94 270 ILE A CA 1
ATOM 2044 C C . ILE A 1 270 ? -1.348 18.252 15.373 1.00 88.94 270 ILE A C 1
ATOM 2046 O O . ILE A 1 270 ? -2.410 17.710 15.682 1.00 88.94 270 ILE A O 1
ATOM 2050 N N . ASP A 1 271 ? -1.230 19.067 14.324 1.00 90.50 271 ASP A N 1
ATOM 2051 C CA . ASP A 1 271 ? -2.356 19.544 13.516 1.00 90.50 271 ASP A CA 1
ATOM 2052 C C . ASP A 1 271 ? -3.019 18.429 12.688 1.00 90.50 271 ASP A C 1
ATOM 2054 O O . ASP A 1 271 ? -4.210 18.511 12.365 1.00 90.50 271 ASP A O 1
ATOM 2058 N N . ILE A 1 272 ? -2.266 17.373 12.365 1.00 92.31 272 ILE A N 1
ATOM 2059 C CA . ILE A 1 272 ? -2.740 16.238 11.557 1.00 92.31 272 ILE A CA 1
ATOM 2060 C C . ILE A 1 272 ? -2.915 14.935 12.351 1.00 92.31 272 ILE A C 1
ATOM 2062 O O . ILE A 1 272 ? -3.357 13.939 11.780 1.00 92.31 272 ILE A O 1
ATOM 2066 N N . GLY A 1 273 ? -2.564 14.922 13.640 1.00 90.56 273 GLY A N 1
ATOM 2067 C CA . GLY A 1 273 ? -2.565 13.727 14.487 1.00 90.56 273 GLY A CA 1
ATOM 2068 C C . GLY A 1 273 ? -3.895 13.433 15.195 1.00 90.56 273 GLY A C 1
ATOM 2069 O O . GLY A 1 273 ? -4.955 13.973 14.873 1.00 90.56 273 GLY A O 1
ATOM 2070 N N . LYS A 1 274 ? -3.827 12.589 16.233 1.00 92.19 274 LYS A N 1
ATOM 2071 C CA . LYS A 1 274 ? -4.999 12.094 16.985 1.00 92.19 274 LYS A CA 1
ATOM 2072 C C . LYS A 1 274 ? -5.855 13.186 17.637 1.00 92.19 274 LYS A C 1
ATOM 2074 O O . LYS A 1 274 ? -7.050 12.996 17.839 1.00 92.19 274 LYS A O 1
ATOM 2079 N N . GLU A 1 275 ? -5.242 14.324 17.953 1.00 90.25 275 GLU A N 1
ATOM 2080 C CA . GLU A 1 275 ? -5.892 15.467 18.604 1.00 90.25 275 GLU A CA 1
ATOM 2081 C C . GLU A 1 275 ? -6.574 16.419 17.606 1.00 90.25 275 GLU A C 1
ATOM 2083 O O . GLU A 1 275 ? -7.261 17.360 18.016 1.00 90.25 275 GLU A O 1
ATOM 2088 N N . ALA A 1 276 ? -6.413 16.191 16.295 1.00 93.06 276 ALA A N 1
ATOM 2089 C CA . ALA A 1 276 ? -7.069 17.000 15.279 1.00 93.06 276 ALA A CA 1
ATOM 2090 C C . ALA A 1 276 ? -8.608 16.902 15.413 1.00 93.06 276 ALA A C 1
ATOM 2092 O O . ALA A 1 276 ? -9.136 15.821 15.706 1.00 93.06 276 ALA A O 1
ATOM 2093 N N . PRO A 1 277 ? -9.361 18.000 15.197 1.00 95.50 277 PRO A N 1
ATOM 2094 C CA . PRO A 1 277 ? -10.813 18.000 15.359 1.00 95.50 277 PRO A CA 1
ATOM 2095 C C . PRO A 1 277 ? -11.516 16.962 14.481 1.00 95.50 277 PRO A C 1
ATOM 2097 O O . PRO A 1 277 ? -11.183 16.805 13.310 1.00 95.50 277 PRO A O 1
ATOM 2100 N N . PHE A 1 278 ? -12.546 16.317 15.032 1.00 97.19 278 PHE A N 1
ATOM 2101 C CA . PHE A 1 278 ? -13.400 15.415 14.264 1.00 97.19 278 PHE A CA 1
ATOM 2102 C C . PHE A 1 278 ? -14.375 16.185 13.368 1.00 97.19 278 PHE A C 1
ATOM 2104 O O . PHE A 1 278 ? -15.009 17.146 13.814 1.00 97.19 278 PHE A O 1
ATOM 2111 N N . VAL A 1 279 ? -14.547 15.711 12.134 1.00 98.19 279 VAL A N 1
ATOM 2112 C CA . VAL A 1 279 ? -15.527 16.228 11.168 1.00 98.19 279 VAL A CA 1
ATOM 2113 C C . VAL A 1 279 ? -16.693 15.248 11.016 1.00 98.19 279 VAL A C 1
ATOM 2115 O O . VAL A 1 279 ? -16.499 14.067 10.742 1.00 98.19 279 VAL A O 1
ATOM 2118 N N . ASP A 1 280 ? -17.922 15.737 11.183 1.00 98.25 280 ASP A N 1
ATOM 2119 C CA . ASP A 1 280 ? -19.143 14.982 10.882 1.00 98.25 280 ASP A CA 1
ATOM 2120 C C . ASP A 1 280 ? -19.388 14.961 9.359 1.00 98.25 280 ASP A C 1
ATOM 2122 O O . ASP A 1 280 ? -19.513 16.017 8.736 1.00 98.25 280 ASP A O 1
ATOM 2126 N N . ARG A 1 281 ? -19.477 13.767 8.760 1.00 98.38 281 ARG A N 1
ATOM 2127 C CA . ARG A 1 281 ? -19.719 13.550 7.324 1.00 98.38 281 ARG A CA 1
ATOM 2128 C C . ARG A 1 281 ? -21.097 12.930 7.105 1.00 98.38 281 ARG A C 1
ATOM 2130 O O . ARG A 1 281 ? -21.283 11.720 7.233 1.00 98.38 281 ARG A O 1
ATOM 2137 N N . GLU A 1 282 ? -22.078 13.783 6.814 1.00 97.94 282 GLU A N 1
ATOM 2138 C CA . GLU A 1 282 ? -23.502 13.422 6.704 1.00 97.94 282 GLU A CA 1
ATOM 2139 C C . GLU A 1 282 ? -23.951 13.062 5.272 1.00 97.94 282 GLU A C 1
ATOM 2141 O O . GLU A 1 282 ? -25.144 13.098 4.970 1.00 97.94 282 GLU A O 1
ATOM 2146 N N . ASP A 1 283 ? -23.009 12.731 4.383 1.00 98.12 283 ASP A N 1
ATOM 2147 C CA . ASP A 1 283 ? -23.246 12.509 2.951 1.00 98.12 283 ASP A CA 1
ATOM 2148 C C . ASP A 1 283 ? -24.293 11.405 2.666 1.00 98.12 283 ASP A C 1
ATOM 2150 O O . ASP A 1 283 ? -25.093 11.562 1.746 1.00 98.12 283 ASP A O 1
ATOM 2154 N N . PHE A 1 284 ? -24.343 10.327 3.469 1.00 98.00 284 PHE A N 1
ATOM 2155 C CA . PHE A 1 284 ? -25.318 9.224 3.311 1.00 98.00 284 PHE A CA 1
ATOM 2156 C C . PHE A 1 284 ? -26.374 9.137 4.421 1.00 98.00 284 PHE A C 1
ATOM 2158 O O . PHE A 1 284 ? -27.410 8.477 4.288 1.00 98.00 284 PHE A O 1
ATOM 2165 N N . ALA A 1 285 ? -26.136 9.775 5.561 1.00 97.69 285 ALA A N 1
ATOM 2166 C CA . ALA A 1 285 ? -27.098 9.823 6.649 1.00 97.69 285 ALA A CA 1
ATOM 2167 C C . ALA A 1 285 ? -26.814 11.014 7.559 1.00 97.69 285 ALA A C 1
ATOM 2169 O O . ALA A 1 285 ? -25.668 11.339 7.839 1.00 97.69 285 ALA A O 1
ATOM 2170 N N . SER A 1 286 ? -27.875 11.631 8.075 1.00 97.50 286 SER A N 1
ATOM 2171 C CA . SER A 1 286 ? -27.732 12.622 9.137 1.00 97.50 286 SER A CA 1
ATOM 2172 C C . SER A 1 286 ? -27.245 11.969 10.426 1.00 97.50 286 SER A C 1
ATOM 2174 O O . SER A 1 286 ? -27.661 10.852 10.757 1.00 97.50 286 SER A O 1
ATOM 2176 N N . LYS A 1 287 ? -26.435 12.712 11.174 1.00 97.00 287 LYS A N 1
ATOM 2177 C CA . LYS A 1 287 ? -25.954 12.359 12.502 1.00 97.00 287 LYS A CA 1
ATOM 2178 C C . LYS A 1 287 ? -27.127 11.958 13.407 1.00 97.00 287 LYS A C 1
ATOM 2180 O O . LYS A 1 287 ? -28.110 12.708 13.501 1.00 97.00 287 LYS A O 1
ATOM 2185 N N . PRO A 1 288 ? -27.056 10.795 14.076 1.00 94.75 288 PRO A N 1
ATOM 2186 C CA . PRO A 1 288 ? -28.088 10.382 15.013 1.00 94.75 288 PRO A CA 1
ATOM 2187 C C . PRO A 1 288 ? -28.135 11.314 16.231 1.00 94.75 288 PRO A C 1
ATOM 2189 O O . PRO A 1 288 ? -27.158 11.974 16.581 1.00 94.75 288 PRO A O 1
ATOM 2192 N N . ALA A 1 289 ? -29.296 11.380 16.883 1.00 91.62 289 ALA A N 1
ATOM 2193 C CA . ALA A 1 289 ? -29.437 12.139 18.120 1.00 91.62 289 ALA A CA 1
ATOM 2194 C C . ALA A 1 289 ? -28.687 11.450 19.271 1.00 91.62 289 ALA A C 1
ATOM 2196 O O . ALA A 1 289 ? -28.666 10.224 19.362 1.00 91.62 289 ALA A O 1
ATOM 2197 N N . ASP A 1 290 ? -28.131 12.240 20.189 1.00 89.25 290 ASP A N 1
ATOM 2198 C CA . ASP A 1 290 ? -27.445 11.701 21.363 1.00 89.25 290 ASP A CA 1
ATOM 2199 C C . ASP A 1 290 ? -28.376 10.827 22.226 1.00 89.25 290 ASP A C 1
ATOM 2201 O O . ASP A 1 290 ? -29.540 11.168 22.465 1.00 89.25 290 ASP A O 1
ATOM 2205 N N . GLY A 1 291 ? -27.828 9.738 22.776 1.00 84.94 291 GLY A N 1
ATOM 2206 C CA . GLY A 1 291 ? -28.517 8.877 23.744 1.00 84.94 291 GLY A CA 1
ATOM 2207 C C . GLY A 1 291 ? -29.392 7.765 23.153 1.00 84.94 291 GLY A C 1
ATOM 2208 O O . GLY A 1 291 ? -30.218 7.228 23.893 1.00 84.94 291 GLY A O 1
ATOM 2209 N N . GLY A 1 292 ? -29.225 7.432 21.868 1.00 87.06 292 GLY A N 1
ATOM 2210 C CA . GLY A 1 292 ? -29.841 6.256 21.235 1.00 87.06 292 GLY A CA 1
ATOM 2211 C C . GLY A 1 292 ? -29.300 4.914 21.753 1.00 87.06 292 GLY A C 1
ATOM 2212 O O . GLY A 1 292 ? -28.267 4.853 22.432 1.00 87.06 292 GLY A O 1
ATOM 2213 N N . ASP A 1 293 ? -30.007 3.826 21.443 1.00 94.38 293 ASP A N 1
ATOM 2214 C CA . ASP A 1 293 ? -29.587 2.451 21.751 1.00 94.38 293 ASP A CA 1
ATOM 2215 C C . ASP A 1 293 ? -28.503 1.965 20.764 1.00 94.38 293 ASP A C 1
ATOM 2217 O O . ASP A 1 293 ? -28.793 1.375 19.717 1.00 94.38 293 ASP A O 1
ATOM 2221 N N . VAL A 1 294 ? -27.240 2.257 21.102 1.00 96.00 294 VAL A N 1
ATOM 2222 C CA . VAL A 1 294 ? -26.061 2.000 20.260 1.00 96.00 294 VAL A CA 1
ATOM 2223 C C . VAL A 1 294 ? -25.439 0.627 20.530 1.00 96.00 294 VAL A C 1
ATOM 2225 O O . VAL A 1 294 ? -25.118 0.275 21.666 1.00 96.00 294 VAL A O 1
ATOM 2228 N N . VAL A 1 295 ? -25.178 -0.118 19.456 1.00 95.62 295 VAL A N 1
ATOM 2229 C CA . VAL A 1 295 ? -24.435 -1.385 19.454 1.00 95.62 295 VAL A CA 1
ATOM 2230 C C . VAL A 1 295 ? -23.073 -1.185 18.788 1.00 95.62 295 VAL A C 1
ATOM 2232 O O . VAL A 1 295 ? -22.996 -0.658 17.681 1.00 95.62 295 VAL A O 1
ATOM 2235 N N . SER A 1 296 ? -21.993 -1.634 19.438 1.00 95.19 296 SER A N 1
ATOM 2236 C CA . SER A 1 296 ? -20.660 -1.708 18.819 1.00 95.19 296 SER A CA 1
ATOM 2237 C C . SER A 1 296 ? -20.643 -2.851 17.805 1.00 95.19 296 SER A C 1
ATOM 2239 O O . SER A 1 296 ? -20.877 -4.003 18.175 1.00 95.19 296 SER A O 1
ATOM 2241 N N . ALA A 1 297 ? -20.383 -2.538 16.539 1.00 96.19 297 ALA A N 1
ATOM 2242 C CA . ALA A 1 297 ? -20.375 -3.510 15.452 1.00 96.19 297 ALA A CA 1
ATOM 2243 C C . ALA A 1 297 ? -18.965 -4.030 15.158 1.00 96.19 297 ALA A C 1
ATOM 2245 O O . ALA A 1 297 ? -18.820 -5.225 14.912 1.00 96.19 297 ALA A O 1
ATOM 2246 N N . HIS A 1 298 ? -17.945 -3.168 15.190 1.00 97.25 298 HIS A N 1
ATOM 2247 C CA . HIS A 1 298 ? -16.558 -3.575 14.957 1.00 97.25 298 HIS A CA 1
ATOM 2248 C C . HIS A 1 298 ? -15.568 -2.485 15.370 1.00 97.25 298 HIS A C 1
ATOM 2250 O O . HIS A 1 298 ? -15.925 -1.310 15.378 1.00 97.25 298 HIS A O 1
ATOM 2256 N N . HIS A 1 299 ? -14.333 -2.858 15.679 1.00 97.06 299 HIS A N 1
ATOM 2257 C CA . HIS A 1 299 ? -13.241 -1.938 15.960 1.00 97.06 299 HIS A CA 1
ATOM 2258 C C . HIS A 1 299 ? -11.954 -2.491 15.348 1.00 97.06 299 HIS A C 1
ATOM 2260 O O . HIS A 1 299 ? -11.501 -3.554 15.759 1.00 97.06 299 HIS A O 1
ATOM 2266 N N . LEU A 1 300 ? -11.399 -1.823 14.339 1.00 97.31 300 LEU A N 1
ATOM 2267 C CA . LEU A 1 300 ? -10.299 -2.369 13.545 1.00 97.31 300 LEU A CA 1
ATOM 2268 C C . LEU A 1 300 ? -9.183 -1.359 13.291 1.00 97.31 300 LEU A C 1
ATOM 2270 O O . LEU A 1 300 ? -9.433 -0.164 13.136 1.00 97.31 300 LEU A O 1
ATOM 2274 N N . LEU A 1 301 ? -7.962 -1.874 13.215 1.00 98.06 301 LEU A N 1
ATOM 2275 C CA . LEU A 1 301 ? -6.767 -1.163 12.774 1.00 98.06 301 LEU A CA 1
ATOM 2276 C C . LEU A 1 301 ? -6.607 -1.322 11.253 1.00 98.06 301 LEU A C 1
ATOM 2278 O O . LEU A 1 301 ? -6.712 -2.434 10.739 1.00 98.06 301 LEU A O 1
ATOM 2282 N N . VAL A 1 302 ? -6.338 -0.228 10.542 1.00 98.25 302 VAL A N 1
ATOM 2283 C CA . VAL A 1 302 ? -6.019 -0.228 9.107 1.00 98.25 302 VAL A CA 1
ATOM 2284 C C . VAL A 1 302 ? -4.593 0.279 8.926 1.00 98.25 302 VAL A C 1
ATOM 2286 O O . VAL A 1 302 ? -4.257 1.374 9.390 1.00 98.25 302 VAL A O 1
ATOM 2289 N N . MET A 1 303 ? -3.771 -0.536 8.271 1.00 96.88 303 MET A N 1
ATOM 2290 C CA . MET A 1 303 ? -2.351 -0.297 8.001 1.00 96.88 303 MET A CA 1
ATOM 2291 C C . MET A 1 303 ? -2.094 -0.546 6.517 1.00 96.88 303 MET A C 1
ATOM 2293 O O . MET A 1 303 ? -2.758 -1.397 5.927 1.00 96.88 303 MET A O 1
ATOM 2297 N N . SER A 1 304 ? -1.140 0.158 5.916 1.00 95.31 304 SER A N 1
ATOM 2298 C CA . SER A 1 304 ? -0.824 -0.039 4.504 1.00 95.31 304 SER A CA 1
ATOM 2299 C C . SER A 1 304 ? 0.579 0.417 4.149 1.00 95.31 304 SER A C 1
ATOM 2301 O O . SER A 1 304 ? 1.161 1.225 4.880 1.00 95.31 304 SER A O 1
ATOM 2303 N N . ASP A 1 305 ? 1.069 -0.082 3.014 1.00 95.19 305 ASP A N 1
ATOM 2304 C CA . ASP A 1 305 ? 2.224 0.435 2.282 1.00 95.19 305 ASP A CA 1
ATOM 2305 C C . ASP A 1 305 ? 3.403 0.623 3.242 1.00 95.19 305 ASP A C 1
ATOM 2307 O O . ASP A 1 305 ? 3.903 1.732 3.485 1.00 95.19 305 ASP A O 1
ATOM 2311 N N . PHE A 1 306 ? 3.780 -0.488 3.882 1.00 95.75 306 PHE A N 1
ATOM 2312 C CA . PHE A 1 306 ? 5.011 -0.532 4.659 1.00 95.75 306 PHE A CA 1
ATOM 2313 C C . PHE A 1 306 ? 6.186 -0.340 3.725 1.00 95.75 306 PHE A C 1
ATOM 2315 O O . PHE A 1 306 ? 7.069 0.448 4.051 1.00 95.75 306 PHE A O 1
ATOM 2322 N N . GLN A 1 307 ? 6.150 -1.021 2.573 1.00 92.69 307 GLN A N 1
ATOM 2323 C CA . GLN A 1 307 ? 7.220 -1.011 1.591 1.00 92.69 307 GLN A CA 1
ATOM 2324 C C . GLN A 1 307 ? 8.563 -1.280 2.273 1.00 92.69 307 GLN A C 1
ATOM 2326 O O . GLN A 1 307 ? 9.509 -0.499 2.160 1.00 92.69 307 GLN A O 1
ATOM 2331 N N . MET A 1 308 ? 8.609 -2.381 3.041 1.00 93.69 308 MET A N 1
ATOM 2332 C CA . MET A 1 308 ? 9.829 -2.849 3.695 1.00 93.69 308 MET A CA 1
ATOM 2333 C C . MET A 1 308 ? 10.927 -2.917 2.647 1.00 93.69 308 MET A C 1
ATOM 2335 O O . MET A 1 308 ? 10.766 -3.594 1.633 1.00 93.69 308 MET A O 1
ATOM 2339 N N . ARG A 1 309 ? 12.017 -2.192 2.886 1.00 88.81 309 ARG A N 1
ATOM 2340 C CA . ARG A 1 309 ? 13.084 -2.038 1.908 1.00 88.81 309 ARG A CA 1
ATOM 2341 C C . ARG A 1 309 ? 14.421 -2.375 2.533 1.00 88.81 309 ARG A C 1
ATOM 2343 O O . ARG A 1 309 ? 14.790 -1.770 3.531 1.00 88.81 309 ARG A O 1
ATOM 2350 N N . ASP A 1 310 ? 15.143 -3.274 1.881 1.00 88.94 310 ASP A N 1
ATOM 2351 C CA . ASP A 1 310 ? 16.549 -3.551 2.160 1.00 88.94 310 ASP A CA 1
ATOM 2352 C C . ASP A 1 310 ? 17.433 -2.492 1.486 1.00 88.94 310 ASP A C 1
ATOM 2354 O O . ASP A 1 310 ? 17.646 -2.500 0.266 1.00 88.94 310 ASP A O 1
ATOM 2358 N N . GLU A 1 311 ? 17.934 -1.544 2.273 1.00 81.19 311 GLU A N 1
ATOM 2359 C CA . GLU A 1 311 ? 18.778 -0.457 1.790 1.00 81.19 311 GLU A CA 1
ATOM 2360 C C . GLU A 1 311 ? 20.135 -0.933 1.264 1.00 81.19 311 GLU A C 1
ATOM 2362 O O . GLU A 1 311 ? 20.698 -0.283 0.373 1.00 81.19 311 GLU A O 1
ATOM 2367 N N . GLU A 1 312 ? 20.623 -2.069 1.761 1.00 80.69 312 GLU A N 1
ATOM 2368 C CA . GLU A 1 312 ? 21.894 -2.677 1.367 1.00 80.69 312 GLU A CA 1
ATOM 2369 C C . GLU A 1 312 ? 21.761 -3.597 0.148 1.00 80.69 312 GLU A C 1
ATOM 2371 O O . GLU A 1 312 ? 22.762 -4.061 -0.423 1.00 80.69 312 GLU A O 1
ATOM 2376 N N . SER A 1 313 ? 20.526 -3.837 -0.302 1.00 81.50 313 SER A N 1
ATOM 2377 C CA . SER A 1 313 ? 20.261 -4.608 -1.504 1.00 81.50 313 SER A CA 1
ATOM 2378 C C . SER A 1 313 ? 20.962 -3.983 -2.717 1.00 81.50 313 SER A C 1
ATOM 2380 O O . SER A 1 313 ? 20.786 -2.797 -3.018 1.00 81.50 313 SER A O 1
ATOM 2382 N N . PRO A 1 314 ? 21.676 -4.784 -3.532 1.00 76.06 314 PRO A N 1
ATOM 2383 C CA . PRO A 1 314 ? 22.187 -4.349 -4.832 1.00 76.06 314 PRO A CA 1
ATOM 2384 C C . PRO A 1 314 ? 21.106 -3.837 -5.800 1.00 76.06 314 PRO A C 1
ATOM 2386 O O . PRO A 1 314 ? 21.447 -3.268 -6.840 1.00 76.06 314 PRO A O 1
ATOM 2389 N N . LEU A 1 315 ? 19.828 -4.102 -5.508 1.00 75.31 315 LEU A N 1
ATOM 2390 C CA . LEU A 1 315 ? 18.669 -3.660 -6.283 1.00 75.31 315 LEU A CA 1
ATOM 2391 C C . LEU A 1 315 ? 18.009 -2.387 -5.721 1.00 75.31 315 LEU A C 1
ATOM 2393 O O . LEU A 1 315 ? 17.011 -1.940 -6.283 1.00 75.31 315 LEU A O 1
ATOM 2397 N N . ASN A 1 316 ? 18.586 -1.751 -4.696 1.00 73.19 316 ASN A N 1
ATOM 2398 C CA . ASN A 1 316 ? 18.170 -0.429 -4.225 1.00 73.19 316 ASN A CA 1
ATOM 2399 C C . ASN A 1 316 ? 18.616 0.668 -5.224 1.00 73.19 316 ASN A C 1
ATOM 2401 O O . ASN A 1 316 ? 19.732 1.197 -5.190 1.00 73.19 316 ASN A O 1
ATOM 2405 N N . VAL A 1 317 ? 17.769 0.941 -6.220 1.00 61.28 317 VAL A N 1
ATOM 2406 C CA . VAL A 1 317 ? 18.122 1.673 -7.451 1.00 61.28 317 VAL A CA 1
ATOM 2407 C C . VAL A 1 317 ? 17.779 3.170 -7.404 1.00 61.28 317 VAL A C 1
ATOM 2409 O O . VAL A 1 317 ? 16.759 3.637 -7.915 1.00 61.28 317 VAL A O 1
ATOM 2412 N N . ASN A 1 318 ? 18.718 3.972 -6.899 1.00 52.62 318 ASN A N 1
ATOM 2413 C CA . ASN A 1 318 ? 18.489 5.408 -6.649 1.00 52.62 318 ASN A CA 1
ATOM 2414 C C . ASN A 1 318 ? 18.554 6.296 -7.905 1.00 52.62 318 ASN A C 1
ATOM 2416 O O . ASN A 1 318 ? 17.875 7.320 -7.984 1.00 52.62 318 ASN A O 1
ATOM 2420 N N . ILE A 1 319 ? 19.320 5.891 -8.926 1.00 42.56 319 ILE A N 1
ATOM 2421 C CA . ILE A 1 319 ? 19.451 6.623 -10.207 1.00 42.56 319 ILE A CA 1
ATOM 2422 C C . ILE A 1 319 ? 18.100 6.713 -10.934 1.00 42.56 319 ILE A C 1
ATOM 2424 O O . ILE A 1 319 ? 17.863 7.623 -11.733 1.00 42.56 319 ILE A O 1
ATOM 2428 N N . LEU A 1 320 ? 17.192 5.787 -10.628 1.00 42.94 320 LEU A N 1
ATOM 2429 C CA . LEU A 1 320 ? 15.894 5.722 -11.262 1.00 42.94 320 LEU A CA 1
ATOM 2430 C C . LEU A 1 320 ? 14.880 6.674 -10.659 1.00 42.94 320 LEU A C 1
ATOM 2432 O O . LEU A 1 320 ? 13.884 6.862 -11.322 1.00 42.94 320 LEU A O 1
ATOM 2436 N N . LYS A 1 321 ? 15.113 7.383 -9.544 1.00 44.78 321 LYS A N 1
ATOM 2437 C CA . LYS A 1 321 ? 14.088 8.292 -8.984 1.00 44.78 321 LYS A CA 1
ATOM 2438 C C . LYS A 1 321 ? 13.602 9.345 -9.993 1.00 44.78 321 LYS A C 1
ATOM 2440 O O . LYS A 1 321 ? 12.455 9.780 -9.969 1.00 44.78 321 LYS A O 1
ATOM 2445 N N . SER A 1 322 ? 14.480 9.753 -10.915 1.00 41.12 322 SER A N 1
ATOM 2446 C CA . SER A 1 322 ? 14.138 10.690 -11.999 1.00 41.12 322 SER A CA 1
ATOM 2447 C C . SER A 1 322 ? 13.342 10.060 -13.154 1.00 41.12 322 SER A C 1
ATOM 2449 O O . SER A 1 322 ? 12.805 10.796 -13.975 1.00 41.12 322 SER A O 1
ATOM 2451 N N . LEU A 1 323 ? 13.292 8.730 -13.242 1.00 38.75 323 LEU A N 1
ATOM 2452 C CA . LEU A 1 323 ? 12.623 7.939 -14.286 1.00 38.75 323 LEU A CA 1
ATOM 2453 C C . LEU A 1 323 ? 11.399 7.178 -13.734 1.00 38.75 323 LEU A C 1
ATOM 2455 O O . LEU A 1 323 ? 10.362 7.125 -14.380 1.00 38.75 323 LEU A O 1
ATOM 2459 N N . ILE A 1 324 ? 11.510 6.661 -12.513 1.00 45.72 324 ILE A N 1
ATOM 2460 C CA . ILE A 1 324 ? 10.538 5.941 -11.697 1.00 45.72 324 ILE A CA 1
ATOM 2461 C C . ILE A 1 324 ? 10.508 6.643 -10.327 1.00 45.72 324 ILE A C 1
ATOM 2463 O O . ILE A 1 324 ? 11.342 6.352 -9.469 1.00 45.72 324 ILE A O 1
ATOM 2467 N N . PRO A 1 325 ? 9.577 7.585 -10.095 1.00 44.47 325 PRO A N 1
ATOM 2468 C CA . PRO A 1 325 ? 9.497 8.340 -8.841 1.00 44.47 325 PRO A CA 1
ATOM 2469 C C . PRO A 1 325 ? 9.443 7.486 -7.560 1.00 44.47 325 PRO A C 1
ATOM 2471 O O . PRO A 1 325 ? 9.914 7.950 -6.528 1.00 44.47 325 PRO A O 1
ATOM 2474 N N . ALA A 1 326 ? 8.939 6.246 -7.634 1.00 47.72 326 ALA A N 1
ATOM 2475 C CA . ALA A 1 326 ? 8.856 5.294 -6.517 1.00 47.72 326 ALA A CA 1
ATOM 2476 C C . ALA A 1 326 ? 10.176 4.553 -6.198 1.00 47.72 326 ALA A C 1
ATOM 2478 O O . ALA A 1 326 ? 10.274 3.818 -5.220 1.00 47.72 326 ALA A O 1
ATOM 2479 N N . SER A 1 327 ? 11.234 4.724 -7.001 1.00 49.38 327 SER A N 1
ATOM 2480 C CA . SER A 1 327 ? 12.429 3.880 -6.874 1.00 49.38 327 SER A CA 1
ATOM 2481 C C . SER A 1 327 ? 13.357 4.249 -5.709 1.00 49.38 327 SER A C 1
ATOM 2483 O O . SER A 1 327 ? 14.293 3.500 -5.441 1.00 49.38 327 SER A O 1
ATOM 2485 N N . TYR A 1 328 ? 13.145 5.375 -5.013 1.00 60.59 328 TYR A N 1
ATOM 2486 C CA . TYR A 1 328 ? 13.962 5.769 -3.856 1.00 60.59 328 TYR A CA 1
ATOM 2487 C C . TYR A 1 328 ? 13.228 6.651 -2.843 1.00 60.59 328 TYR A C 1
ATOM 2489 O O . TYR A 1 328 ? 12.820 7.766 -3.180 1.00 60.59 328 TYR A O 1
ATOM 2497 N N . TYR A 1 329 ? 13.204 6.184 -1.590 1.00 69.62 329 TYR A N 1
ATOM 2498 C CA . TYR A 1 329 ? 12.720 6.913 -0.419 1.00 69.62 329 TYR A CA 1
ATOM 2499 C C . TYR A 1 329 ? 13.869 7.132 0.576 1.00 69.62 329 TYR A C 1
ATOM 2501 O O . TYR A 1 329 ? 14.417 6.159 1.087 1.00 69.62 329 TYR A O 1
ATOM 2509 N N . PRO A 1 330 ? 14.241 8.381 0.909 1.00 69.88 330 PRO A N 1
ATOM 2510 C CA . PRO A 1 330 ? 15.344 8.659 1.831 1.00 69.88 330 PRO A CA 1
ATOM 2511 C C . PRO A 1 330 ? 15.171 8.061 3.232 1.00 69.88 330 PRO A C 1
ATOM 2513 O O . PRO A 1 330 ? 16.151 7.865 3.944 1.00 69.88 330 PRO A O 1
ATOM 2516 N N . ALA A 1 331 ? 13.931 7.791 3.641 1.00 82.19 331 ALA A N 1
ATOM 2517 C CA . ALA A 1 331 ? 13.611 7.211 4.937 1.00 82.19 331 ALA A CA 1
ATOM 2518 C C . ALA A 1 331 ? 13.609 5.673 4.953 1.00 82.19 331 ALA A C 1
ATOM 2520 O O . ALA A 1 331 ? 13.344 5.107 6.010 1.00 82.19 331 ALA A O 1
ATOM 2521 N N . SER A 1 332 ? 13.902 4.995 3.837 1.00 82.12 332 SER A N 1
ATOM 2522 C CA . SER A 1 332 ? 13.607 3.566 3.668 1.00 82.12 332 SER A CA 1
ATOM 2523 C C . SER A 1 332 ? 14.259 2.639 4.700 1.00 82.12 332 SER A C 1
ATOM 2525 O O . SER A 1 332 ? 13.590 1.759 5.225 1.00 82.12 332 SER A O 1
ATOM 2527 N N . ALA A 1 333 ? 15.512 2.902 5.084 1.00 86.75 333 ALA A N 1
ATOM 2528 C CA . ALA A 1 333 ? 16.227 2.125 6.107 1.00 86.75 333 ALA A CA 1
ATOM 2529 C C . ALA A 1 333 ? 15.589 2.220 7.515 1.00 86.75 333 ALA A C 1
ATOM 2531 O O . ALA A 1 333 ? 15.907 1.463 8.423 1.00 86.75 333 ALA A O 1
ATOM 2532 N N . HIS A 1 334 ? 14.670 3.168 7.732 1.00 93.38 334 HIS A N 1
ATOM 2533 C CA . HIS A 1 334 ? 14.034 3.398 9.031 1.00 93.38 334 HIS A CA 1
ATOM 2534 C C . HIS A 1 334 ? 12.676 2.683 9.162 1.00 93.38 334 HIS A C 1
ATOM 2536 O O . HIS A 1 334 ? 12.077 2.732 10.239 1.00 93.38 334 HIS A O 1
ATOM 2542 N N . ILE A 1 335 ? 12.163 2.062 8.089 1.00 94.44 335 ILE A N 1
ATOM 2543 C CA . ILE A 1 335 ? 10.781 1.553 8.010 1.00 94.44 335 ILE A CA 1
ATOM 2544 C C . ILE A 1 335 ? 10.509 0.469 9.056 1.00 94.44 335 ILE A C 1
ATOM 2546 O O . ILE A 1 335 ? 9.462 0.496 9.703 1.00 94.44 335 ILE A O 1
ATOM 2550 N N . THR A 1 336 ? 11.454 -0.443 9.287 1.00 95.81 336 THR A N 1
ATOM 2551 C CA . THR A 1 336 ? 11.312 -1.515 10.288 1.00 95.81 336 THR A CA 1
ATOM 2552 C C . THR A 1 336 ? 11.009 -0.949 11.682 1.00 95.81 336 THR A C 1
ATOM 2554 O O . THR A 1 336 ? 10.072 -1.386 12.353 1.00 95.81 336 THR A O 1
ATOM 2557 N N . TYR A 1 337 ? 11.720 0.106 12.081 1.00 96.50 337 TYR A N 1
ATOM 2558 C CA . TYR A 1 337 ? 11.500 0.819 13.341 1.00 96.50 337 TYR A CA 1
ATOM 2559 C C . TYR A 1 337 ? 10.198 1.635 13.340 1.00 96.50 337 TYR A C 1
ATOM 2561 O O . TYR A 1 337 ? 9.517 1.707 14.361 1.00 96.50 337 TYR A O 1
ATOM 2569 N N . GLN A 1 338 ? 9.834 2.250 12.207 1.00 96.69 338 GLN A N 1
ATOM 2570 C CA . GLN A 1 338 ? 8.586 3.019 12.065 1.00 96.69 338 GLN A CA 1
ATOM 2571 C C . GLN A 1 338 ? 7.349 2.139 12.248 1.00 96.69 338 GLN A C 1
ATOM 2573 O O . GLN A 1 338 ? 6.377 2.567 12.870 1.00 96.69 338 GLN A O 1
ATOM 2578 N N . VAL A 1 339 ? 7.385 0.907 11.737 1.00 97.38 339 VAL A N 1
ATOM 2579 C CA . VAL A 1 339 ? 6.290 -0.055 11.902 1.00 97.38 339 VAL A CA 1
ATOM 2580 C C . VAL A 1 339 ? 6.212 -0.572 13.341 1.00 97.38 339 VAL A C 1
ATOM 2582 O O . VAL A 1 339 ? 5.111 -0.700 13.872 1.00 97.38 339 VAL A O 1
ATOM 2585 N N . ASP A 1 340 ? 7.332 -0.793 14.032 1.00 97.56 340 ASP A N 1
ATOM 2586 C CA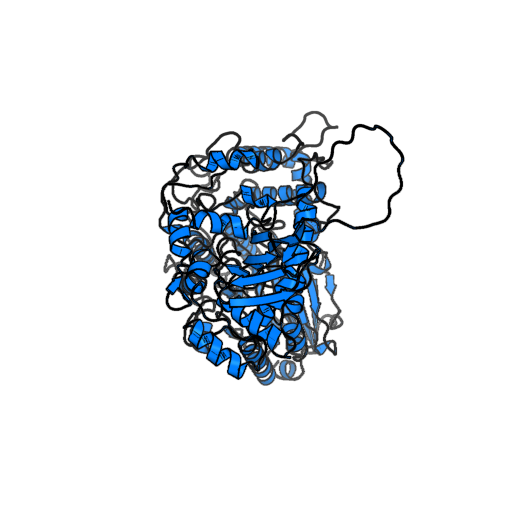 . ASP A 1 340 ? 7.282 -1.133 15.464 1.00 97.56 340 ASP A CA 1
ATOM 2587 C C . ASP A 1 340 ? 6.708 0.018 16.310 1.00 97.56 340 ASP A C 1
ATOM 2589 O O . ASP A 1 340 ? 5.819 -0.202 17.134 1.00 97.56 340 ASP A O 1
ATOM 2593 N N . ASP A 1 341 ? 7.121 1.263 16.056 1.00 97.44 341 ASP A N 1
ATOM 2594 C CA . ASP A 1 341 ? 6.580 2.438 16.757 1.00 97.44 341 ASP A CA 1
ATOM 2595 C C . ASP A 1 341 ? 5.098 2.687 16.436 1.00 97.44 341 ASP A C 1
ATOM 2597 O O . ASP A 1 341 ? 4.328 3.102 17.309 1.00 97.44 341 ASP A O 1
ATOM 2601 N N . MET A 1 342 ? 4.655 2.368 15.216 1.00 97.69 342 MET A N 1
ATOM 2602 C CA . MET A 1 342 ? 3.237 2.334 14.846 1.00 97.69 342 MET A CA 1
ATOM 2603 C C . MET A 1 342 ? 2.460 1.355 15.738 1.00 97.69 342 MET A C 1
ATOM 2605 O O . MET A 1 342 ? 1.430 1.725 16.310 1.00 97.69 342 MET A O 1
ATOM 2609 N N . ILE A 1 343 ? 2.970 0.130 15.917 1.00 97.12 343 ILE A N 1
ATOM 2610 C CA . ILE A 1 343 ? 2.342 -0.887 16.772 1.00 97.12 343 ILE A CA 1
ATOM 2611 C C . ILE A 1 343 ? 2.334 -0.434 18.234 1.00 97.12 343 ILE A C 1
ATOM 2613 O O . ILE A 1 343 ? 1.287 -0.498 18.880 1.00 97.12 343 ILE A O 1
ATOM 2617 N N . ARG A 1 344 ? 3.456 0.071 18.762 1.00 96.12 344 ARG A N 1
ATOM 2618 C CA . ARG A 1 344 ? 3.534 0.596 20.141 1.00 96.12 344 ARG A CA 1
ATOM 2619 C C . ARG A 1 344 ? 2.522 1.711 20.372 1.00 96.12 344 ARG A C 1
ATOM 2621 O O . ARG A 1 344 ? 1.758 1.660 21.332 1.00 96.12 344 ARG A O 1
ATOM 2628 N N . THR A 1 345 ? 2.442 2.659 19.441 1.00 96.06 345 THR A N 1
ATOM 2629 C CA . THR A 1 345 ? 1.493 3.774 19.531 1.00 96.06 345 THR A CA 1
ATOM 2630 C C . THR A 1 345 ? 0.045 3.293 19.488 1.00 96.06 345 THR A C 1
ATOM 2632 O O . THR A 1 345 ? -0.807 3.792 20.225 1.00 96.06 345 THR A O 1
ATOM 2635 N N . MET A 1 346 ? -0.249 2.295 18.654 1.00 95.31 346 MET A N 1
ATOM 2636 C CA . MET A 1 346 ? -1.562 1.657 18.617 1.00 95.31 346 MET A CA 1
ATOM 2637 C C . MET A 1 346 ? -1.904 0.977 19.951 1.00 95.31 346 MET A C 1
ATOM 2639 O O . MET A 1 346 ? -3.035 1.106 20.418 1.00 95.31 346 MET A O 1
ATOM 2643 N N . ARG A 1 347 ? -0.943 0.305 20.595 1.00 93.81 347 ARG A N 1
ATOM 2644 C CA . ARG A 1 347 ? -1.138 -0.347 21.902 1.00 93.81 347 ARG A CA 1
ATOM 2645 C C . ARG A 1 347 ? -1.391 0.632 23.033 1.00 93.81 347 ARG A C 1
ATOM 2647 O O . ARG A 1 347 ? -2.272 0.397 23.868 1.00 93.81 347 ARG A O 1
ATOM 2654 N N . ASP A 1 348 ? -0.674 1.746 23.027 1.00 93.00 348 ASP A N 1
ATOM 2655 C CA . ASP A 1 348 ? -0.932 2.843 23.953 1.00 93.00 348 ASP A CA 1
ATOM 2656 C C . ASP A 1 348 ? -2.327 3.425 23.710 1.00 93.00 348 ASP A C 1
ATOM 2658 O O . ASP A 1 348 ? -3.100 3.603 24.651 1.00 93.00 348 ASP A O 1
ATOM 2662 N N . TYR A 1 349 ? -2.708 3.621 22.444 1.00 92.88 349 TYR A N 1
ATOM 2663 C CA . TYR A 1 349 ? -4.041 4.099 22.082 1.00 92.88 349 TYR A CA 1
ATOM 2664 C C . TYR A 1 349 ? -5.161 3.146 22.530 1.00 92.88 349 TYR A C 1
ATOM 2666 O O . TYR A 1 349 ? -6.125 3.603 23.143 1.00 92.88 349 TYR A O 1
ATOM 2674 N N . GLU A 1 350 ? -5.037 1.838 22.271 1.00 91.94 350 GLU A N 1
ATOM 2675 C CA . GLU A 1 350 ? -5.985 0.797 22.709 1.00 91.94 350 GLU A CA 1
ATOM 2676 C C . GLU A 1 350 ? -6.210 0.854 24.229 1.00 91.94 350 GLU A C 1
ATOM 2678 O O . GLU A 1 350 ? -7.352 0.799 24.710 1.00 91.94 350 GLU A O 1
ATOM 2683 N N . THR A 1 351 ? -5.116 1.031 24.974 1.00 90.75 351 THR A N 1
ATOM 2684 C CA . THR A 1 351 ? -5.115 1.164 26.435 1.00 90.75 351 THR A CA 1
ATOM 2685 C C . THR A 1 351 ? -5.791 2.466 26.876 1.00 90.75 351 THR A C 1
ATOM 2687 O O . THR A 1 351 ? -6.667 2.439 27.747 1.00 90.75 351 THR A O 1
ATOM 2690 N N . ASP A 1 352 ? -5.451 3.594 26.244 1.00 91.44 352 ASP A N 1
ATOM 2691 C CA . ASP A 1 352 ? -5.984 4.929 26.544 1.00 91.44 352 ASP A CA 1
ATOM 2692 C C . ASP A 1 352 ? -7.508 4.998 26.379 1.00 91.44 352 ASP A C 1
ATOM 2694 O O . ASP A 1 352 ? -8.211 5.579 27.214 1.00 91.44 352 ASP A O 1
ATOM 2698 N N . ILE A 1 353 ? -8.040 4.396 25.310 1.00 91.06 353 ILE A N 1
ATOM 2699 C CA . ILE A 1 353 ? -9.487 4.384 25.052 1.00 91.06 353 ILE A CA 1
ATOM 2700 C C . ILE A 1 353 ? -10.214 3.243 25.774 1.00 91.06 353 ILE A C 1
ATOM 2702 O O . ILE A 1 353 ? -11.448 3.220 25.784 1.00 91.06 353 ILE A O 1
ATOM 2706 N N . ASN A 1 354 ? -9.469 2.314 26.387 1.00 90.81 354 ASN A N 1
ATOM 2707 C CA . ASN A 1 354 ? -9.978 1.131 27.081 1.00 90.81 354 ASN A CA 1
ATOM 2708 C C . ASN A 1 354 ? -11.006 0.361 26.226 1.00 90.81 354 ASN A C 1
ATOM 2710 O O . ASN A 1 354 ? -12.107 0.019 26.678 1.00 90.81 354 ASN A O 1
ATOM 2714 N N . LYS A 1 355 ? -10.655 0.135 24.957 1.00 90.75 355 LYS A N 1
ATOM 2715 C CA . LYS A 1 355 ? -11.483 -0.580 23.983 1.00 90.75 355 LYS A CA 1
ATOM 2716 C C . LYS A 1 355 ? -10.584 -1.455 23.104 1.00 90.75 355 LYS A C 1
ATOM 2718 O O . LYS A 1 355 ? -9.852 -0.896 22.291 1.00 90.75 355 LYS A O 1
ATOM 2723 N N . PRO A 1 356 ? -10.670 -2.792 23.232 1.00 91.56 356 PRO A N 1
ATOM 2724 C CA . PRO A 1 356 ? -9.845 -3.702 22.449 1.00 91.56 356 PRO A CA 1
ATOM 2725 C C . PRO A 1 356 ? -10.043 -3.527 20.947 1.00 91.56 356 PRO A C 1
ATOM 2727 O O . PRO A 1 356 ? -11.166 -3.256 20.504 1.00 91.56 356 PRO A O 1
ATOM 2730 N N . ILE A 1 357 ? -8.977 -3.701 20.174 1.00 94.38 357 ILE A N 1
ATOM 2731 C CA . ILE A 1 357 ? -9.057 -3.779 18.712 1.00 94.38 357 ILE A CA 1
ATOM 2732 C C . ILE A 1 357 ? -9.407 -5.222 18.320 1.00 94.38 357 ILE A C 1
ATOM 2734 O O . ILE A 1 357 ? -8.741 -6.169 18.727 1.00 94.38 357 ILE A O 1
ATOM 2738 N N . ASP A 1 358 ? -10.476 -5.399 17.541 1.00 95.19 358 ASP A N 1
ATOM 2739 C CA . ASP A 1 358 ? -10.991 -6.719 17.158 1.00 95.19 358 ASP A CA 1
ATOM 2740 C C . ASP A 1 358 ? -10.107 -7.412 16.111 1.00 95.19 358 ASP A C 1
ATOM 2742 O O . ASP A 1 358 ? -10.082 -8.642 16.054 1.00 95.19 358 ASP A O 1
ATOM 2746 N N . MET A 1 359 ? -9.467 -6.630 15.234 1.00 96.75 359 MET A N 1
ATOM 2747 C CA . MET A 1 359 ? -8.552 -7.090 14.186 1.00 96.75 359 MET A CA 1
ATOM 2748 C C . MET A 1 359 ? -7.744 -5.935 13.580 1.00 96.75 359 MET A C 1
ATOM 2750 O O . MET A 1 359 ? -8.131 -4.770 13.684 1.00 96.75 359 MET A O 1
ATOM 2754 N N . ALA A 1 360 ? -6.680 -6.275 12.865 1.00 98.12 360 ALA A N 1
ATOM 2755 C CA . ALA A 1 360 ? -5.982 -5.398 11.942 1.00 98.12 360 ALA A CA 1
ATOM 2756 C C . ALA A 1 360 ? -6.148 -5.891 10.497 1.00 98.12 360 ALA A C 1
ATOM 2758 O O . ALA A 1 360 ? -6.282 -7.089 10.243 1.00 98.12 360 ALA A O 1
ATOM 2759 N N . ILE A 1 361 ? -6.135 -4.972 9.539 1.00 98.19 361 ILE A N 1
ATOM 2760 C CA . ILE A 1 361 ? -6.044 -5.292 8.115 1.00 98.19 361 ILE A CA 1
ATOM 2761 C C . ILE A 1 361 ? -4.888 -4.514 7.500 1.00 98.19 361 ILE A C 1
ATOM 2763 O O . ILE A 1 361 ? -4.736 -3.316 7.752 1.00 98.19 361 ILE A O 1
ATOM 2767 N N . PHE A 1 362 ? -4.067 -5.225 6.736 1.00 98.25 362 PHE A N 1
ATOM 2768 C CA . PHE A 1 362 ? -2.960 -4.675 5.976 1.00 98.25 362 PHE A CA 1
ATOM 2769 C C . PHE A 1 362 ? -3.363 -4.600 4.502 1.00 98.25 362 PHE A C 1
ATOM 2771 O O . PHE A 1 362 ? -3.608 -5.637 3.888 1.00 98.25 362 PHE A O 1
ATOM 2778 N N . THR A 1 363 ? -3.485 -3.392 3.951 1.00 97.19 363 THR A N 1
ATOM 2779 C CA . THR A 1 363 ? -4.043 -3.151 2.608 1.00 97.19 363 THR A CA 1
ATOM 2780 C C . THR A 1 363 ? -3.004 -3.163 1.480 1.00 97.19 363 THR A C 1
ATOM 2782 O O . THR A 1 363 ? -3.213 -2.520 0.458 1.00 97.19 363 THR A O 1
ATOM 2785 N N . GLY A 1 364 ? -1.927 -3.936 1.625 1.00 95.06 364 GLY A N 1
ATOM 2786 C CA . GLY A 1 364 ? -0.953 -4.217 0.564 1.00 95.06 364 GLY A CA 1
ATOM 2787 C C . GLY A 1 364 ? 0.346 -3.432 0.649 1.00 95.06 364 GLY A C 1
ATOM 2788 O O . GLY A 1 364 ? 0.481 -2.514 1.459 1.00 95.06 364 GLY A O 1
ATOM 2789 N N . ASP A 1 365 ? 1.296 -3.856 -0.186 1.00 95.94 365 ASP A N 1
ATOM 2790 C CA . ASP A 1 365 ? 2.669 -3.352 -0.273 1.00 95.94 365 ASP A CA 1
ATOM 2791 C C . ASP A 1 365 ? 3.442 -3.539 1.036 1.00 95.94 365 ASP A C 1
ATOM 2793 O O . ASP A 1 365 ? 3.897 -2.595 1.695 1.00 95.94 365 ASP A O 1
ATOM 2797 N N . LEU A 1 366 ? 3.552 -4.803 1.449 1.00 96.44 366 LEU A N 1
ATOM 2798 C CA . LEU A 1 366 ? 4.362 -5.203 2.595 1.00 96.44 366 LEU A CA 1
ATOM 2799 C C . LEU A 1 366 ? 5.847 -5.038 2.267 1.00 96.44 366 LEU A C 1
ATOM 2801 O O . LEU A 1 366 ? 6.608 -4.537 3.096 1.00 96.44 366 LEU A O 1
ATOM 2805 N N . LEU A 1 367 ? 6.233 -5.450 1.060 1.00 94.06 367 LEU A N 1
ATOM 2806 C CA . LEU A 1 367 ? 7.592 -5.369 0.532 1.00 94.06 367 LEU A CA 1
ATOM 2807 C C . LEU A 1 367 ? 7.746 -4.153 -0.380 1.00 94.06 367 LEU A C 1
ATOM 2809 O O . LEU A 1 367 ? 6.759 -3.550 -0.795 1.00 94.06 367 LEU A O 1
ATOM 2813 N N . ASP A 1 368 ? 8.987 -3.820 -0.724 1.00 90.25 368 ASP A N 1
ATOM 2814 C CA . ASP A 1 368 ? 9.273 -2.824 -1.748 1.00 90.25 368 ASP A CA 1
ATOM 2815 C C . ASP A 1 368 ? 10.066 -3.395 -2.924 1.00 90.25 368 ASP A C 1
ATOM 2817 O O . ASP A 1 368 ? 9.566 -3.375 -4.050 1.00 90.25 368 ASP A O 1
ATOM 2821 N N . ILE A 1 369 ? 11.276 -3.918 -2.689 1.00 87.56 369 ILE A N 1
ATOM 2822 C CA . ILE A 1 369 ? 12.096 -4.520 -3.747 1.00 87.56 369 ILE A CA 1
ATOM 2823 C C . ILE A 1 369 ? 11.495 -5.868 -4.132 1.00 87.56 369 ILE A C 1
ATOM 2825 O O . ILE A 1 369 ? 11.536 -6.217 -5.305 1.00 87.56 369 ILE A O 1
ATOM 2829 N N . GLY A 1 370 ? 10.913 -6.606 -3.187 1.00 90.25 370 GLY A N 1
ATOM 2830 C CA . GLY A 1 370 ? 10.364 -7.948 -3.409 1.00 90.25 370 GLY A CA 1
ATOM 2831 C C . GLY A 1 370 ? 11.278 -9.057 -2.876 1.00 90.25 370 GLY A C 1
ATOM 2832 O O . GLY A 1 370 ? 11.227 -10.193 -3.359 1.00 90.25 370 GLY A O 1
ATOM 2833 N N . GLY A 1 371 ? 12.159 -8.719 -1.927 1.00 93.31 371 GLY A N 1
ATOM 2834 C CA . GLY A 1 371 ? 13.107 -9.644 -1.306 1.00 93.31 371 GLY A CA 1
ATOM 2835 C C . GLY A 1 371 ? 12.489 -10.502 -0.197 1.00 93.31 371 GLY A C 1
ATOM 2836 O O . GLY A 1 371 ? 11.531 -10.117 0.470 1.00 93.31 371 GLY A O 1
ATOM 2837 N N . TYR A 1 372 ? 13.057 -11.684 0.043 1.00 96.31 372 TYR A N 1
ATOM 2838 C CA . TYR A 1 372 ? 12.624 -12.552 1.142 1.00 96.31 372 TYR A CA 1
ATOM 2839 C C . TYR A 1 372 ? 12.887 -11.949 2.528 1.00 96.31 372 TYR A C 1
ATOM 2841 O O . TYR A 1 372 ? 12.033 -12.062 3.408 1.00 96.31 372 TYR A O 1
ATOM 2849 N N . ASN A 1 373 ? 14.029 -11.294 2.728 1.00 95.25 373 ASN A N 1
ATOM 2850 C CA . ASN A 1 373 ? 14.326 -10.550 3.952 1.00 95.25 373 ASN A CA 1
ATOM 2851 C C . ASN A 1 373 ? 13.271 -9.472 4.245 1.00 95.25 373 ASN A C 1
ATOM 2853 O O . ASN A 1 373 ? 12.785 -9.409 5.370 1.00 95.25 373 ASN A O 1
ATOM 2857 N N . GLU A 1 374 ? 12.841 -8.713 3.233 1.00 95.81 374 GLU A N 1
ATOM 2858 C CA . GLU A 1 374 ? 11.780 -7.704 3.366 1.00 95.81 374 GLU A CA 1
ATOM 2859 C C . GLU A 1 374 ? 10.451 -8.319 3.827 1.00 95.81 374 GLU A C 1
ATOM 2861 O O . GLU A 1 374 ? 9.839 -7.820 4.776 1.00 95.81 374 GLU A O 1
ATOM 2866 N N . ALA A 1 375 ? 10.037 -9.445 3.224 1.00 96.75 375 ALA A N 1
ATOM 2867 C CA . ALA A 1 375 ? 8.847 -10.180 3.666 1.00 96.75 375 ALA A CA 1
ATOM 2868 C C . ALA A 1 375 ? 8.967 -10.615 5.129 1.00 96.75 375 ALA A C 1
ATOM 2870 O O . ALA A 1 375 ? 8.031 -10.433 5.912 1.00 96.75 375 ALA A O 1
ATOM 2871 N N . ARG A 1 376 ? 10.118 -11.187 5.509 1.00 95.75 376 ARG A N 1
ATOM 2872 C CA . ARG A 1 376 ? 10.335 -11.653 6.881 1.00 95.75 376 ARG A CA 1
ATOM 2873 C C . ARG A 1 376 ? 10.335 -10.507 7.873 1.00 95.75 376 ARG A C 1
ATOM 2875 O O . ARG A 1 376 ? 9.675 -10.647 8.890 1.00 95.75 376 ARG A O 1
ATOM 2882 N N . TRP A 1 377 ? 10.984 -9.380 7.588 1.00 96.12 377 TRP A N 1
ATOM 2883 C CA . TRP A 1 377 ? 10.930 -8.214 8.471 1.00 96.12 377 TRP A CA 1
ATOM 2884 C C . TRP A 1 377 ? 9.497 -7.729 8.677 1.00 96.12 377 TRP A C 1
ATOM 2886 O O . TRP A 1 377 ? 9.079 -7.556 9.819 1.00 96.12 377 TRP A O 1
ATOM 2896 N N . GLY A 1 378 ? 8.724 -7.585 7.596 1.00 96.12 378 GLY A N 1
ATOM 2897 C CA . GLY A 1 378 ? 7.320 -7.179 7.666 1.00 96.12 378 GLY A CA 1
ATOM 2898 C C . GLY A 1 378 ? 6.466 -8.097 8.541 1.00 96.12 378 GLY A C 1
ATOM 2899 O O . GLY A 1 378 ? 5.784 -7.626 9.452 1.00 96.12 378 GLY A O 1
ATOM 2900 N N . ILE A 1 379 ? 6.538 -9.408 8.297 1.00 96.75 379 ILE A N 1
ATOM 2901 C CA . ILE A 1 379 ? 5.773 -10.417 9.047 1.00 96.75 379 ILE A CA 1
ATOM 2902 C C . ILE A 1 379 ? 6.263 -10.507 10.499 1.00 96.75 379 ILE A C 1
ATOM 2904 O O . ILE A 1 379 ? 5.455 -10.480 11.425 1.00 96.75 379 ILE A O 1
ATOM 2908 N N . ASP A 1 380 ? 7.579 -10.569 10.714 1.00 95.88 380 ASP A N 1
ATOM 2909 C CA . ASP A 1 380 ? 8.179 -10.759 12.038 1.00 95.88 380 ASP A CA 1
ATOM 2910 C C . ASP A 1 380 ? 7.943 -9.550 12.953 1.00 95.88 380 ASP A C 1
ATOM 2912 O O . ASP A 1 380 ? 7.769 -9.729 14.155 1.00 95.88 380 ASP A O 1
ATOM 2916 N N . ILE A 1 381 ? 7.892 -8.321 12.423 1.00 96.94 381 ILE A N 1
ATOM 2917 C CA . ILE A 1 381 ? 7.542 -7.137 13.226 1.00 96.94 381 ILE A CA 1
ATOM 2918 C C . ILE A 1 381 ? 6.086 -7.217 13.704 1.00 96.94 381 ILE A C 1
ATOM 2920 O O . ILE A 1 381 ? 5.800 -6.855 14.847 1.00 96.94 381 ILE A O 1
ATOM 2924 N N . LEU A 1 382 ? 5.168 -7.702 12.858 1.00 96.69 382 LEU A N 1
ATOM 2925 C CA . LEU A 1 382 ? 3.754 -7.873 13.212 1.00 96.69 382 LEU A CA 1
ATOM 2926 C C . LEU A 1 382 ? 3.529 -9.044 14.181 1.00 96.69 382 LEU A C 1
ATOM 2928 O O . LEU A 1 382 ? 2.676 -8.934 15.062 1.00 96.69 382 LEU A O 1
ATOM 2932 N N . ASP A 1 383 ? 4.301 -10.126 14.075 1.00 95.06 383 ASP A N 1
ATOM 2933 C CA . ASP A 1 383 ? 4.341 -11.209 15.071 1.00 95.06 383 ASP A CA 1
ATOM 2934 C C . ASP A 1 383 ? 4.932 -10.717 16.409 1.00 95.06 383 ASP A C 1
ATOM 2936 O O . ASP A 1 383 ? 4.385 -10.968 17.490 1.00 95.06 383 ASP A O 1
ATOM 2940 N N . GLY A 1 384 ? 6.017 -9.945 16.326 1.00 94.25 384 GLY A N 1
ATOM 2941 C CA . GLY A 1 384 ? 6.871 -9.540 17.436 1.00 94.25 384 GLY A CA 1
ATOM 2942 C C . GLY A 1 384 ? 8.133 -10.406 17.549 1.00 94.25 384 GLY A C 1
ATOM 2943 O O . GLY A 1 384 ? 8.268 -11.456 16.920 1.00 94.25 384 GLY A O 1
ATOM 2944 N N . GLY A 1 385 ? 9.071 -9.971 18.392 1.00 92.88 385 GLY A N 1
ATOM 2945 C CA . GLY A 1 385 ? 10.343 -10.662 18.624 1.00 92.88 385 GLY A CA 1
ATOM 2946 C C . GLY A 1 385 ? 11.547 -9.955 18.002 1.00 92.88 385 GLY A C 1
ATOM 2947 O O . GLY A 1 385 ? 11.497 -8.767 17.695 1.00 92.88 385 GLY A O 1
ATOM 2948 N N . ASP A 1 386 ? 12.668 -10.668 17.882 1.00 93.94 386 ASP A N 1
ATOM 2949 C CA . ASP A 1 386 ? 13.944 -10.057 17.499 1.00 93.94 386 ASP A CA 1
ATOM 2950 C C . ASP A 1 386 ? 14.049 -9.816 15.984 1.00 93.94 386 ASP A C 1
ATOM 2952 O O . ASP A 1 386 ? 13.949 -10.752 15.174 1.00 93.94 386 ASP A O 1
ATOM 2956 N N . ILE A 1 387 ? 14.328 -8.565 15.615 1.00 94.62 387 ILE A N 1
ATOM 2957 C CA . ILE A 1 387 ? 14.440 -8.078 14.235 1.00 94.62 387 ILE A CA 1
ATOM 2958 C C . ILE A 1 387 ? 15.876 -7.628 13.984 1.00 94.62 387 ILE A C 1
ATOM 2960 O O . ILE A 1 387 ? 16.423 -6.861 14.768 1.00 94.62 387 ILE A O 1
ATOM 2964 N N . ASN A 1 388 ? 16.481 -8.092 12.891 1.00 92.81 388 ASN A N 1
ATOM 2965 C CA . ASN A 1 388 ? 17.780 -7.604 12.432 1.00 92.81 388 ASN A CA 1
ATOM 2966 C C . ASN A 1 388 ? 17.604 -6.969 11.049 1.00 92.81 388 ASN A C 1
ATOM 2968 O O . ASN A 1 388 ? 17.410 -7.740 10.106 1.00 92.81 388 ASN A O 1
ATOM 2972 N N . PRO A 1 389 ? 17.587 -5.630 10.938 1.00 90.44 389 PRO A N 1
ATOM 2973 C CA . PRO A 1 389 ? 17.423 -4.942 9.657 1.00 90.44 389 PRO A CA 1
ATOM 2974 C C . PRO A 1 389 ? 18.714 -4.891 8.822 1.00 90.44 389 PRO A C 1
ATOM 2976 O O . PRO A 1 389 ? 18.623 -4.742 7.613 1.00 90.44 389 PRO A O 1
ATOM 2979 N N . ASP A 1 390 ? 19.878 -5.102 9.437 1.00 87.88 390 ASP A N 1
ATOM 2980 C CA . ASP A 1 390 ? 21.181 -5.184 8.765 1.00 87.88 390 ASP A CA 1
ATOM 2981 C C . ASP A 1 390 ? 21.295 -6.469 7.920 1.00 87.88 390 ASP A C 1
ATOM 2983 O O . ASP A 1 390 ? 21.144 -7.596 8.430 1.00 87.88 390 ASP A O 1
ATOM 2987 N N . SER A 1 391 ? 21.510 -6.295 6.612 1.00 85.56 391 SER A N 1
ATOM 2988 C CA . SER A 1 391 ? 21.555 -7.369 5.622 1.00 85.56 391 SER A CA 1
ATOM 2989 C C . SER A 1 391 ? 22.921 -7.428 4.936 1.00 85.56 391 SER A C 1
ATOM 2991 O O . SER A 1 391 ? 23.530 -6.442 4.556 1.00 85.56 391 SER A O 1
ATOM 2993 N N . GLY A 1 392 ? 23.439 -8.615 4.635 1.00 82.50 392 GLY A N 1
ATOM 2994 C CA . GLY A 1 392 ? 24.759 -8.719 4.011 1.00 82.50 392 GLY A CA 1
ATOM 2995 C C . GLY A 1 392 ? 25.930 -8.383 4.944 1.00 82.50 392 GLY A C 1
ATOM 2996 O O . GLY A 1 392 ? 26.488 -9.314 5.534 1.00 82.50 392 GLY A O 1
ATOM 2997 N N . ALA A 1 393 ? 26.446 -7.147 4.931 1.00 77.06 393 ALA A N 1
ATOM 2998 C CA . ALA A 1 393 ? 27.677 -6.814 5.655 1.00 77.06 393 ALA A CA 1
ATOM 2999 C C . ALA A 1 393 ? 27.346 -6.192 7.013 1.00 77.06 393 ALA A C 1
ATOM 3001 O O . ALA A 1 393 ? 26.848 -5.093 7.039 1.00 77.06 393 ALA A O 1
ATOM 3002 N N . ASP A 1 394 ? 27.746 -6.842 8.108 1.00 77.00 394 ASP A N 1
ATOM 3003 C CA . ASP A 1 394 ? 27.635 -6.269 9.460 1.00 77.00 394 ASP A CA 1
ATOM 3004 C C . ASP A 1 394 ? 28.579 -5.055 9.601 1.00 77.00 394 ASP A C 1
ATOM 3006 O O . ASP A 1 394 ? 29.764 -5.200 9.953 1.00 77.00 394 ASP A O 1
ATOM 3010 N N . ASP A 1 395 ? 28.093 -3.887 9.171 1.00 74.31 395 ASP A N 1
ATOM 3011 C CA . ASP A 1 395 ? 28.820 -2.624 9.049 1.00 74.31 395 ASP A CA 1
ATOM 3012 C C . ASP A 1 395 ? 28.138 -1.446 9.757 1.00 74.31 395 ASP A C 1
ATOM 3014 O O . ASP A 1 395 ? 28.101 -0.333 9.254 1.00 74.31 395 ASP A O 1
ATOM 3018 N N . ASP A 1 396 ? 27.759 -1.688 11.008 1.00 81.25 396 ASP A N 1
ATOM 3019 C CA . ASP A 1 396 ? 27.299 -0.733 12.025 1.00 81.25 396 ASP A CA 1
ATOM 3020 C C . ASP A 1 396 ? 27.987 0.668 11.971 1.00 81.25 396 ASP A C 1
ATOM 3022 O O . ASP A 1 396 ? 29.126 0.838 12.455 1.00 81.25 396 ASP A O 1
ATOM 3026 N N . PRO A 1 397 ? 27.322 1.688 11.374 1.00 82.38 397 PRO A N 1
ATOM 3027 C CA . PRO A 1 397 ? 27.834 3.055 11.281 1.00 82.38 397 PRO A CA 1
ATOM 3028 C C . PRO A 1 397 ? 28.122 3.695 12.642 1.00 82.38 397 PRO A C 1
ATOM 3030 O O . PRO A 1 397 ? 29.140 4.388 12.803 1.00 82.38 397 PRO A O 1
ATOM 3033 N N . ILE A 1 398 ? 27.254 3.464 13.629 1.00 84.94 398 ILE A N 1
ATOM 3034 C CA . ILE A 1 398 ? 27.372 3.994 14.984 1.00 84.94 398 ILE A CA 1
ATOM 3035 C C . ILE A 1 398 ? 27.447 2.834 15.985 1.00 84.94 398 ILE A C 1
ATOM 3037 O O . ILE A 1 398 ? 26.515 2.568 16.724 1.00 84.94 398 ILE A O 1
ATOM 3041 N N . VAL A 1 399 ? 28.647 2.261 16.120 1.00 85.81 399 VAL A N 1
ATOM 3042 C CA . VAL A 1 399 ? 28.949 1.095 16.976 1.00 85.81 399 VAL A CA 1
ATOM 3043 C C . VAL A 1 399 ? 28.080 0.930 18.240 1.00 85.81 399 VAL A C 1
ATOM 3045 O O . VAL A 1 399 ? 28.357 1.547 19.280 1.00 85.81 399 VAL A O 1
ATOM 3048 N N . GLY A 1 400 ? 27.169 -0.043 18.179 1.00 87.50 400 GLY A N 1
ATOM 3049 C CA . GLY A 1 400 ? 26.341 -0.578 19.258 1.00 87.50 400 GLY A CA 1
ATOM 3050 C C . GLY A 1 400 ? 25.273 0.375 19.793 1.00 87.50 400 GLY A C 1
ATOM 3051 O O . GLY A 1 400 ? 25.318 1.570 19.601 1.00 87.50 400 GLY A O 1
ATOM 3052 N N . ASN A 1 401 ? 24.354 -0.128 20.608 1.00 92.38 401 ASN A N 1
ATOM 3053 C CA . ASN A 1 401 ? 23.205 0.652 21.087 1.00 92.38 401 ASN A CA 1
ATOM 3054 C C . ASN A 1 401 ? 23.527 1.882 21.969 1.00 92.38 401 ASN A C 1
ATOM 3056 O O . ASN A 1 401 ? 24.593 1.999 22.586 1.00 92.38 401 ASN A O 1
ATOM 3060 N N . PHE A 1 402 ? 22.524 2.752 22.140 1.00 92.00 402 PHE A N 1
ATOM 3061 C CA . PHE A 1 402 ? 22.506 3.768 23.198 1.00 92.00 402 PHE A CA 1
ATOM 3062 C C . PHE A 1 402 ? 22.664 3.153 24.606 1.00 92.00 402 PHE A C 1
ATOM 3064 O O . PHE A 1 402 ? 22.466 1.957 24.827 1.00 92.00 402 PHE A O 1
ATOM 3071 N N . ASP A 1 403 ? 22.974 3.994 25.605 1.00 89.56 403 ASP A N 1
ATOM 3072 C CA . ASP A 1 403 ? 23.166 3.581 27.010 1.00 89.56 403 ASP A CA 1
ATOM 3073 C C . ASP A 1 403 ? 21.938 2.871 27.627 1.00 89.56 403 ASP A C 1
ATOM 3075 O O . ASP A 1 403 ? 22.073 2.106 28.587 1.00 89.56 403 ASP A O 1
ATOM 3079 N N . ASP A 1 404 ? 20.738 3.133 27.104 1.00 87.81 404 ASP A N 1
ATOM 3080 C CA . ASP A 1 404 ? 19.479 2.488 27.498 1.00 87.81 404 ASP A CA 1
ATOM 3081 C C . ASP A 1 404 ? 19.207 1.166 26.752 1.00 87.81 404 ASP A C 1
ATOM 3083 O O . ASP A 1 404 ? 18.211 0.492 27.027 1.00 87.81 404 ASP A O 1
ATOM 3087 N N . GLY A 1 405 ? 20.117 0.764 25.863 1.00 89.19 405 GLY A N 1
ATOM 3088 C CA . GLY A 1 405 ? 20.035 -0.445 25.053 1.00 89.19 405 GLY A CA 1
ATOM 3089 C C . GLY A 1 405 ? 19.168 -0.307 23.804 1.00 89.19 405 GLY A C 1
ATOM 3090 O O . GLY A 1 405 ? 18.874 -1.333 23.195 1.00 89.19 405 GLY A O 1
ATOM 3091 N N . LYS A 1 406 ? 18.736 0.907 23.438 1.00 91.75 406 LYS A N 1
ATOM 3092 C CA . LYS A 1 406 ? 17.952 1.153 22.221 1.00 91.75 406 LYS A CA 1
ATOM 3093 C C . LYS A 1 406 ? 18.847 1.352 20.985 1.00 91.75 406 LYS A C 1
ATOM 3095 O O . LYS A 1 406 ? 19.936 1.912 21.140 1.00 91.75 406 LYS A O 1
ATOM 3100 N N . PRO A 1 407 ? 18.355 0.978 19.789 1.00 93.44 407 PRO A N 1
ATOM 3101 C CA . PRO A 1 407 ? 19.018 1.245 18.515 1.00 93.44 407 PRO A CA 1
ATOM 3102 C C . PRO A 1 407 ? 19.389 2.713 18.354 1.00 93.44 407 PRO A C 1
ATOM 3104 O O . PRO A 1 407 ? 18.558 3.603 18.596 1.00 93.44 407 PRO A O 1
ATOM 3107 N N . ASN A 1 408 ? 20.621 2.969 17.935 1.00 92.06 408 ASN A N 1
ATOM 3108 C CA . ASN A 1 408 ? 21.118 4.315 17.688 1.00 92.06 408 ASN A CA 1
ATOM 3109 C C . ASN A 1 408 ? 21.207 4.658 16.189 1.00 92.06 408 ASN A C 1
ATOM 3111 O O . ASN A 1 408 ? 21.284 5.842 15.841 1.00 92.06 408 ASN A O 1
ATOM 3115 N N . ASP A 1 409 ? 21.074 3.674 15.302 1.00 90.81 409 ASP A N 1
ATOM 3116 C CA . ASP A 1 409 ? 21.058 3.816 13.848 1.00 90.81 409 ASP A CA 1
ATOM 3117 C C . ASP A 1 409 ? 20.195 2.728 13.175 1.00 90.81 409 ASP A C 1
ATOM 3119 O O . ASP A 1 409 ? 19.430 2.043 13.853 1.00 90.81 409 ASP A O 1
ATOM 3123 N N . THR A 1 410 ? 20.208 2.664 11.840 1.00 89.31 410 THR A N 1
ATOM 3124 C CA . THR A 1 410 ? 19.334 1.760 11.068 1.00 89.31 410 THR A CA 1
ATOM 3125 C C . THR A 1 410 ? 19.856 0.330 10.921 1.00 89.31 410 THR A C 1
ATOM 3127 O O . THR A 1 410 ? 19.144 -0.489 10.350 1.00 89.31 410 THR A O 1
ATOM 3130 N N . TYR A 1 411 ? 21.051 0.026 11.435 1.00 89.75 411 TYR A N 1
ATOM 3131 C CA . TYR A 1 411 ? 21.684 -1.297 11.349 1.00 89.75 411 TYR A CA 1
ATOM 3132 C C . TYR A 1 411 ? 21.490 -2.088 12.654 1.00 89.75 411 TYR A C 1
ATOM 3134 O O . TYR A 1 411 ? 21.515 -3.319 12.680 1.00 89.75 411 TYR A O 1
ATOM 3142 N N . ASP A 1 412 ? 21.211 -1.387 13.752 1.00 92.12 412 ASP A N 1
ATOM 3143 C CA . ASP A 1 412 ? 21.039 -1.976 15.075 1.00 92.12 412 ASP A CA 1
ATOM 3144 C C . ASP A 1 412 ? 19.812 -2.900 15.199 1.00 92.12 412 ASP A C 1
ATOM 3146 O O . ASP A 1 412 ? 18.655 -2.514 14.977 1.00 92.12 412 ASP A O 1
ATOM 3150 N N . ALA A 1 413 ? 20.050 -4.115 15.696 1.00 94.06 413 ALA A N 1
ATOM 3151 C CA . ALA A 1 413 ? 18.998 -5.084 15.968 1.00 94.06 413 ALA A CA 1
ATOM 3152 C C . ALA A 1 413 ? 17.988 -4.629 17.048 1.00 94.06 413 ALA A C 1
ATOM 3154 O O . ALA A 1 413 ? 18.310 -4.099 18.113 1.00 94.06 413 ALA A O 1
ATOM 3155 N N . PHE A 1 414 ? 16.735 -4.920 16.728 1.00 95.12 414 PHE A N 1
ATOM 3156 C CA . PHE A 1 414 ? 15.467 -4.718 17.413 1.00 95.12 414 PHE A CA 1
ATOM 3157 C C . PHE A 1 414 ? 14.874 -5.800 18.310 1.00 95.12 414 PHE A C 1
ATOM 3159 O O . PHE A 1 414 ? 15.013 -6.966 17.958 1.00 95.12 414 PHE A O 1
ATOM 3166 N N . THR A 1 415 ? 14.021 -5.464 19.285 1.00 94.69 415 THR A N 1
ATOM 3167 C CA . THR A 1 415 ? 12.917 -6.366 19.684 1.00 94.69 415 THR A CA 1
ATOM 3168 C C . THR A 1 415 ? 11.573 -5.679 19.442 1.00 94.69 415 THR A C 1
ATOM 3170 O O . THR A 1 415 ? 11.208 -4.742 20.163 1.00 94.69 415 THR A O 1
ATOM 3173 N N . ALA A 1 416 ? 10.836 -6.160 18.441 1.00 95.25 416 ALA A N 1
ATOM 3174 C CA . ALA A 1 416 ? 9.499 -5.696 18.100 1.00 95.25 416 ALA A CA 1
ATOM 3175 C C . ALA A 1 416 ? 8.454 -6.207 19.102 1.00 95.25 416 ALA A C 1
ATOM 3177 O O . ALA A 1 416 ? 8.558 -7.331 19.603 1.00 95.25 416 ALA A O 1
ATOM 3178 N N . VAL A 1 417 ? 7.430 -5.396 19.387 1.00 94.31 417 VAL A N 1
ATOM 3179 C CA . VAL A 1 417 ? 6.334 -5.813 20.291 1.00 94.31 417 VAL A CA 1
ATOM 3180 C C . VAL A 1 417 ? 5.310 -6.715 19.607 1.00 94.31 417 VAL A C 1
ATOM 3182 O O . VAL A 1 417 ? 4.807 -7.642 20.239 1.00 94.31 417 VAL A O 1
ATOM 3185 N N . GLY A 1 418 ? 5.017 -6.471 18.330 1.00 95.25 418 GLY A N 1
ATOM 3186 C CA . GLY A 1 418 ? 4.005 -7.212 17.581 1.00 95.25 418 GLY A CA 1
ATOM 3187 C C . GLY A 1 418 ? 2.551 -6.964 18.003 1.00 95.25 418 GLY A C 1
ATOM 3188 O O . GLY A 1 418 ? 2.220 -6.217 18.933 1.00 95.25 418 GLY A O 1
ATOM 3189 N N . LEU A 1 419 ? 1.645 -7.621 17.283 1.00 95.50 419 LEU A N 1
ATOM 3190 C CA . LEU A 1 419 ? 0.189 -7.549 17.434 1.00 95.50 419 LEU A CA 1
ATOM 3191 C C . LEU A 1 419 ? -0.375 -8.576 18.428 1.00 95.50 419 LEU A C 1
ATOM 3193 O O . LEU A 1 419 ? -1.592 -8.676 18.613 1.00 95.50 419 LEU A O 1
ATOM 3197 N N . ASN A 1 420 ? 0.482 -9.265 19.172 1.00 92.75 420 ASN A N 1
ATOM 3198 C CA . ASN A 1 420 ? 0.072 -9.997 20.366 1.00 92.75 420 ASN A CA 1
ATOM 3199 C C . ASN A 1 420 ? 0.043 -9.074 21.597 1.00 92.75 420 ASN A C 1
ATOM 3201 O O . ASN A 1 420 ? 0.770 -8.079 21.668 1.00 92.75 420 ASN A O 1
ATOM 3205 N N . GLY A 1 421 ? -0.857 -9.353 22.544 1.00 90.88 421 GLY A N 1
ATOM 3206 C CA . GLY A 1 421 ? -0.999 -8.547 23.758 1.00 90.88 421 GLY A CA 1
ATOM 3207 C C . GLY A 1 421 ? 0.252 -8.648 24.634 1.00 90.88 421 GLY A C 1
ATOM 3208 O O . GLY A 1 421 ? 0.748 -9.749 24.877 1.00 90.88 421 GLY A O 1
ATOM 3209 N N . GLN A 1 422 ? 0.761 -7.511 25.116 1.00 87.06 422 GLN A N 1
ATOM 3210 C CA . GLN A 1 422 ? 2.002 -7.468 25.906 1.00 87.06 422 GLN A CA 1
ATOM 3211 C C . GLN A 1 422 ? 1.771 -7.748 27.400 1.00 87.06 422 GLN A C 1
ATOM 3213 O O . GLN A 1 422 ? 2.700 -8.108 28.126 1.00 87.06 422 GLN A O 1
ATOM 3218 N N . ASP A 1 423 ? 0.530 -7.608 27.873 1.00 85.38 423 ASP A N 1
ATOM 3219 C CA . ASP A 1 423 ? 0.121 -7.906 29.243 1.00 85.38 423 ASP A CA 1
ATOM 3220 C C . ASP A 1 423 ? -1.357 -8.339 29.328 1.00 85.38 423 ASP A C 1
ATOM 3222 O O . ASP A 1 423 ? -2.058 -8.441 28.325 1.00 85.38 423 ASP A O 1
ATOM 3226 N N . GLU A 1 424 ? -1.848 -8.613 30.543 1.00 83.06 424 GLU A N 1
ATOM 3227 C CA . GLU A 1 424 ? -3.214 -9.112 30.789 1.00 83.06 424 GLU A CA 1
ATOM 3228 C C . GLU A 1 424 ? -4.337 -8.126 30.405 1.00 83.06 424 GLU A C 1
ATOM 3230 O O . GLU A 1 424 ? -5.511 -8.508 30.409 1.00 83.06 424 GLU A O 1
ATOM 3235 N N . THR A 1 425 ? -4.009 -6.864 30.122 1.00 80.12 425 THR A N 1
ATOM 3236 C CA . THR A 1 425 ? -4.965 -5.816 29.732 1.00 80.12 425 THR A CA 1
ATOM 3237 C C . THR A 1 425 ? -5.097 -5.654 28.221 1.00 80.12 425 THR A C 1
ATOM 3239 O O . THR A 1 425 ? -6.083 -5.071 27.769 1.00 80.12 425 THR A O 1
ATOM 3242 N N . GLN A 1 426 ? -4.169 -6.222 27.446 1.00 87.44 426 GLN A N 1
ATOM 3243 C CA . GLN A 1 426 ? -4.158 -6.153 25.987 1.00 87.44 426 GLN A CA 1
ATOM 3244 C C . GLN A 1 426 ? -4.594 -7.484 25.373 1.00 87.44 426 GLN A C 1
ATOM 3246 O O . GLN A 1 426 ? -4.132 -8.557 25.762 1.00 87.44 426 GLN A O 1
ATOM 3251 N N . ALA A 1 427 ? -5.490 -7.421 24.389 1.00 88.88 427 ALA A N 1
ATOM 3252 C CA . ALA A 1 427 ? -5.877 -8.594 23.618 1.00 88.88 427 ALA A CA 1
ATOM 3253 C C . ALA A 1 427 ? -4.893 -8.832 22.462 1.00 88.88 427 ALA A C 1
ATOM 3255 O O . ALA A 1 427 ? -4.294 -7.895 21.926 1.00 88.88 427 ALA A O 1
ATOM 3256 N N . ASN A 1 428 ? -4.766 -10.091 22.038 1.00 93.56 428 ASN A N 1
ATOM 3257 C CA . ASN A 1 428 ? -4.149 -10.395 20.750 1.00 93.56 428 ASN A CA 1
ATOM 3258 C C . ASN A 1 428 ? -5.028 -9.809 19.643 1.00 93.56 428 ASN A C 1
ATOM 3260 O O . ASN A 1 428 ? -6.241 -10.033 19.640 1.00 93.56 428 ASN A O 1
ATOM 3264 N N . ILE A 1 429 ? -4.414 -9.072 18.721 1.00 95.94 429 ILE A N 1
ATOM 3265 C CA . ILE A 1 429 ? -5.095 -8.468 17.581 1.00 95.94 429 ILE A CA 1
ATOM 3266 C C . ILE A 1 429 ? -4.816 -9.362 16.379 1.00 95.94 429 ILE A C 1
ATOM 3268 O O . ILE A 1 429 ? -3.676 -9.405 15.914 1.00 95.94 429 ILE A O 1
ATOM 3272 N N . PRO A 1 430 ? -5.822 -10.084 15.862 1.00 96.56 430 PRO A N 1
ATOM 3273 C CA . PRO A 1 430 ? -5.616 -10.865 14.664 1.00 96.56 430 PRO A CA 1
ATOM 3274 C C . PRO A 1 430 ? -5.426 -9.953 13.455 1.00 96.56 430 PRO A C 1
ATOM 3276 O O . PRO A 1 430 ? -6.131 -8.948 13.352 1.00 96.56 430 PRO A O 1
ATOM 3279 N N . TRP A 1 431 ? -4.541 -10.300 12.522 1.00 97.62 431 TRP A N 1
ATOM 3280 C CA . TRP A 1 431 ? -4.314 -9.485 11.326 1.00 97.62 431 TRP A CA 1
ATOM 3281 C C . TRP A 1 431 ? -4.504 -10.247 10.018 1.00 97.62 431 TRP A C 1
ATOM 3283 O O . TRP A 1 431 ? -4.383 -11.472 9.959 1.00 97.62 431 TRP A O 1
ATOM 3293 N N . TYR A 1 432 ? -4.877 -9.493 8.986 1.00 98.44 432 TYR A N 1
ATOM 3294 C CA . TYR A 1 432 ? -5.303 -10.005 7.691 1.00 98.44 432 TYR A CA 1
ATOM 3295 C C . TYR A 1 432 ? -4.570 -9.276 6.564 1.00 98.44 432 TYR A C 1
ATOM 3297 O O . TYR A 1 432 ? -4.523 -8.046 6.555 1.00 98.44 432 TYR A O 1
ATOM 3305 N N . TYR A 1 433 ? -4.017 -10.047 5.635 1.00 98.25 433 TYR A N 1
ATOM 3306 C CA . TYR A 1 433 ? -3.164 -9.600 4.545 1.00 98.25 433 TYR A CA 1
ATOM 3307 C C . TYR A 1 433 ? -3.952 -9.444 3.239 1.00 98.25 433 TYR A C 1
ATOM 3309 O O . TYR A 1 433 ? -4.588 -10.390 2.777 1.00 98.25 433 TYR A O 1
ATOM 3317 N N . VAL A 1 434 ? -3.874 -8.266 2.626 1.00 98.12 434 VAL A N 1
ATOM 3318 C CA . VAL A 1 434 ? -4.304 -8.009 1.246 1.00 98.12 434 VAL A CA 1
ATOM 3319 C C . VAL A 1 434 ? -3.043 -7.748 0.422 1.00 98.12 434 VAL A C 1
ATOM 3321 O O . VAL A 1 434 ? -2.238 -6.937 0.868 1.00 98.12 434 VAL A O 1
ATOM 3324 N N . PRO A 1 435 ? -2.837 -8.397 -0.735 1.00 95.38 435 PRO A N 1
ATOM 3325 C CA . PRO A 1 435 ? -1.647 -8.161 -1.549 1.00 95.38 435 PRO A CA 1
ATOM 3326 C C . PRO A 1 435 ? -1.692 -6.805 -2.264 1.00 95.38 435 PRO A C 1
ATOM 3328 O O . PRO A 1 435 ? -2.753 -6.374 -2.725 1.00 95.38 435 PRO A O 1
ATOM 3331 N N . GLY A 1 436 ? -0.528 -6.155 -2.356 1.00 94.88 436 GLY A N 1
ATOM 3332 C CA . GLY A 1 436 ? -0.280 -4.985 -3.207 1.00 94.88 436 GLY A CA 1
ATOM 3333 C C . GLY A 1 436 ? 0.601 -5.306 -4.416 1.00 94.88 436 GLY A C 1
ATOM 3334 O O . GLY A 1 436 ? 1.010 -6.456 -4.607 1.00 94.88 436 GLY A O 1
ATOM 3335 N N . ASN A 1 437 ? 0.860 -4.323 -5.279 1.00 90.12 437 ASN A N 1
ATOM 3336 C CA . ASN A 1 437 ? 1.657 -4.543 -6.491 1.00 90.12 437 ASN A CA 1
ATOM 3337 C C . ASN A 1 437 ? 3.141 -4.796 -6.164 1.00 90.12 437 ASN A C 1
ATOM 3339 O O . ASN A 1 437 ? 3.807 -5.520 -6.904 1.00 90.12 437 ASN A O 1
ATOM 3343 N N . HIS A 1 438 ? 3.664 -4.277 -5.049 1.00 92.56 438 HIS A N 1
ATOM 3344 C CA . HIS A 1 438 ? 5.026 -4.585 -4.590 1.00 92.56 438 HIS A CA 1
ATOM 3345 C C . HIS A 1 438 ? 5.164 -5.991 -3.988 1.00 92.56 438 HIS A C 1
ATOM 3347 O O . HIS A 1 438 ? 6.271 -6.522 -3.885 1.00 92.56 438 HIS A O 1
ATOM 3353 N N . ASP A 1 439 ? 4.052 -6.659 -3.684 1.00 94.25 439 ASP A N 1
ATOM 3354 C CA . ASP A 1 439 ? 4.052 -8.002 -3.112 1.00 94.25 439 ASP A CA 1
ATOM 3355 C C . ASP A 1 439 ? 4.088 -9.098 -4.190 1.00 94.25 439 ASP A C 1
ATOM 3357 O O . ASP A 1 439 ? 3.245 -9.994 -4.247 1.00 94.25 439 ASP A O 1
ATOM 3361 N N . GLY A 1 440 ? 5.085 -9.039 -5.070 1.00 85.88 440 GLY A N 1
ATOM 3362 C CA . GLY A 1 440 ? 5.259 -10.014 -6.154 1.00 85.88 440 GLY A CA 1
ATOM 3363 C C . GLY A 1 440 ? 5.866 -9.443 -7.431 1.00 85.88 440 GLY A C 1
ATOM 3364 O O . GLY A 1 440 ? 6.171 -10.205 -8.354 1.00 85.88 440 GLY A O 1
ATOM 3365 N N . LEU A 1 441 ? 6.080 -8.126 -7.476 1.00 84.00 441 LEU A N 1
ATOM 3366 C CA . LEU A 1 441 ? 6.822 -7.440 -8.527 1.00 84.00 441 LEU A CA 1
ATOM 3367 C C . LEU A 1 441 ? 8.078 -6.792 -7.950 1.00 84.00 441 LEU A C 1
ATOM 3369 O O . LEU A 1 441 ? 8.048 -6.194 -6.878 1.00 84.00 441 LEU A O 1
ATOM 3373 N N . LEU A 1 442 ? 9.174 -6.830 -8.708 1.00 82.69 442 LEU A N 1
ATOM 3374 C CA . LEU A 1 442 ? 10.375 -6.077 -8.370 1.00 82.69 442 LEU A CA 1
ATOM 3375 C C . LEU A 1 442 ? 10.045 -4.581 -8.401 1.00 82.69 442 LEU A C 1
ATOM 3377 O O . LEU A 1 442 ? 9.694 -4.052 -9.466 1.00 82.69 442 LEU A O 1
ATOM 3381 N N . LEU A 1 443 ? 10.184 -3.915 -7.249 1.00 79.31 443 LEU A N 1
ATOM 3382 C CA . LEU A 1 443 ? 9.865 -2.492 -7.061 1.00 79.31 443 LEU A CA 1
ATOM 3383 C C . LEU A 1 443 ? 8.418 -2.154 -7.434 1.00 79.31 443 LEU A C 1
ATOM 3385 O O . LEU A 1 443 ? 8.171 -1.060 -7.936 1.00 79.31 443 LEU A O 1
ATOM 3389 N N . GLY A 1 444 ? 7.488 -3.106 -7.314 1.00 79.94 444 GLY A N 1
ATOM 3390 C CA . GLY A 1 444 ? 6.087 -2.894 -7.689 1.00 79.94 444 GLY A CA 1
ATOM 3391 C C . GLY A 1 444 ? 5.841 -2.712 -9.184 1.00 79.94 444 GLY A C 1
ATOM 3392 O O . GLY A 1 444 ? 4.760 -2.279 -9.571 1.00 79.94 444 GLY A O 1
ATOM 3393 N N . ASN A 1 445 ? 6.842 -2.983 -10.029 1.00 71.25 445 ASN A N 1
ATOM 3394 C CA . ASN A 1 445 ? 6.788 -2.677 -11.458 1.00 71.25 445 ASN A CA 1
ATOM 3395 C C . ASN A 1 445 ? 7.119 -3.883 -12.339 1.00 71.25 445 ASN A C 1
ATOM 3397 O O . ASN A 1 445 ? 6.423 -4.120 -13.325 1.00 71.25 445 ASN A O 1
ATOM 3401 N N . PHE A 1 446 ? 8.182 -4.632 -12.026 1.00 72.69 446 PHE A N 1
ATOM 3402 C CA . PHE A 1 446 ? 8.696 -5.661 -12.937 1.00 72.69 446 PHE A CA 1
ATOM 3403 C C . PHE A 1 446 ? 8.298 -7.070 -12.506 1.00 72.69 446 PHE A C 1
ATOM 3405 O O . PHE A 1 446 ? 8.409 -7.403 -11.328 1.00 72.69 446 PHE A O 1
ATOM 3412 N N . PRO A 1 447 ? 7.909 -7.942 -13.446 1.00 75.75 447 PRO A N 1
ATOM 3413 C CA . PRO A 1 447 ? 7.372 -9.242 -13.104 1.00 75.75 447 PRO A CA 1
ATOM 3414 C C . PRO A 1 447 ? 8.503 -10.162 -12.644 1.00 75.75 447 PRO A C 1
ATOM 3416 O O . PRO A 1 447 ? 9.585 -10.193 -13.245 1.00 75.75 447 PRO A O 1
ATOM 3419 N N . ILE A 1 448 ? 8.253 -10.942 -11.595 1.00 79.31 448 ILE A N 1
ATOM 3420 C CA . ILE A 1 448 ? 9.171 -11.975 -11.107 1.00 79.31 448 ILE A CA 1
ATOM 3421 C C . ILE A 1 448 ? 8.655 -13.320 -11.621 1.00 79.31 448 ILE A C 1
ATOM 3423 O O . ILE A 1 448 ? 7.682 -13.872 -11.115 1.00 79.31 448 ILE A O 1
ATOM 3427 N N . THR A 1 449 ? 9.295 -13.850 -12.663 1.00 77.62 449 THR A N 1
ATOM 3428 C CA . THR A 1 449 ? 8.885 -15.097 -13.319 1.00 77.62 449 THR A CA 1
ATOM 3429 C C . THR A 1 449 ? 10.016 -16.116 -13.289 1.00 77.62 449 THR A C 1
ATOM 3431 O O . THR A 1 449 ? 11.190 -15.758 -13.351 1.00 77.62 449 THR A O 1
ATOM 3434 N N . ASP A 1 450 ? 9.653 -17.392 -13.185 1.00 79.38 450 ASP A N 1
ATOM 3435 C CA . ASP A 1 450 ? 10.553 -18.552 -13.144 1.00 79.38 450 ASP A CA 1
ATOM 3436 C C . ASP A 1 450 ? 10.296 -19.538 -14.301 1.00 79.38 450 ASP A C 1
ATOM 3438 O O . ASP A 1 450 ? 10.870 -20.628 -14.341 1.00 79.38 450 ASP A O 1
ATOM 3442 N N . ASN A 1 451 ? 9.417 -19.169 -15.240 1.00 70.94 451 ASN A N 1
ATOM 3443 C CA . ASN A 1 451 ? 8.956 -20.036 -16.317 1.00 70.94 451 ASN A CA 1
ATOM 3444 C C . ASN A 1 451 ? 9.259 -19.434 -17.684 1.00 70.94 451 ASN A C 1
ATOM 3446 O O . ASN A 1 451 ? 8.769 -18.362 -18.017 1.00 70.94 451 ASN A O 1
ATOM 3450 N N . ASP A 1 452 ? 9.967 -20.183 -18.522 1.00 75.31 452 ASP A N 1
ATOM 3451 C CA . ASP A 1 452 ? 10.058 -19.884 -19.946 1.00 75.31 452 ASP A CA 1
ATOM 3452 C C . ASP A 1 452 ? 8.729 -20.193 -20.644 1.00 75.31 452 ASP A C 1
ATOM 3454 O O . ASP A 1 452 ? 8.040 -21.163 -20.307 1.00 75.31 452 ASP A O 1
ATOM 3458 N N . PHE A 1 453 ? 8.406 -19.443 -21.695 1.00 73.81 453 PHE A N 1
ATOM 3459 C CA . PHE A 1 453 ? 7.259 -19.756 -22.543 1.00 73.81 453 PHE A CA 1
ATOM 3460 C C . PHE A 1 453 ? 7.701 -20.278 -23.908 1.00 73.81 453 PHE A C 1
ATOM 3462 O O . PHE A 1 453 ? 8.857 -20.153 -24.323 1.00 73.81 453 PHE A O 1
ATOM 3469 N N . LYS A 1 454 ? 6.781 -20.938 -24.614 1.00 84.69 454 LYS A N 1
ATOM 3470 C CA . LYS A 1 454 ? 7.024 -21.401 -25.979 1.00 84.69 454 LYS A CA 1
ATOM 3471 C C . LYS A 1 454 ? 6.332 -20.490 -26.963 1.00 84.69 454 LYS A C 1
ATOM 3473 O O . LYS A 1 454 ? 5.143 -20.224 -26.828 1.00 84.69 454 LYS A O 1
ATOM 3478 N N . LEU A 1 455 ? 7.069 -20.101 -27.991 1.00 88.38 455 LEU A N 1
ATOM 3479 C CA . LEU A 1 455 ? 6.544 -19.322 -29.092 1.00 88.38 455 LEU A CA 1
ATOM 3480 C C . LEU A 1 455 ? 7.152 -19.821 -30.396 1.00 88.38 455 LEU A C 1
ATOM 3482 O O . LEU A 1 455 ? 8.361 -20.033 -30.489 1.00 88.38 455 LEU A O 1
ATOM 3486 N N . PHE A 1 456 ? 6.308 -20.074 -31.392 1.00 91.94 456 PHE A N 1
ATOM 3487 C CA . PHE A 1 456 ? 6.703 -20.655 -32.681 1.00 91.94 456 PHE A CA 1
ATOM 3488 C C . PHE A 1 456 ? 7.474 -21.986 -32.534 1.00 91.94 456 PHE A C 1
ATOM 3490 O O . PHE A 1 456 ? 8.335 -22.332 -33.341 1.00 91.94 456 PHE A O 1
ATOM 3497 N N . GLY A 1 457 ? 7.191 -22.749 -31.470 1.00 86.81 457 GLY A N 1
ATOM 3498 C CA . GLY A 1 457 ? 7.899 -23.994 -31.141 1.00 86.81 457 GLY A CA 1
ATOM 3499 C C . GLY A 1 457 ? 9.313 -23.814 -30.564 1.00 86.81 457 GLY A C 1
ATOM 3500 O O . GLY A 1 457 ? 9.999 -24.813 -30.324 1.00 86.81 457 GLY A O 1
ATOM 3501 N N . VAL A 1 458 ? 9.741 -22.574 -30.310 1.00 86.94 458 VAL A N 1
ATOM 3502 C CA . VAL A 1 458 ? 11.017 -22.210 -29.677 1.00 86.94 458 VAL A CA 1
ATOM 3503 C C . VAL A 1 458 ? 10.763 -21.818 -28.220 1.00 86.94 458 VAL A C 1
ATOM 3505 O O . VAL A 1 458 ? 9.766 -21.174 -27.911 1.00 86.94 458 VAL A O 1
ATOM 3508 N N . THR A 1 459 ? 11.649 -22.222 -27.310 1.00 84.12 459 THR A N 1
ATOM 3509 C CA . THR A 1 459 ? 11.618 -21.741 -25.922 1.00 84.12 459 THR A CA 1
ATOM 3510 C C . THR A 1 459 ? 12.168 -20.319 -25.873 1.00 84.12 459 THR A C 1
ATOM 3512 O O . THR A 1 459 ? 13.327 -20.101 -26.234 1.00 84.12 459 THR A O 1
ATOM 3515 N N . ILE A 1 460 ? 11.341 -19.375 -25.432 1.00 78.25 460 ILE A N 1
ATOM 3516 C CA . ILE A 1 460 ? 11.717 -17.989 -25.169 1.00 78.25 460 ILE A CA 1
ATOM 3517 C C . ILE A 1 460 ? 12.009 -17.880 -23.675 1.00 78.25 460 ILE A C 1
ATOM 3519 O O . ILE A 1 460 ? 11.119 -18.102 -22.855 1.00 78.25 460 ILE A O 1
ATOM 3523 N N . ASN A 1 461 ? 13.267 -17.586 -23.333 1.00 71.62 461 ASN A N 1
ATOM 3524 C CA . ASN A 1 461 ? 13.652 -17.457 -21.933 1.00 71.62 461 ASN A CA 1
ATOM 3525 C C . ASN A 1 461 ? 13.146 -16.120 -21.396 1.00 71.62 461 ASN A C 1
ATOM 3527 O O . ASN A 1 461 ? 13.571 -15.080 -21.902 1.00 71.62 461 ASN A O 1
ATOM 3531 N N . ILE A 1 462 ? 12.275 -16.162 -20.392 1.00 67.25 462 ILE A N 1
ATOM 3532 C CA . ILE A 1 462 ? 11.754 -14.963 -19.714 1.00 67.25 462 ILE A CA 1
ATOM 3533 C C . ILE A 1 462 ? 11.951 -14.996 -18.210 1.00 67.25 462 ILE A C 1
ATOM 3535 O O . ILE A 1 462 ? 11.532 -14.057 -17.552 1.00 67.25 462 ILE A O 1
ATOM 3539 N N . ASP A 1 463 ? 12.607 -16.034 -17.685 1.00 73.75 463 ASP A N 1
ATOM 3540 C CA . ASP A 1 463 ? 12.986 -16.132 -16.278 1.00 73.75 463 ASP A CA 1
ATOM 3541 C C . ASP A 1 463 ? 13.738 -14.866 -15.831 1.00 73.75 463 ASP A C 1
ATOM 3543 O O . ASP A 1 463 ? 14.937 -14.675 -16.084 1.00 73.75 463 ASP A O 1
ATOM 3547 N N . THR A 1 464 ? 12.989 -13.973 -15.190 1.00 75.19 464 THR A N 1
ATOM 3548 C CA . THR A 1 464 ? 13.497 -12.736 -14.607 1.00 75.19 464 THR A CA 1
ATOM 3549 C C . THR A 1 464 ? 14.034 -12.997 -13.210 1.00 75.19 464 THR A C 1
ATOM 3551 O O . THR A 1 464 ? 14.992 -12.335 -12.802 1.00 75.19 464 THR A O 1
ATOM 3554 N N . ARG A 1 465 ? 13.496 -14.003 -12.504 1.00 82.50 465 ARG A N 1
ATOM 3555 C CA . ARG A 1 465 ? 13.884 -14.342 -11.134 1.00 82.50 465 ARG A CA 1
ATOM 3556 C C . ARG A 1 465 ? 15.352 -14.723 -11.048 1.00 82.50 465 ARG A C 1
ATOM 3558 O O . ARG A 1 465 ? 16.073 -14.119 -10.264 1.00 82.50 465 ARG A O 1
ATOM 3565 N N . THR A 1 466 ? 15.840 -15.639 -11.885 1.00 80.62 466 THR A N 1
ATOM 3566 C CA . THR A 1 466 ? 17.258 -16.043 -11.863 1.00 80.62 466 THR A CA 1
ATOM 3567 C C . THR A 1 466 ? 18.187 -14.852 -12.100 1.00 80.62 466 THR A C 1
ATOM 3569 O O . THR A 1 466 ? 19.272 -14.772 -11.515 1.00 80.62 466 THR A O 1
ATOM 3572 N N . PHE A 1 467 ? 17.787 -13.910 -12.962 1.00 74.12 467 PHE A N 1
ATOM 3573 C CA . PHE A 1 467 ? 18.560 -12.694 -13.190 1.00 74.12 467 PHE A CA 1
ATOM 3574 C C . PHE A 1 467 ? 18.556 -11.783 -11.959 1.00 74.12 467 PHE A C 1
ATOM 3576 O O . PHE A 1 467 ? 19.637 -11.395 -11.510 1.00 74.12 467 PHE A O 1
ATOM 3583 N N . PHE A 1 468 ? 17.385 -11.483 -11.398 1.00 80.50 468 PHE A N 1
ATOM 3584 C CA . PHE A 1 468 ? 17.264 -10.639 -10.212 1.00 80.50 468 PHE A CA 1
ATOM 3585 C C . PHE A 1 468 ? 17.946 -11.262 -8.992 1.00 80.50 468 PHE A C 1
ATOM 3587 O O . PHE A 1 468 ? 18.762 -10.589 -8.372 1.00 80.50 468 PHE A O 1
ATOM 3594 N N . ASP A 1 469 ? 17.770 -12.560 -8.738 1.00 83.31 469 ASP A N 1
ATOM 3595 C CA . ASP A 1 469 ? 18.475 -13.297 -7.681 1.00 83.31 469 ASP A CA 1
ATOM 3596 C C . ASP A 1 469 ? 19.994 -13.205 -7.851 1.00 83.31 469 ASP A C 1
ATOM 3598 O O . ASP A 1 469 ? 20.724 -13.020 -6.877 1.00 83.31 469 ASP A O 1
ATOM 3602 N N . SER A 1 470 ? 20.497 -13.288 -9.090 1.00 76.50 470 SER A N 1
ATOM 3603 C CA . SER A 1 470 ? 21.938 -13.167 -9.350 1.00 76.50 470 SER A CA 1
ATOM 3604 C C . SER A 1 470 ? 22.502 -11.782 -9.020 1.00 76.50 470 SER A C 1
ATOM 3606 O O . SER A 1 470 ? 23.694 -11.674 -8.717 1.00 76.50 470 SER A O 1
ATOM 3608 N N . LEU A 1 471 ? 21.664 -10.742 -9.091 1.00 74.94 471 LEU A N 1
ATOM 3609 C CA . LEU A 1 471 ? 22.016 -9.377 -8.712 1.00 74.94 471 LEU A CA 1
ATOM 3610 C C . LEU A 1 471 ? 21.856 -9.171 -7.205 1.00 74.94 471 LEU A C 1
ATOM 3612 O O . LEU A 1 471 ? 22.811 -8.735 -6.572 1.00 74.94 471 LEU A O 1
ATOM 3616 N N . ALA A 1 472 ? 20.696 -9.523 -6.648 1.00 80.88 472 ALA A N 1
ATOM 3617 C CA . ALA A 1 472 ? 20.325 -9.275 -5.258 1.00 80.88 472 ALA A CA 1
ATOM 3618 C C . ALA A 1 472 ? 21.182 -10.075 -4.268 1.00 80.88 472 ALA A C 1
ATOM 3620 O O . ALA A 1 472 ? 21.679 -9.528 -3.288 1.00 80.88 472 ALA A O 1
ATOM 3621 N N . THR A 1 473 ? 21.433 -11.357 -4.557 1.00 82.94 473 THR A N 1
ATOM 3622 C CA . THR A 1 473 ? 22.181 -12.250 -3.650 1.00 82.94 473 THR A CA 1
ATOM 3623 C C . THR A 1 473 ? 23.690 -12.263 -3.907 1.00 82.94 473 THR A C 1
ATOM 3625 O O . THR A 1 473 ? 24.466 -12.828 -3.131 1.00 82.94 473 THR A O 1
ATOM 3628 N N . GLY A 1 474 ? 24.133 -11.691 -5.030 1.00 71.06 474 GLY A N 1
ATOM 3629 C CA . GLY A 1 474 ? 25.494 -11.818 -5.544 1.00 71.06 474 GLY A CA 1
ATOM 3630 C C . GLY A 1 474 ? 26.521 -10.894 -4.883 1.00 71.06 474 GLY A C 1
ATOM 3631 O O . GLY A 1 474 ? 26.201 -9.943 -4.187 1.00 71.06 474 GLY A O 1
ATOM 3632 N N . ASN A 1 475 ? 27.808 -11.136 -5.161 1.00 60.34 475 ASN A N 1
ATOM 3633 C CA . ASN A 1 475 ? 28.921 -10.325 -4.642 1.00 60.34 475 ASN A CA 1
ATOM 3634 C C . ASN A 1 475 ? 29.356 -9.167 -5.562 1.00 60.34 475 ASN A C 1
ATOM 3636 O O . ASN A 1 475 ? 30.470 -8.642 -5.444 1.00 60.34 475 ASN A O 1
ATOM 3640 N N . LYS A 1 476 ? 28.530 -8.836 -6.558 1.00 51.62 476 LYS A N 1
ATOM 3641 C CA . LYS A 1 476 ? 28.804 -7.803 -7.559 1.00 51.62 476 LYS A CA 1
ATOM 3642 C C . LYS A 1 476 ? 27.530 -7.033 -7.836 1.00 51.62 476 LYS A C 1
ATOM 3644 O O . LYS A 1 476 ? 26.646 -7.554 -8.509 1.00 51.62 476 LYS A O 1
ATOM 3649 N N . SER A 1 477 ? 27.498 -5.781 -7.403 1.00 52.84 477 SER A N 1
ATOM 3650 C CA . SER A 1 477 ? 26.464 -4.855 -7.842 1.00 52.84 477 SER A CA 1
ATOM 3651 C C . SER A 1 477 ? 26.862 -4.188 -9.155 1.00 52.84 477 SER A C 1
ATOM 3653 O O . SER A 1 477 ? 28.026 -3.842 -9.367 1.00 52.84 477 SER A O 1
ATOM 3655 N N . ILE A 1 478 ? 25.886 -4.038 -10.046 1.00 49.03 478 ILE A N 1
ATOM 3656 C CA . ILE A 1 478 ? 25.962 -3.153 -11.215 1.00 49.03 478 ILE A CA 1
ATOM 3657 C C . ILE A 1 478 ? 25.333 -1.792 -10.858 1.00 49.03 478 ILE A C 1
ATOM 3659 O O . ILE A 1 478 ? 25.634 -0.783 -11.479 1.00 49.03 478 ILE A O 1
ATOM 3663 N N . LEU A 1 479 ? 24.497 -1.730 -9.824 1.00 48.28 479 LEU A N 1
ATOM 3664 C CA . LEU A 1 479 ? 23.659 -0.587 -9.486 1.00 48.28 479 LEU A CA 1
ATOM 3665 C C . LEU A 1 479 ? 23.977 -0.195 -8.047 1.00 48.28 479 LEU A C 1
ATOM 3667 O O . LEU A 1 479 ? 23.428 -0.723 -7.090 1.00 48.28 479 LEU A O 1
ATOM 3671 N N . GLY A 1 480 ? 24.986 0.655 -7.905 1.00 39.53 480 GLY A N 1
ATOM 3672 C CA . GLY A 1 480 ? 25.406 1.193 -6.621 1.00 39.53 480 GLY A CA 1
ATOM 3673 C C . GLY A 1 480 ? 25.113 2.682 -6.547 1.00 39.53 480 GLY A C 1
ATOM 3674 O O . GLY A 1 480 ? 25.152 3.391 -7.551 1.00 39.53 480 GLY A O 1
ATOM 3675 N N . PHE A 1 481 ? 24.861 3.135 -5.330 1.00 39.22 481 PHE A N 1
ATOM 3676 C CA . PHE A 1 481 ? 24.628 4.519 -4.965 1.00 39.22 481 PHE A CA 1
ATOM 3677 C C . PHE A 1 481 ? 25.776 5.475 -5.370 1.00 39.22 481 PHE A C 1
ATOM 3679 O O . PHE A 1 481 ? 26.923 5.237 -4.976 1.00 39.22 481 PHE A O 1
ATOM 3686 N N . ASP A 1 482 ? 25.456 6.516 -6.160 1.00 42.91 482 ASP A N 1
ATOM 3687 C CA . ASP A 1 482 ? 26.156 7.815 -6.275 1.00 42.91 482 ASP A CA 1
ATOM 3688 C C . ASP A 1 482 ? 25.219 8.841 -6.981 1.00 42.91 482 ASP A C 1
ATOM 3690 O O . ASP A 1 482 ? 25.008 8.771 -8.196 1.00 42.91 482 ASP A O 1
ATOM 3694 N N . PRO A 1 483 ? 24.610 9.789 -6.247 1.00 36.72 483 PRO A N 1
ATOM 3695 C CA . PRO A 1 483 ? 23.660 10.764 -6.790 1.00 36.72 483 PRO A CA 1
ATOM 3696 C C . PRO A 1 483 ? 24.323 11.935 -7.528 1.00 36.72 483 PRO A C 1
ATOM 3698 O O . PRO A 1 483 ? 23.623 12.772 -8.099 1.00 36.72 483 PRO A O 1
ATOM 3701 N N . SER A 1 484 ? 25.659 11.996 -7.573 1.00 38.78 484 SE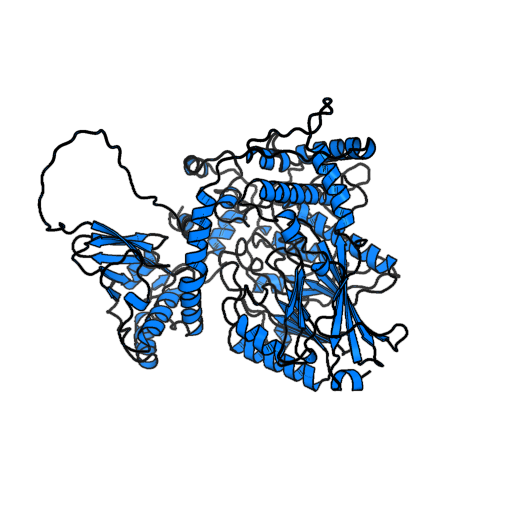R A N 1
ATOM 3702 C CA . SER A 1 484 ? 26.397 12.954 -8.407 1.00 38.78 484 SER A CA 1
ATOM 3703 C C . SER A 1 484 ? 26.529 12.496 -9.870 1.00 38.78 484 SER A C 1
ATOM 3705 O O . SER A 1 484 ? 26.971 13.261 -10.739 1.00 38.78 484 SER A O 1
ATOM 3707 N N . LEU A 1 485 ? 26.125 11.255 -10.169 1.00 39.44 485 LEU A N 1
ATOM 3708 C CA . LEU A 1 485 ? 26.227 10.654 -11.493 1.00 39.44 485 LEU A CA 1
ATOM 3709 C C . LEU A 1 485 ? 25.207 11.263 -12.467 1.00 39.44 485 LEU A C 1
ATOM 3711 O O . LEU A 1 485 ? 24.001 11.052 -12.392 1.00 39.44 485 LEU A O 1
ATOM 3715 N N . SER A 1 486 ? 25.716 12.000 -13.453 1.00 37.03 486 SER A N 1
ATOM 3716 C CA . SER A 1 486 ? 24.938 12.443 -14.614 1.00 37.03 486 SER A CA 1
ATOM 3717 C C . SER A 1 486 ? 24.593 11.265 -15.545 1.00 37.03 486 SER A C 1
ATOM 3719 O O . SER A 1 486 ? 25.278 10.247 -15.533 1.00 37.03 486 SER A O 1
ATOM 3721 N N . LEU A 1 487 ? 23.642 11.435 -16.475 1.00 37.00 487 LEU A N 1
ATOM 3722 C CA . LEU A 1 487 ? 23.388 10.491 -17.589 1.00 37.00 487 LEU A CA 1
ATOM 3723 C C . LEU A 1 487 ? 24.660 10.089 -18.374 1.00 37.00 487 LEU A C 1
ATOM 3725 O O . LEU A 1 487 ? 24.698 9.034 -19.000 1.00 37.00 487 LEU A O 1
ATOM 3729 N N . SER A 1 488 ? 25.720 10.906 -18.339 1.00 34.94 488 SER A N 1
ATOM 3730 C CA . SER A 1 488 ? 27.009 10.589 -18.973 1.00 34.94 488 SER A CA 1
ATOM 3731 C C . SER A 1 488 ? 27.908 9.645 -18.156 1.00 34.94 488 SER A C 1
ATOM 3733 O O . SER A 1 488 ? 28.876 9.110 -18.696 1.00 34.94 488 SER A O 1
ATOM 3735 N N . SER A 1 489 ? 27.551 9.383 -16.897 1.00 39.47 489 SER A N 1
ATOM 3736 C CA . SER A 1 489 ? 28.267 8.536 -15.936 1.00 39.47 489 SER A CA 1
ATOM 3737 C C . SER A 1 489 ? 27.736 7.092 -15.874 1.00 39.47 489 SER A C 1
ATOM 3739 O O . SER A 1 489 ? 28.227 6.284 -15.095 1.00 39.47 489 SER A O 1
ATOM 3741 N N . ILE A 1 490 ? 26.803 6.713 -16.761 1.00 40.88 490 ILE A N 1
ATOM 3742 C CA . ILE A 1 490 ? 26.337 5.320 -16.970 1.00 40.88 490 ILE A CA 1
ATOM 3743 C C . ILE A 1 490 ? 27.503 4.363 -17.317 1.00 40.88 490 ILE A C 1
ATOM 3745 O O . ILE A 1 490 ? 27.371 3.147 -17.243 1.00 40.88 490 ILE A O 1
ATOM 3749 N N . LEU A 1 491 ? 28.680 4.882 -17.679 1.00 36.47 491 LEU A N 1
ATOM 3750 C CA . LEU A 1 491 ? 29.894 4.082 -17.861 1.00 36.47 491 LEU A CA 1
ATOM 3751 C C . LEU A 1 491 ? 30.597 3.710 -16.539 1.00 36.47 491 LEU A C 1
ATOM 3753 O O . LEU A 1 491 ? 31.332 2.727 -16.541 1.00 36.47 491 LEU A O 1
ATOM 3757 N N . ASP A 1 492 ? 30.369 4.413 -15.424 1.00 39.78 492 ASP A N 1
ATOM 3758 C CA . ASP A 1 492 ? 30.970 4.086 -14.114 1.00 39.78 492 ASP A CA 1
ATOM 3759 C C . ASP A 1 492 ? 30.248 2.921 -13.404 1.00 39.78 492 ASP A C 1
ATOM 3761 O O . ASP A 1 492 ? 30.863 2.188 -12.631 1.00 39.78 492 ASP A O 1
ATOM 3765 N N . VAL A 1 493 ? 29.008 2.628 -13.818 1.00 43.75 493 VAL A N 1
ATOM 3766 C CA . VAL A 1 493 ? 28.242 1.379 -13.580 1.00 43.75 493 VAL A CA 1
ATOM 3767 C C . VAL A 1 493 ? 28.989 0.114 -14.064 1.00 43.75 493 VAL A C 1
ATOM 3769 O O . VAL A 1 493 ? 28.644 -1.013 -13.708 1.00 43.75 493 VAL A O 1
ATOM 3772 N N . LEU A 1 494 ? 30.056 0.265 -14.863 1.00 38.22 494 LEU A N 1
ATOM 3773 C CA . LEU A 1 494 ? 30.922 -0.841 -15.295 1.00 38.22 494 LEU A CA 1
ATOM 3774 C C . LEU A 1 494 ? 31.956 -1.278 -14.244 1.00 38.22 494 LEU A C 1
ATOM 3776 O O . LEU A 1 494 ? 32.624 -2.297 -14.459 1.00 38.22 494 LEU A O 1
ATOM 3780 N N . PHE A 1 495 ? 32.112 -0.550 -13.134 1.00 40.62 495 PHE A N 1
ATOM 3781 C CA . PHE A 1 495 ? 32.982 -0.953 -12.029 1.00 40.62 495 PHE A CA 1
ATOM 3782 C C . PHE A 1 495 ? 32.138 -1.545 -10.895 1.00 40.62 495 PHE A C 1
ATOM 3784 O O . PHE A 1 495 ? 31.533 -0.794 -10.136 1.00 40.62 495 PHE A O 1
ATOM 3791 N N . PRO A 1 496 ? 32.082 -2.882 -10.753 1.00 48.16 496 PRO A N 1
ATOM 3792 C CA . PRO A 1 496 ? 31.272 -3.494 -9.712 1.00 48.16 496 PRO A CA 1
ATOM 3793 C C . PRO A 1 496 ? 31.780 -3.076 -8.328 1.00 48.16 496 PRO A C 1
ATOM 3795 O O . PRO A 1 496 ? 32.934 -3.365 -7.990 1.00 48.16 496 PRO A O 1
ATOM 3798 N N . LYS A 1 497 ? 30.920 -2.435 -7.522 1.00 54.62 497 LYS A N 1
ATOM 3799 C CA . LYS A 1 497 ? 31.125 -2.368 -6.068 1.00 54.62 497 LYS A CA 1
ATOM 3800 C C . LYS A 1 497 ? 31.039 -3.809 -5.544 1.00 54.62 497 LYS A C 1
ATOM 3802 O O . LYS A 1 497 ? 30.170 -4.583 -5.959 1.00 54.62 497 LYS A O 1
ATOM 3807 N N . ILE A 1 498 ? 32.001 -4.199 -4.707 1.00 60.19 498 ILE A N 1
ATOM 3808 C CA . ILE A 1 498 ? 31.948 -5.487 -4.011 1.00 60.19 498 ILE A CA 1
ATOM 3809 C C . ILE A 1 498 ? 30.922 -5.305 -2.900 1.00 60.19 498 ILE A C 1
ATOM 3811 O O . ILE A 1 498 ? 31.189 -4.560 -1.966 1.00 60.19 498 ILE A O 1
ATOM 3815 N N . ILE A 1 499 ? 29.769 -5.950 -3.039 1.00 69.69 499 ILE A N 1
ATOM 3816 C CA . ILE A 1 499 ? 28.740 -6.020 -1.997 1.00 69.69 499 ILE A CA 1
ATOM 3817 C C . ILE A 1 499 ? 28.836 -7.401 -1.349 1.00 69.69 499 ILE A C 1
ATOM 3819 O O . ILE A 1 499 ? 29.196 -8.378 -2.021 1.00 69.69 499 ILE A O 1
ATOM 3823 N N . THR A 1 500 ? 28.589 -7.488 -0.044 1.00 80.38 500 THR A N 1
ATOM 3824 C CA . THR A 1 500 ? 28.532 -8.776 0.651 1.00 80.38 500 THR A CA 1
ATOM 3825 C C . THR A 1 500 ? 27.339 -9.572 0.131 1.00 80.38 500 THR A C 1
ATOM 3827 O O . THR A 1 500 ? 26.238 -9.053 -0.014 1.00 80.38 500 THR A O 1
ATOM 3830 N N . SER A 1 501 ? 27.594 -10.829 -0.227 1.00 83.44 501 SER A N 1
ATOM 3831 C CA . SER A 1 501 ? 26.563 -11.739 -0.723 1.00 83.44 501 SER A CA 1
ATOM 3832 C C . SER A 1 501 ? 25.637 -12.126 0.421 1.00 83.44 501 SER A C 1
ATOM 3834 O O . SER A 1 501 ? 26.127 -12.536 1.473 1.00 83.44 501 SER A O 1
ATOM 3836 N N . ASP A 1 502 ? 24.334 -12.057 0.173 1.00 89.06 502 ASP A N 1
ATOM 3837 C CA . ASP A 1 502 ? 23.300 -12.445 1.125 1.00 89.06 502 ASP A CA 1
ATOM 3838 C C . ASP A 1 502 ? 22.223 -13.285 0.408 1.00 89.06 502 ASP A C 1
ATOM 3840 O O . ASP A 1 502 ? 21.571 -12.785 -0.512 1.00 89.06 502 ASP A O 1
ATOM 3844 N N . PRO A 1 503 ? 22.051 -14.576 0.749 1.00 90.81 503 PRO A N 1
ATOM 3845 C CA . PRO A 1 503 ? 21.030 -15.422 0.136 1.00 90.81 503 PRO A CA 1
ATOM 3846 C C . PRO A 1 503 ? 19.592 -15.039 0.517 1.00 90.81 503 PRO A C 1
ATOM 3848 O O . PRO A 1 503 ? 18.672 -15.418 -0.214 1.00 90.81 503 PRO A O 1
ATOM 3851 N N . ASP A 1 504 ? 19.385 -14.305 1.613 1.00 93.44 504 ASP A N 1
ATOM 3852 C CA . ASP A 1 504 ? 18.052 -13.901 2.071 1.00 93.44 504 ASP A CA 1
ATOM 3853 C C . ASP A 1 504 ? 17.495 -12.720 1.254 1.00 93.44 504 ASP A C 1
ATOM 3855 O O . ASP A 1 504 ? 16.291 -12.483 1.265 1.00 93.44 504 ASP A O 1
ATOM 3859 N N . ARG A 1 505 ? 18.321 -12.084 0.410 1.00 91.94 505 ARG A N 1
ATOM 3860 C CA . ARG A 1 505 ? 17.902 -11.091 -0.604 1.00 91.94 505 ARG A CA 1
ATOM 3861 C C . ARG A 1 505 ? 17.255 -11.693 -1.858 1.00 91.94 505 ARG A C 1
ATOM 3863 O O . ARG A 1 505 ? 17.019 -10.992 -2.838 1.00 91.94 505 ARG A O 1
ATOM 3870 N N . ARG A 1 506 ? 17.031 -13.009 -1.892 1.00 93.31 506 ARG A N 1
ATOM 3871 C CA . ARG A 1 506 ? 16.373 -13.687 -3.022 1.00 93.31 506 ARG A CA 1
ATOM 3872 C C . ARG A 1 506 ? 14.963 -13.131 -3.250 1.00 93.31 506 ARG A C 1
ATOM 3874 O O . ARG A 1 506 ? 14.240 -12.863 -2.293 1.00 93.31 506 ARG A O 1
ATOM 3881 N N . MET A 1 507 ? 14.560 -13.039 -4.507 1.00 91.44 507 MET A N 1
ATOM 3882 C CA . MET A 1 507 ? 13.266 -12.503 -4.913 1.00 91.44 507 MET A CA 1
ATOM 3883 C C . MET A 1 507 ? 12.132 -13.489 -4.621 1.00 91.44 507 MET A C 1
ATOM 3885 O O . MET A 1 507 ? 12.297 -14.713 -4.765 1.00 91.44 507 MET A O 1
ATOM 3889 N N . LEU A 1 508 ? 10.970 -12.950 -4.257 1.00 94.62 508 LEU A N 1
ATOM 3890 C CA . LEU A 1 508 ? 9.734 -13.695 -4.034 1.00 94.62 508 LEU A CA 1
ATOM 3891 C C . LEU A 1 508 ? 8.658 -13.333 -5.058 1.00 94.62 508 LEU A C 1
ATOM 3893 O O . LEU A 1 508 ? 8.526 -12.182 -5.464 1.00 94.62 508 LEU A O 1
ATOM 3897 N N . ARG A 1 509 ? 7.849 -14.325 -5.430 1.00 92.38 509 ARG A N 1
ATOM 3898 C CA . ARG A 1 509 ? 6.552 -14.111 -6.087 1.00 92.38 509 ARG A CA 1
ATOM 3899 C C . ARG A 1 509 ? 5.433 -13.961 -5.061 1.00 92.38 509 ARG A C 1
ATOM 3901 O O . ARG A 1 509 ? 5.579 -14.397 -3.919 1.00 92.38 509 ARG A O 1
ATOM 3908 N N . SER A 1 510 ? 4.287 -13.441 -5.496 1.00 92.94 510 SER A N 1
ATOM 3909 C CA . SER A 1 510 ? 3.111 -13.225 -4.640 1.00 92.94 510 SER A CA 1
ATOM 3910 C C . SER A 1 510 ? 2.646 -14.487 -3.899 1.00 92.94 510 SER A C 1
ATOM 3912 O O . SER A 1 510 ? 2.372 -14.440 -2.701 1.00 92.94 510 SER A O 1
ATOM 3914 N N . GLN A 1 511 ? 2.648 -15.649 -4.558 1.00 94.50 511 GLN A N 1
ATOM 3915 C CA . GLN A 1 511 ? 2.320 -16.928 -3.931 1.00 94.50 511 GLN A CA 1
ATOM 3916 C C . GLN A 1 511 ? 3.316 -17.286 -2.820 1.00 94.50 511 GLN A C 1
ATOM 3918 O O . GLN A 1 511 ? 2.909 -17.777 -1.773 1.00 94.50 511 GLN A O 1
ATOM 3923 N N . GLU A 1 512 ? 4.612 -17.054 -3.027 1.00 96.31 512 GLU A N 1
ATOM 3924 C CA . GLU A 1 512 ? 5.637 -17.382 -2.030 1.00 96.31 512 GLU A CA 1
ATOM 3925 C C . GLU A 1 512 ? 5.533 -16.451 -0.815 1.00 96.31 512 GLU A C 1
ATOM 3927 O O . GLU A 1 512 ? 5.688 -16.906 0.313 1.00 96.31 512 GLU A O 1
ATOM 3932 N N . ILE A 1 513 ? 5.187 -15.176 -1.020 1.00 96.94 513 ILE A N 1
ATOM 3933 C CA . ILE A 1 513 ? 4.875 -14.243 0.074 1.00 96.94 513 ILE A CA 1
ATOM 3934 C C . ILE A 1 513 ? 3.653 -14.743 0.860 1.00 96.94 513 ILE A C 1
ATOM 3936 O O . ILE A 1 513 ? 3.692 -14.800 2.088 1.00 96.94 513 ILE A O 1
ATOM 3940 N N . ALA A 1 514 ? 2.597 -15.189 0.172 1.00 97.44 514 ALA A N 1
ATOM 3941 C CA . ALA A 1 514 ? 1.426 -15.791 0.812 1.00 97.44 514 ALA A CA 1
ATOM 3942 C C . ALA A 1 514 ? 1.759 -17.078 1.593 1.00 97.44 514 ALA A C 1
ATOM 3944 O O . ALA A 1 514 ? 1.135 -17.357 2.617 1.00 97.44 514 ALA A O 1
ATOM 3945 N N . GLU A 1 515 ? 2.744 -17.862 1.146 1.00 97.75 515 GLU A N 1
ATOM 3946 C CA . GLU A 1 515 ? 3.253 -19.029 1.878 1.00 97.75 515 GLU A CA 1
ATOM 3947 C C . GLU A 1 515 ? 4.019 -18.619 3.149 1.00 97.75 515 GLU A C 1
ATOM 3949 O O . GLU A 1 515 ? 3.844 -19.251 4.197 1.00 97.75 515 GLU A O 1
ATOM 3954 N N . GLU A 1 516 ? 4.800 -17.534 3.101 1.00 97.00 516 GLU A N 1
ATOM 3955 C CA . GLU A 1 516 ? 5.508 -16.989 4.270 1.00 97.00 516 GLU A CA 1
ATOM 3956 C C . GLU A 1 516 ? 4.554 -16.534 5.387 1.00 97.00 516 GLU A C 1
ATOM 3958 O O . GLU A 1 516 ? 4.912 -16.634 6.562 1.00 97.00 516 GLU A O 1
ATOM 3963 N N . MET A 1 517 ? 3.311 -16.152 5.059 1.00 97.06 517 MET A N 1
ATOM 3964 C CA . MET A 1 517 ? 2.268 -15.796 6.042 1.00 97.06 517 MET A CA 1
ATOM 3965 C C . MET A 1 517 ? 1.900 -16.945 6.995 1.00 97.06 517 MET A C 1
ATOM 3967 O O . MET A 1 517 ? 1.280 -16.728 8.035 1.00 97.06 517 MET A O 1
ATOM 3971 N N . PHE A 1 518 ? 2.235 -18.194 6.656 1.00 97.00 518 PHE A N 1
ATOM 3972 C CA . PHE A 1 518 ? 2.013 -19.352 7.532 1.00 97.00 518 PHE A CA 1
ATOM 3973 C C . PHE A 1 518 ? 3.194 -19.632 8.467 1.00 97.00 518 PHE A C 1
ATOM 3975 O O . PHE A 1 518 ? 3.119 -20.544 9.300 1.00 97.00 518 PHE A O 1
ATOM 3982 N N . ILE A 1 519 ? 4.294 -18.897 8.311 1.00 94.56 519 ILE A N 1
ATOM 3983 C CA . ILE A 1 519 ? 5.555 -19.139 8.998 1.00 94.56 519 ILE A CA 1
ATOM 3984 C C . ILE A 1 519 ? 5.791 -18.017 10.002 1.00 94.56 519 ILE A C 1
ATOM 3986 O O . ILE A 1 519 ? 6.047 -16.875 9.631 1.00 94.56 519 ILE A O 1
ATOM 3990 N N . SER A 1 520 ? 5.806 -18.382 11.281 1.00 88.12 520 SER A N 1
ATOM 3991 C CA . SER A 1 520 ? 6.319 -17.520 12.342 1.00 88.12 520 SER A CA 1
ATOM 3992 C C . SER A 1 520 ? 7.742 -17.935 12.701 1.00 88.12 520 SER A C 1
ATOM 3994 O O . SER A 1 520 ? 8.034 -19.131 12.847 1.00 88.12 520 SER A O 1
ATOM 3996 N N . LYS A 1 521 ? 8.635 -16.953 12.842 1.00 84.12 521 LYS A N 1
ATOM 3997 C CA . LYS A 1 521 ? 10.050 -17.171 13.171 1.00 84.12 521 LYS A CA 1
ATOM 3998 C C . LYS A 1 521 ? 10.239 -17.749 14.574 1.00 84.12 521 LYS A C 1
ATOM 4000 O O . LYS A 1 521 ? 11.149 -18.555 14.788 1.00 84.12 521 LYS A O 1
ATOM 4005 N N . ASP A 1 522 ? 9.366 -17.387 15.513 1.00 83.75 522 ASP A N 1
ATOM 4006 C CA . ASP A 1 522 ? 9.399 -17.860 16.894 1.00 83.75 522 ASP A CA 1
ATOM 4007 C C . ASP A 1 522 ? 7.992 -18.282 17.362 1.00 83.75 522 ASP A C 1
ATOM 4009 O O . ASP A 1 522 ? 7.082 -17.456 17.432 1.00 83.75 522 ASP A O 1
ATOM 4013 N N . PRO A 1 523 ? 7.796 -19.555 17.765 1.00 83.25 523 PRO A N 1
ATOM 4014 C CA . PRO A 1 523 ? 6.541 -20.039 18.334 1.00 83.25 523 PRO A CA 1
ATOM 4015 C C . PRO A 1 523 ? 6.001 -19.245 19.537 1.00 83.25 523 PRO A C 1
ATOM 4017 O O . PRO A 1 523 ? 4.836 -19.424 19.895 1.00 83.25 523 PRO A O 1
ATOM 4020 N N . ALA A 1 524 ? 6.829 -18.432 20.201 1.00 84.75 524 ALA A N 1
ATOM 4021 C CA . ALA A 1 524 ? 6.408 -17.545 21.282 1.00 84.75 524 ALA A CA 1
ATOM 4022 C C . ALA A 1 524 ? 5.671 -16.282 20.797 1.00 84.75 524 ALA A C 1
ATOM 4024 O O . ALA A 1 524 ? 4.922 -15.706 21.586 1.00 84.75 524 ALA A O 1
ATOM 4025 N N . PHE A 1 525 ? 5.855 -15.884 19.534 1.00 85.25 525 PHE A N 1
ATOM 4026 C CA . PHE A 1 525 ? 5.343 -14.633 18.960 1.00 85.25 525 PHE A CA 1
ATOM 4027 C C . PHE A 1 525 ? 4.311 -14.840 17.839 1.00 85.25 525 PHE A C 1
ATOM 4029 O O . PHE A 1 525 ? 3.879 -13.876 17.226 1.00 85.25 525 PHE A O 1
ATOM 4036 N N . VAL A 1 526 ? 3.850 -16.075 17.605 1.00 89.12 526 VAL A N 1
ATOM 4037 C CA . VAL A 1 526 ? 2.861 -16.394 16.556 1.00 89.12 526 VAL A CA 1
ATOM 4038 C C . VAL A 1 526 ? 1.624 -15.505 16.682 1.00 89.12 526 VAL A C 1
ATOM 4040 O O . VAL A 1 526 ? 0.885 -15.612 17.667 1.00 89.12 526 VAL A O 1
ATOM 4043 N N . SER A 1 527 ? 1.378 -14.646 15.695 1.00 91.19 527 SER A N 1
ATOM 4044 C CA . SER A 1 527 ? 0.120 -13.908 15.602 1.00 91.19 527 SER A CA 1
ATOM 4045 C C . SER A 1 527 ? -0.968 -14.754 14.924 1.00 91.19 527 SER A C 1
ATOM 4047 O O . SER A 1 527 ? -0.705 -15.724 14.209 1.00 91.19 527 SER A O 1
ATOM 4049 N N . GLU A 1 528 ? -2.231 -14.433 15.205 1.00 92.06 528 GLU A N 1
ATOM 4050 C CA . GLU A 1 528 ? -3.389 -15.154 14.666 1.00 92.06 528 GLU A CA 1
ATOM 4051 C C . GLU A 1 528 ? -4.139 -14.316 13.609 1.00 92.06 528 GLU A C 1
ATOM 4053 O O . GLU A 1 528 ? -3.984 -13.101 13.561 1.00 92.06 528 GLU A O 1
ATOM 4058 N N . PRO A 1 529 ? -4.988 -14.933 12.768 1.00 95.50 529 PRO A N 1
ATOM 4059 C CA . PRO A 1 529 ? -4.965 -16.357 12.450 1.00 95.50 529 PRO A CA 1
ATOM 4060 C C . PRO A 1 529 ? -3.685 -16.714 11.682 1.00 95.50 529 PRO A C 1
ATOM 4062 O O . PRO A 1 529 ? -3.205 -15.919 10.885 1.00 95.50 529 PRO A O 1
ATOM 4065 N N . ILE A 1 530 ? -3.169 -17.933 11.863 1.00 94.81 530 ILE A N 1
ATOM 4066 C CA . ILE A 1 530 ? -2.042 -18.427 11.054 1.00 94.81 530 ILE A CA 1
ATOM 4067 C C . ILE A 1 530 ? -2.410 -18.338 9.565 1.00 94.81 530 ILE A C 1
ATOM 4069 O O . ILE A 1 530 ? -3.503 -18.758 9.167 1.00 94.81 530 ILE A O 1
ATOM 4073 N N . GLY A 1 531 ? -1.500 -17.800 8.752 1.00 96.31 531 GLY A N 1
ATOM 4074 C CA . GLY A 1 531 ? -1.735 -17.527 7.335 1.00 96.31 531 GLY A CA 1
ATOM 4075 C C . GLY A 1 531 ? -2.375 -16.164 7.070 1.00 96.31 531 GLY A C 1
ATOM 4076 O O . GLY A 1 531 ? -2.501 -15.797 5.910 1.00 96.31 531 GLY A O 1
ATOM 4077 N N . HIS A 1 532 ? -2.813 -15.426 8.096 1.00 97.69 532 HIS A N 1
ATOM 4078 C CA . HIS A 1 532 ? -3.278 -14.032 8.004 1.00 97.69 532 HIS A CA 1
ATOM 4079 C C . HIS A 1 532 ? -4.303 -13.787 6.885 1.00 97.69 532 HIS A C 1
ATOM 4081 O O . HIS A 1 532 ? -4.256 -12.798 6.165 1.00 97.69 532 HIS A O 1
ATOM 4087 N N . GLY A 1 533 ? -5.243 -14.723 6.715 1.00 97.44 533 GLY A N 1
ATOM 4088 C CA . GLY A 1 533 ? -6.247 -14.710 5.642 1.00 97.44 533 GLY A CA 1
ATOM 4089 C C . GLY A 1 533 ? -5.974 -15.695 4.504 1.00 97.44 533 GLY A C 1
ATOM 4090 O O . GLY A 1 533 ? -6.919 -16.227 3.929 1.00 97.44 533 GLY A O 1
ATOM 4091 N N . MET A 1 534 ? -4.719 -16.071 4.256 1.00 98.19 534 MET A N 1
ATOM 4092 C CA . MET A 1 534 ? -4.343 -17.001 3.181 1.00 98.19 534 MET A CA 1
ATOM 4093 C C . MET A 1 534 ? -4.904 -18.416 3.384 1.00 98.19 534 MET A C 1
ATOM 4095 O O . MET A 1 534 ? -5.160 -19.132 2.417 1.00 98.19 534 MET A O 1
ATOM 4099 N N . GLN A 1 535 ? -5.212 -18.822 4.622 1.00 98.12 535 GLN A N 1
ATOM 4100 C CA . GLN A 1 535 ? -5.952 -20.070 4.850 1.00 98.12 535 GLN A CA 1
ATOM 4101 C C . GLN A 1 535 ? -7.356 -20.020 4.222 1.00 98.12 535 GLN A C 1
ATOM 4103 O O . GLN A 1 535 ? -7.831 -21.030 3.710 1.00 98.12 535 GLN A O 1
ATOM 4108 N N . HIS A 1 536 ? -8.009 -18.853 4.201 1.00 98.25 536 HIS A N 1
ATOM 4109 C CA . HIS A 1 536 ? -9.293 -18.692 3.523 1.00 98.25 536 HIS A CA 1
ATOM 4110 C C . HIS A 1 536 ? -9.161 -18.796 2.005 1.00 98.25 536 HIS A C 1
ATOM 4112 O O . HIS A 1 536 ? -10.058 -19.364 1.386 1.00 98.25 536 HIS A O 1
ATOM 4118 N N . VAL A 1 537 ? -8.052 -18.331 1.419 1.00 98.25 537 VAL A N 1
ATOM 4119 C CA . VAL A 1 537 ? -7.750 -18.547 -0.007 1.00 98.25 537 VAL A CA 1
ATOM 4120 C C . VAL A 1 537 ? -7.702 -20.049 -0.294 1.00 98.25 537 VAL A C 1
ATOM 4122 O O . VAL A 1 537 ? -8.436 -20.537 -1.148 1.00 98.25 537 VAL A O 1
ATOM 4125 N N . ILE A 1 538 ? -6.943 -20.819 0.492 1.00 98.00 538 ILE A N 1
ATOM 4126 C CA . ILE A 1 538 ? -6.867 -22.282 0.338 1.00 98.00 538 ILE A CA 1
ATOM 4127 C C . ILE A 1 538 ? -8.247 -22.935 0.513 1.00 98.00 538 ILE A C 1
ATOM 4129 O O . ILE A 1 538 ? -8.627 -23.796 -0.279 1.00 98.00 538 ILE A O 1
ATOM 4133 N N . ASP A 1 539 ? -9.021 -22.530 1.519 1.00 97.56 539 ASP A N 1
ATOM 4134 C CA . ASP A 1 539 ? -10.331 -23.128 1.797 1.00 97.56 539 ASP A CA 1
ATOM 4135 C C . ASP A 1 539 ? -11.373 -22.819 0.704 1.00 97.56 539 ASP A C 1
ATOM 4137 O O . ASP A 1 539 ? -12.243 -23.651 0.428 1.00 97.56 539 ASP A O 1
ATOM 4141 N N . GLN A 1 540 ? -11.309 -21.628 0.098 1.00 95.38 540 GLN A N 1
ATOM 4142 C CA . GLN A 1 540 ? -12.283 -21.142 -0.890 1.00 95.38 540 GLN A CA 1
ATOM 4143 C C . GLN A 1 540 ? -11.886 -21.497 -2.326 1.00 95.38 540 GLN A C 1
ATOM 4145 O O . GLN A 1 540 ? -12.762 -21.750 -3.155 1.00 95.38 540 GLN A O 1
ATOM 4150 N N . GLN A 1 541 ? -10.585 -21.554 -2.606 1.00 94.44 541 GLN A N 1
ATOM 4151 C CA . GLN A 1 541 ? -10.032 -21.683 -3.955 1.00 94.44 541 GLN A CA 1
ATOM 4152 C C . GLN A 1 541 ? -9.243 -22.982 -4.175 1.00 94.44 541 GLN A C 1
ATOM 4154 O O . GLN A 1 541 ? -9.109 -23.443 -5.307 1.00 94.44 541 GLN A O 1
ATOM 4159 N N . GLY A 1 542 ? -8.779 -23.627 -3.102 1.00 95.62 542 GLY A N 1
ATOM 4160 C CA . GLY A 1 542 ? -8.084 -24.918 -3.120 1.00 95.62 542 GLY A CA 1
ATOM 4161 C C . GLY A 1 542 ? -6.556 -24.834 -3.135 1.00 95.62 542 GLY A C 1
ATOM 4162 O O . GLY A 1 542 ? -5.904 -25.816 -2.777 1.00 95.62 542 GLY A O 1
ATOM 4163 N N . GLU A 1 543 ? -5.986 -23.690 -3.511 1.00 95.56 543 GLU A N 1
ATOM 4164 C CA . GLU A 1 543 ? -4.541 -23.451 -3.576 1.00 95.56 543 GLU A CA 1
ATOM 4165 C C . GLU A 1 543 ? -4.216 -21.954 -3.458 1.00 95.56 543 GLU A C 1
ATOM 4167 O O . GLU A 1 543 ? -5.087 -21.113 -3.671 1.00 95.56 543 GLU A O 1
ATOM 4172 N N . LEU A 1 544 ? -2.964 -21.637 -3.118 1.00 96.38 544 LEU A N 1
ATOM 4173 C CA . LEU A 1 544 ? -2.402 -20.293 -3.273 1.00 96.38 544 LEU A CA 1
ATOM 4174 C C . LEU A 1 544 ? -1.837 -20.183 -4.687 1.00 96.38 544 LEU A C 1
ATOM 4176 O O . LEU A 1 544 ? -1.137 -21.094 -5.135 1.00 96.38 544 LEU A O 1
ATOM 4180 N N . LYS A 1 545 ? -2.134 -19.090 -5.388 1.00 92.00 545 LYS A N 1
ATOM 4181 C CA . LYS A 1 545 ? -1.695 -18.882 -6.767 1.00 92.00 545 LYS A CA 1
ATOM 4182 C C . LYS A 1 545 ? -1.422 -17.403 -7.015 1.00 92.00 545 LYS A C 1
ATOM 4184 O O . LYS A 1 545 ? -2.184 -16.562 -6.550 1.00 92.00 545 LYS A O 1
ATOM 4189 N N . ASP A 1 546 ? -0.366 -17.118 -7.777 1.00 88.06 546 ASP A N 1
ATOM 4190 C CA . ASP A 1 546 ? -0.031 -15.755 -8.193 1.00 88.06 546 ASP A CA 1
ATOM 4191 C C . ASP A 1 546 ? -1.214 -15.064 -8.894 1.00 88.06 546 ASP A C 1
ATOM 4193 O O . ASP A 1 546 ? -1.843 -15.656 -9.782 1.00 88.06 546 ASP A O 1
ATOM 4197 N N . GLY A 1 547 ? -1.495 -13.819 -8.491 1.00 84.12 547 GLY A N 1
ATOM 4198 C CA . GLY A 1 547 ? -2.608 -13.005 -8.997 1.00 84.12 547 GLY A CA 1
ATOM 4199 C C . GLY A 1 547 ? -3.993 -13.584 -8.701 1.00 84.12 547 GLY A C 1
ATOM 4200 O O . GLY A 1 547 ? -4.915 -13.399 -9.491 1.00 84.12 547 GLY A O 1
ATOM 4201 N N . ASN A 1 548 ? -4.121 -14.396 -7.648 1.00 91.25 548 ASN A N 1
ATOM 4202 C CA . ASN A 1 548 ? -5.391 -14.980 -7.236 1.00 91.25 548 ASN A CA 1
ATOM 4203 C C . ASN A 1 548 ? -5.425 -15.263 -5.724 1.00 91.25 548 ASN A C 1
ATOM 4205 O O . ASN A 1 548 ? -5.643 -16.398 -5.285 1.00 91.25 548 ASN A O 1
ATOM 4209 N N . LEU A 1 549 ? -5.177 -14.227 -4.923 1.00 96.50 549 LEU A N 1
ATOM 4210 C CA . LEU A 1 549 ? -5.131 -14.319 -3.458 1.00 96.50 549 LEU A CA 1
ATOM 4211 C C . LEU A 1 549 ? -6.340 -13.664 -2.765 1.00 96.50 549 LEU A C 1
ATOM 4213 O O . LEU A 1 549 ? -6.296 -13.382 -1.569 1.00 96.50 549 LEU A O 1
ATOM 4217 N N . HIS A 1 550 ? -7.442 -13.434 -3.487 1.00 97.50 550 HIS A N 1
ATOM 4218 C CA . HIS A 1 550 ? -8.670 -12.884 -2.907 1.00 97.50 550 HIS A CA 1
ATOM 4219 C C . HIS A 1 550 ? -9.362 -13.880 -1.955 1.00 97.50 550 HIS A C 1
ATOM 4221 O O . HIS A 1 550 ? -9.353 -15.097 -2.158 1.00 97.50 550 HIS A O 1
ATOM 4227 N N . TYR A 1 551 ? -9.993 -13.375 -0.897 1.00 98.62 551 TYR A N 1
ATOM 4228 C CA . TYR A 1 551 ? -10.723 -14.201 0.068 1.00 98.62 551 TYR A CA 1
ATOM 4229 C C . TYR A 1 551 ? -11.754 -13.386 0.839 1.00 98.62 551 TYR A C 1
ATOM 4231 O O . TYR A 1 551 ? -11.771 -12.156 0.836 1.00 98.62 551 TYR A O 1
ATOM 4239 N N . SER A 1 552 ? -12.636 -14.079 1.550 1.00 98.69 552 SER A N 1
ATOM 4240 C CA . SER A 1 552 ? -13.599 -13.422 2.428 1.00 98.69 552 SER A CA 1
ATOM 4241 C C . SER A 1 552 ? -13.745 -14.128 3.772 1.00 98.69 552 SER A C 1
ATOM 4243 O O . SER A 1 552 ? -13.561 -15.340 3.884 1.00 98.69 552 SER A O 1
ATOM 4245 N N . PHE A 1 553 ? -14.120 -13.386 4.810 1.00 98.25 553 PHE A N 1
ATOM 4246 C CA . PHE A 1 553 ? -14.392 -13.940 6.138 1.00 98.25 553 PHE A CA 1
ATOM 4247 C C . PHE A 1 553 ? -15.427 -13.095 6.882 1.00 98.25 553 PHE A C 1
ATOM 4249 O O . PHE A 1 553 ? -15.935 -12.098 6.376 1.00 98.25 553 PHE A O 1
ATOM 4256 N N . THR A 1 554 ? -15.833 -13.535 8.067 1.00 97.75 554 THR A N 1
ATOM 4257 C CA . THR A 1 554 ? -16.832 -12.843 8.889 1.00 97.75 554 THR A CA 1
ATOM 4258 C C . THR A 1 554 ? -16.227 -12.500 10.243 1.00 97.75 554 THR A C 1
ATOM 4260 O O . THR A 1 554 ? -15.540 -13.331 10.831 1.00 97.75 554 THR A O 1
ATOM 4263 N N . SER A 1 555 ? -16.511 -11.296 10.742 1.00 95.62 555 SER A N 1
ATOM 4264 C CA . SER A 1 555 ? -16.098 -10.838 12.068 1.00 95.62 555 SER A CA 1
ATOM 4265 C C . SER A 1 555 ? -16.589 -11.780 13.175 1.00 95.62 555 SER A C 1
ATOM 4267 O O . SER A 1 555 ? -17.624 -12.437 13.048 1.00 95.62 555 SER A O 1
ATOM 4269 N N . ASN A 1 556 ? -15.896 -11.800 14.316 1.00 91.19 556 ASN A N 1
ATOM 4270 C CA . ASN A 1 556 ? -16.194 -12.719 15.425 1.00 91.19 556 ASN A CA 1
ATOM 4271 C C . ASN A 1 556 ? -17.647 -12.642 15.942 1.00 91.19 556 ASN A C 1
ATOM 4273 O O . ASN A 1 556 ? -18.198 -13.636 16.412 1.00 91.19 556 ASN A O 1
ATOM 4277 N N . ASN A 1 557 ? -18.290 -11.475 15.843 1.00 92.44 557 ASN A N 1
ATOM 4278 C CA . ASN A 1 557 ? -19.689 -11.273 16.241 1.00 92.44 557 ASN A CA 1
ATOM 4279 C C . ASN A 1 557 ? -20.716 -11.590 15.133 1.00 92.44 557 ASN A C 1
ATOM 4281 O O . ASN A 1 557 ? -21.922 -11.522 15.374 1.00 92.44 557 ASN A O 1
ATOM 4285 N N . GLY A 1 558 ? -20.268 -11.935 13.924 1.00 95.69 558 GLY A N 1
ATOM 4286 C CA . GLY A 1 558 ? -21.133 -12.297 12.806 1.00 95.69 558 GLY A CA 1
ATOM 4287 C C . GLY A 1 558 ? -21.845 -11.128 12.119 1.00 95.69 558 GLY A C 1
ATOM 4288 O O . GLY A 1 558 ? -22.746 -11.387 11.310 1.00 95.69 558 GLY A O 1
ATOM 4289 N N . LEU A 1 559 ? -21.521 -9.874 12.460 1.00 96.75 559 LEU A N 1
ATOM 4290 C CA . LEU A 1 559 ? -22.200 -8.681 11.935 1.00 96.75 559 LEU A CA 1
ATOM 4291 C C . LEU A 1 559 ? -21.557 -8.120 10.668 1.00 96.75 559 LEU A C 1
ATOM 4293 O O . LEU A 1 559 ? -22.288 -7.574 9.843 1.00 96.75 559 LEU A O 1
ATOM 4297 N N . ILE A 1 560 ? -20.240 -8.264 10.502 1.00 98.38 560 ILE A N 1
ATOM 4298 C CA . ILE A 1 560 ? -19.505 -7.729 9.351 1.00 98.38 560 ILE A CA 1
ATOM 4299 C C . ILE A 1 560 ? -18.882 -8.871 8.552 1.00 98.38 560 ILE A C 1
ATOM 4301 O O . ILE A 1 560 ? -18.229 -9.755 9.105 1.00 98.38 560 ILE A O 1
ATOM 4305 N N . LYS A 1 561 ? -19.090 -8.845 7.240 1.00 98.75 561 LYS A N 1
ATOM 4306 C CA . LYS A 1 561 ? -18.373 -9.642 6.252 1.00 98.75 561 LYS A CA 1
ATOM 4307 C C . LYS A 1 561 ? -17.231 -8.789 5.697 1.00 98.75 561 LYS A C 1
ATOM 4309 O O . LYS A 1 561 ? -17.463 -7.670 5.246 1.00 98.75 561 LYS A O 1
ATOM 4314 N N . HIS A 1 562 ? -16.024 -9.332 5.723 1.00 98.88 562 HIS A N 1
ATOM 4315 C CA . HIS A 1 562 ? -14.850 -8.758 5.074 1.00 98.88 562 HIS A CA 1
ATOM 4316 C C . HIS A 1 562 ? -14.614 -9.469 3.745 1.00 98.88 562 HIS A C 1
ATOM 4318 O O . HIS A 1 562 ? -14.674 -10.701 3.692 1.00 98.88 562 HIS A O 1
ATOM 4324 N N . ILE A 1 563 ? -14.368 -8.700 2.688 1.00 98.88 563 ILE A N 1
ATOM 4325 C CA . ILE A 1 563 ? -14.012 -9.194 1.352 1.00 98.88 563 ILE A CA 1
ATOM 4326 C C . ILE A 1 563 ? -12.676 -8.551 0.973 1.00 98.88 563 ILE A C 1
ATOM 4328 O O . ILE A 1 563 ? -12.632 -7.357 0.688 1.00 98.88 563 ILE A O 1
ATOM 4332 N N . ALA A 1 564 ? -11.604 -9.337 0.997 1.00 98.69 564 ALA A N 1
ATOM 4333 C CA . ALA A 1 564 ? -10.271 -8.937 0.567 1.00 98.69 564 ALA A CA 1
ATOM 4334 C C . ALA A 1 564 ? -10.085 -9.309 -0.908 1.00 98.69 564 ALA A C 1
ATOM 4336 O O . ALA A 1 564 ? -10.261 -10.467 -1.293 1.00 98.69 564 ALA A O 1
ATOM 4337 N N . ILE A 1 565 ? -9.760 -8.318 -1.728 1.00 98.25 565 ILE A N 1
ATOM 4338 C CA . ILE A 1 565 ? -9.583 -8.440 -3.169 1.00 98.25 565 ILE A CA 1
ATOM 4339 C C . ILE A 1 565 ? -8.097 -8.284 -3.472 1.00 98.25 565 ILE A C 1
ATOM 4341 O O . ILE A 1 565 ? -7.503 -7.254 -3.152 1.00 98.25 565 ILE A O 1
ATOM 4345 N N . ASP A 1 566 ? -7.534 -9.292 -4.127 1.00 96.50 566 ASP A N 1
ATOM 4346 C CA . ASP A 1 566 ? -6.269 -9.166 -4.837 1.00 96.50 566 ASP A CA 1
ATOM 4347 C C . ASP A 1 566 ? -6.535 -8.334 -6.092 1.00 96.50 566 ASP A C 1
ATOM 4349 O O . ASP A 1 566 ? -7.203 -8.790 -7.015 1.00 96.50 566 ASP A O 1
ATOM 4353 N N . SER A 1 567 ? -6.145 -7.062 -6.058 1.00 94.69 567 SER A N 1
ATOM 4354 C CA . SER A 1 567 ? -6.313 -6.157 -7.196 1.00 94.69 567 SER A CA 1
ATOM 4355 C C . SER A 1 567 ? -5.029 -5.997 -7.994 1.00 94.69 567 SER A C 1
ATOM 4357 O O . SER A 1 567 ? -5.001 -5.161 -8.895 1.00 94.69 567 SER A O 1
ATOM 4359 N N . SER A 1 568 ? -3.970 -6.733 -7.653 1.00 88.19 568 SER A N 1
ATOM 4360 C CA . SER A 1 568 ? -2.653 -6.567 -8.252 1.00 88.19 568 SER A CA 1
ATOM 4361 C C . SER A 1 568 ? -2.621 -7.112 -9.666 1.00 88.19 568 SER A C 1
ATOM 4363 O O . SER A 1 568 ? -3.028 -8.239 -9.948 1.00 88.19 568 SER A O 1
ATOM 4365 N N . MET A 1 569 ? -2.086 -6.310 -10.576 1.00 79.06 569 MET A N 1
ATOM 4366 C CA . MET A 1 569 ? -1.718 -6.810 -11.883 1.00 79.06 569 MET A CA 1
ATOM 4367 C C . MET A 1 569 ? -0.395 -7.582 -11.813 1.00 79.06 569 MET A C 1
ATOM 4369 O O . MET A 1 569 ? 0.471 -7.306 -10.990 1.00 79.06 569 MET A O 1
ATOM 4373 N N . LEU A 1 570 ? -0.199 -8.534 -12.729 1.00 70.25 570 LEU A N 1
ATOM 4374 C CA . LEU A 1 570 ? 1.055 -9.290 -12.862 1.00 70.25 570 LEU A CA 1
ATOM 4375 C C . LEU A 1 570 ? 2.250 -8.443 -13.355 1.00 70.25 570 LEU A C 1
ATOM 4377 O O . LEU A 1 570 ? 3.335 -8.983 -13.562 1.00 70.25 570 LEU A O 1
ATOM 4381 N N . LEU A 1 571 ? 2.057 -7.142 -13.573 1.00 67.12 571 LEU A N 1
ATOM 4382 C CA . LEU A 1 571 ? 3.073 -6.158 -13.931 1.00 67.12 571 LEU A CA 1
ATOM 4383 C C . LEU A 1 571 ? 2.543 -4.765 -13.603 1.00 67.12 571 LEU A C 1
ATOM 4385 O O . LEU A 1 571 ? 1.376 -4.479 -13.861 1.00 67.12 571 LEU A O 1
ATOM 4389 N N . GLY A 1 572 ? 3.457 -3.877 -13.235 1.00 68.31 572 GLY A N 1
ATOM 4390 C CA . GLY A 1 572 ? 3.194 -2.455 -13.190 1.00 68.31 572 GLY A CA 1
ATOM 4391 C C . GLY A 1 572 ? 2.450 -2.060 -11.923 1.00 68.31 572 GLY A C 1
ATOM 4392 O O . GLY A 1 572 ? 2.018 -2.914 -11.148 1.00 68.31 572 GLY A O 1
ATOM 4393 N N . PRO A 1 573 ? 2.334 -0.749 -11.698 1.00 72.00 573 PRO A N 1
ATOM 4394 C CA . PRO A 1 573 ? 1.666 -0.222 -10.523 1.00 72.00 573 PRO A CA 1
ATOM 4395 C C . PRO A 1 573 ? 0.138 -0.253 -10.638 1.00 72.00 573 PRO A C 1
ATOM 4397 O O . PRO A 1 573 ? -0.540 0.128 -9.699 1.00 72.00 573 PRO A O 1
ATOM 4400 N N . GLU A 1 574 ? -0.440 -0.609 -11.785 1.00 78.31 574 GLU A N 1
ATOM 4401 C CA . GLU A 1 574 ? -1.888 -0.562 -11.966 1.00 78.31 574 GLU A CA 1
ATOM 4402 C C . GLU A 1 574 ? -2.607 -1.809 -11.433 1.00 78.31 574 GLU A C 1
ATOM 4404 O O . GLU A 1 574 ? -2.077 -2.920 -11.428 1.00 78.31 574 GLU A O 1
ATOM 4409 N N . GLY A 1 575 ? -3.875 -1.636 -11.049 1.00 84.31 575 GLY A N 1
ATOM 4410 C CA . GLY A 1 575 ? -4.717 -2.743 -10.609 1.00 84.31 575 GLY A CA 1
ATOM 4411 C C . GLY A 1 575 ? -5.582 -3.342 -11.720 1.00 84.31 575 GLY A C 1
ATOM 4412 O O . GLY A 1 575 ? -6.010 -2.651 -12.648 1.00 84.31 575 GLY A O 1
ATOM 4413 N N . MET A 1 576 ? -5.947 -4.616 -11.604 1.00 84.44 576 MET A N 1
ATOM 4414 C CA . MET A 1 576 ? -6.900 -5.259 -12.515 1.00 84.44 576 MET A CA 1
ATOM 4415 C C . MET A 1 576 ? -7.854 -6.193 -11.777 1.00 84.44 576 MET A C 1
ATOM 4417 O O . MET A 1 576 ? -7.504 -6.737 -10.740 1.00 84.44 576 MET A O 1
ATOM 4421 N N . LEU A 1 577 ? -9.057 -6.375 -12.331 1.00 86.19 577 LEU A N 1
ATOM 4422 C CA . LEU A 1 577 ? -9.995 -7.417 -11.912 1.00 86.19 577 LEU A CA 1
ATOM 4423 C C . LEU A 1 577 ? -10.578 -8.109 -13.136 1.00 86.19 577 LEU A C 1
ATOM 4425 O O . LEU A 1 577 ? -11.114 -7.451 -14.037 1.00 86.19 577 LEU A O 1
ATOM 4429 N N . ASP A 1 578 ? -10.518 -9.433 -13.174 1.00 82.69 578 ASP A N 1
ATOM 4430 C CA . ASP A 1 578 ? -11.148 -10.210 -14.231 1.00 82.69 578 ASP A CA 1
ATOM 4431 C C . ASP A 1 578 ? -12.650 -10.456 -13.972 1.00 82.69 578 ASP A C 1
ATOM 4433 O O . ASP A 1 578 ? -13.220 -10.143 -12.923 1.00 82.69 578 ASP A O 1
ATOM 4437 N N . LEU A 1 579 ? -13.354 -10.987 -14.976 1.00 85.56 579 LEU A N 1
ATOM 4438 C CA . LEU A 1 579 ? -14.799 -11.218 -14.865 1.00 85.56 579 LEU A CA 1
ATOM 4439 C C . LEU A 1 579 ? -15.165 -12.376 -13.925 1.00 85.56 579 LEU A C 1
ATOM 4441 O O . LEU A 1 579 ? -16.301 -12.429 -13.447 1.00 85.56 579 LEU A O 1
ATOM 4445 N N . SER A 1 580 ? -14.249 -13.314 -13.687 1.00 89.06 580 SER A N 1
ATOM 4446 C CA . SER A 1 580 ? -14.446 -14.405 -12.734 1.00 89.06 580 SER A CA 1
ATOM 4447 C C . SER A 1 580 ? -14.343 -13.900 -11.295 1.00 89.06 580 SER A C 1
ATOM 4449 O O . SER A 1 580 ? -15.209 -14.231 -10.482 1.00 89.06 580 SER A O 1
ATOM 4451 N N . GLU A 1 581 ? -13.399 -12.999 -11.026 1.00 92.56 581 GLU A N 1
ATOM 4452 C CA . GLU A 1 581 ? -13.250 -12.293 -9.754 1.00 92.56 581 GLU A CA 1
ATOM 4453 C C . GLU A 1 581 ? -14.456 -11.394 -9.491 1.00 92.56 581 GLU A C 1
ATOM 4455 O O . GLU A 1 581 ? -15.078 -11.482 -8.433 1.00 92.56 581 GLU A O 1
ATOM 4460 N N . MET A 1 582 ? -14.896 -10.619 -10.490 1.00 95.62 582 MET A N 1
ATOM 4461 C CA . MET A 1 582 ? -16.131 -9.834 -10.380 1.00 95.62 582 MET A CA 1
ATOM 4462 C C . MET A 1 582 ? -17.353 -10.713 -10.079 1.00 95.62 582 MET A C 1
ATOM 4464 O O . MET A 1 582 ? -18.201 -10.352 -9.258 1.00 95.62 582 MET A O 1
ATOM 4468 N N . ALA A 1 583 ? -17.454 -11.888 -10.706 1.00 96.19 583 ALA A N 1
ATOM 4469 C CA . ALA A 1 583 ? -18.536 -12.829 -10.428 1.00 96.19 583 ALA A CA 1
ATOM 4470 C C . ALA A 1 583 ? -18.448 -13.440 -9.018 1.00 96.19 583 ALA A C 1
ATOM 4472 O O . ALA A 1 583 ? -19.492 -13.730 -8.425 1.00 96.19 583 ALA A O 1
ATOM 4473 N N . TRP A 1 584 ? -17.243 -13.644 -8.483 1.00 97.62 584 TRP A N 1
ATOM 4474 C CA . TRP A 1 584 ? -17.027 -14.081 -7.103 1.00 97.62 584 TRP A CA 1
ATOM 4475 C C . TRP A 1 584 ? -17.407 -12.981 -6.101 1.00 97.62 584 TRP A C 1
ATOM 4477 O O . TRP A 1 584 ? -18.192 -13.242 -5.189 1.00 97.62 584 TRP A O 1
ATOM 4487 N N . ILE A 1 585 ? -16.988 -11.731 -6.335 1.00 98.56 585 ILE A N 1
ATOM 4488 C CA . ILE A 1 585 ? -17.358 -10.566 -5.511 1.00 98.56 585 ILE A CA 1
ATOM 4489 C C . ILE A 1 585 ? -18.885 -10.447 -5.406 1.00 98.56 585 ILE A C 1
ATOM 4491 O O . ILE A 1 585 ? -19.432 -10.322 -4.311 1.00 98.56 585 ILE A O 1
ATOM 4495 N N . VAL A 1 586 ? -19.601 -10.558 -6.531 1.00 98.69 586 VAL A N 1
ATOM 4496 C CA . VAL A 1 586 ? -21.075 -10.540 -6.555 1.00 98.69 586 VAL A CA 1
ATOM 4497 C C . VAL A 1 586 ? -21.679 -11.652 -5.688 1.00 98.69 586 VAL A C 1
ATOM 4499 O O . VAL A 1 586 ? -22.674 -11.416 -5.000 1.00 98.69 586 VAL A O 1
ATOM 4502 N N . GLN A 1 587 ? -21.098 -12.855 -5.699 1.00 98.50 587 GLN A N 1
ATOM 4503 C CA . GLN A 1 587 ? -21.577 -13.970 -4.876 1.00 98.50 587 GLN A CA 1
ATOM 4504 C C . GLN A 1 587 ? -21.384 -13.698 -3.382 1.00 98.50 587 GLN A C 1
ATOM 4506 O O . GLN A 1 587 ? -22.312 -13.924 -2.604 1.00 98.50 587 GLN A O 1
ATOM 4511 N N . GLU A 1 588 ? -20.224 -13.175 -2.986 1.00 98.69 588 GLU A N 1
ATOM 4512 C CA . GLU A 1 588 ? -19.931 -12.845 -1.588 1.00 98.69 588 GLU A CA 1
ATOM 4513 C C . GLU A 1 588 ? -20.807 -11.700 -1.063 1.00 98.69 588 GLU A C 1
ATOM 4515 O O . GLU A 1 588 ? -21.339 -11.783 0.049 1.00 98.69 588 GLU A O 1
ATOM 4520 N N . LEU A 1 589 ? -21.037 -10.669 -1.883 1.00 98.75 589 LEU A N 1
ATOM 4521 C CA . LEU A 1 589 ? -21.941 -9.560 -1.563 1.00 98.75 589 LEU A CA 1
ATOM 4522 C C . LEU A 1 589 ? -23.381 -10.045 -1.355 1.00 98.75 589 LEU A C 1
ATOM 4524 O O . LEU A 1 589 ? -24.015 -9.713 -0.347 1.00 98.75 589 LEU A O 1
ATOM 4528 N N . GLN A 1 590 ? -23.885 -10.887 -2.262 1.00 98.50 590 GLN A N 1
ATOM 4529 C CA . GLN A 1 590 ? -25.225 -11.458 -2.136 1.00 98.50 590 GLN A CA 1
ATOM 4530 C C . GLN A 1 590 ? -25.343 -12.366 -0.904 1.00 98.50 590 GLN A C 1
ATOM 4532 O O . GLN A 1 590 ? -26.336 -12.285 -0.180 1.00 98.50 590 GLN A O 1
ATOM 4537 N N . ALA A 1 591 ? -24.329 -13.190 -0.625 1.00 98.31 591 ALA A N 1
ATOM 4538 C CA . ALA A 1 591 ? -24.314 -14.046 0.558 1.00 98.31 591 ALA A CA 1
ATOM 4539 C C . ALA A 1 591 ? -24.359 -13.224 1.859 1.00 98.31 591 ALA A C 1
ATOM 4541 O O . ALA A 1 591 ? -25.123 -13.554 2.771 1.00 98.31 591 ALA A O 1
ATOM 4542 N N . ALA A 1 592 ? -23.602 -12.125 1.931 1.00 98.44 592 ALA A N 1
ATOM 4543 C CA . ALA A 1 592 ? -23.622 -11.213 3.073 1.00 98.44 592 ALA A CA 1
ATOM 4544 C C . ALA A 1 592 ? -24.981 -10.509 3.233 1.00 98.44 592 ALA A C 1
ATOM 4546 O O . ALA A 1 592 ? -25.502 -10.401 4.349 1.00 98.44 592 ALA A O 1
ATOM 4547 N N . GLN A 1 593 ? -25.589 -10.078 2.123 1.00 97.31 593 GLN A N 1
ATOM 4548 C CA . GLN A 1 593 ? -26.923 -9.472 2.114 1.00 97.31 593 GLN A CA 1
ATOM 4549 C C . GLN A 1 593 ? -27.975 -10.459 2.642 1.00 97.31 593 GLN A C 1
ATOM 4551 O O . GLN A 1 593 ? -28.771 -10.112 3.521 1.00 97.31 593 GLN A O 1
ATOM 4556 N N . ASP A 1 594 ? -27.953 -11.704 2.165 1.00 97.12 594 ASP A N 1
ATOM 4557 C CA . ASP A 1 594 ? -28.880 -12.756 2.595 1.00 97.12 594 ASP A CA 1
ATOM 4558 C C . ASP A 1 594 ? -28.692 -13.117 4.077 1.00 97.12 594 ASP A C 1
ATOM 4560 O O . ASP A 1 594 ? -29.665 -13.394 4.786 1.00 97.12 594 ASP A O 1
ATOM 4564 N N . ALA A 1 595 ? -27.452 -13.057 4.570 1.00 97.12 595 ALA A N 1
ATOM 4565 C CA . ALA A 1 595 ? -27.110 -13.275 5.973 1.00 97.12 595 ALA A CA 1
ATOM 4566 C C . ALA A 1 595 ? -27.402 -12.062 6.882 1.00 97.12 595 ALA A C 1
ATOM 4568 O O . ALA A 1 595 ? -27.272 -12.167 8.105 1.00 97.12 595 ALA A O 1
ATOM 4569 N N . GLY A 1 596 ? -27.800 -10.914 6.320 1.00 97.12 596 GLY A N 1
ATOM 4570 C CA . GLY A 1 596 ? -28.014 -9.675 7.071 1.00 97.12 596 GLY A CA 1
ATOM 4571 C C . GLY A 1 596 ? -26.730 -9.161 7.719 1.00 97.12 596 GLY A C 1
ATOM 4572 O O . GLY A 1 596 ? -26.738 -8.814 8.899 1.00 97.12 596 GLY A O 1
ATOM 4573 N N . GLN A 1 597 ? -25.618 -9.190 6.990 1.00 98.38 597 GLN A N 1
ATOM 4574 C CA . GLN A 1 597 ? -24.313 -8.683 7.421 1.00 98.38 597 GLN A CA 1
ATOM 4575 C C . GLN A 1 597 ? -24.020 -7.351 6.734 1.00 98.38 597 GLN A C 1
ATOM 4577 O O . GLN A 1 597 ? -24.391 -7.184 5.574 1.00 98.38 597 GLN A O 1
ATOM 4582 N N . LEU A 1 598 ? -23.337 -6.434 7.420 1.00 98.75 598 LEU A N 1
ATOM 4583 C CA . LEU A 1 598 ? -22.661 -5.309 6.765 1.00 98.75 598 LEU A CA 1
ATOM 4584 C C . LEU A 1 598 ? -21.404 -5.821 6.053 1.00 98.75 598 LEU A C 1
ATOM 4586 O O . LEU A 1 598 ? -20.865 -6.858 6.435 1.00 98.75 598 LEU A O 1
ATOM 4590 N N . VAL A 1 599 ? -20.936 -5.106 5.037 1.00 98.94 599 VAL A N 1
ATOM 4591 C CA . VAL A 1 599 ? -19.779 -5.488 4.227 1.00 98.94 599 VAL A CA 1
ATOM 4592 C C . VAL A 1 599 ? -18.731 -4.386 4.255 1.00 98.94 599 VAL A C 1
ATOM 4594 O O . VAL A 1 599 ? -19.035 -3.217 4.000 1.00 98.94 599 VAL A O 1
ATOM 4597 N N . ILE A 1 600 ? -17.495 -4.797 4.525 1.00 98.94 600 ILE A N 1
ATOM 4598 C CA . ILE A 1 600 ? -16.288 -4.013 4.278 1.00 98.94 600 ILE A CA 1
ATOM 4599 C C . ILE A 1 600 ? -15.508 -4.728 3.179 1.00 98.94 600 ILE A C 1
ATOM 4601 O O . ILE A 1 600 ? -15.241 -5.928 3.273 1.00 98.94 600 ILE A O 1
ATOM 4605 N N . VAL A 1 601 ? -15.175 -3.990 2.128 1.00 98.88 601 VAL A N 1
ATOM 4606 C CA . VAL A 1 601 ? -14.303 -4.467 1.051 1.00 98.88 601 VAL A CA 1
ATOM 4607 C C . VAL A 1 601 ? -12.910 -3.891 1.257 1.00 98.88 601 VAL A C 1
ATOM 4609 O O . VAL A 1 601 ? -12.768 -2.777 1.759 1.00 98.88 601 VAL A O 1
ATOM 4612 N N . SER A 1 602 ? -11.871 -4.637 0.909 1.00 98.81 602 SER A N 1
ATOM 4613 C CA . SER A 1 602 ? -10.484 -4.180 0.989 1.00 98.81 602 SER A CA 1
ATOM 4614 C C . SER A 1 602 ? -9.727 -4.590 -0.262 1.00 98.81 602 SER A C 1
ATOM 4616 O O . SER A 1 602 ? -9.833 -5.734 -0.691 1.00 98.81 602 SER A O 1
ATOM 4618 N N . SER A 1 603 ? -8.992 -3.657 -0.853 1.00 98.31 603 SER A N 1
ATOM 4619 C CA . SER A 1 603 ? -8.086 -3.893 -1.983 1.00 98.31 603 SER A CA 1
ATOM 4620 C C . SER A 1 603 ? -6.912 -2.933 -1.870 1.00 98.31 603 SER A C 1
ATOM 4622 O O . SER A 1 603 ? -7.073 -1.868 -1.284 1.00 98.31 603 SER A O 1
ATOM 4624 N N . HIS A 1 604 ? -5.760 -3.264 -2.448 1.00 97.88 604 HIS A N 1
ATOM 4625 C CA . HIS A 1 604 ? -4.640 -2.326 -2.452 1.00 97.88 604 HIS A CA 1
ATOM 4626 C C . HIS A 1 604 ? -4.948 -1.106 -3.332 1.00 97.88 604 HIS A C 1
ATOM 4628 O O . HIS A 1 604 ? -5.095 0.015 -2.849 1.00 97.88 604 HIS A O 1
ATOM 4634 N N . HIS A 1 605 ? -5.207 -1.343 -4.617 1.00 96.25 605 HIS A N 1
ATOM 4635 C CA . HIS A 1 605 ? -5.624 -0.296 -5.548 1.00 96.25 605 HIS A CA 1
ATOM 4636 C C . HIS A 1 605 ? -7.048 0.187 -5.256 1.00 96.25 605 HIS A C 1
ATOM 4638 O O . HIS A 1 605 ? -7.975 -0.624 -5.107 1.00 96.25 605 HIS A O 1
ATOM 4644 N N . LYS A 1 606 ? -7.258 1.508 -5.262 1.00 95.81 606 LYS A N 1
ATOM 4645 C CA . LYS A 1 606 ? -8.607 2.085 -5.320 1.00 95.81 606 LYS A CA 1
ATOM 4646 C C . LYS A 1 606 ? -9.222 1.875 -6.704 1.00 95.81 606 LYS A C 1
ATOM 4648 O O . LYS A 1 606 ? -8.494 1.829 -7.692 1.00 95.81 606 LYS A O 1
ATOM 4653 N N . PRO A 1 607 ? -10.558 1.832 -6.843 1.00 95.06 607 PRO A N 1
ATOM 4654 C CA . PRO A 1 607 ? -11.215 1.534 -8.117 1.00 95.06 607 PRO A CA 1
ATOM 4655 C C . PRO A 1 607 ? -10.798 2.408 -9.306 1.00 95.06 607 PRO A C 1
ATOM 4657 O O . PRO A 1 607 ? -10.928 1.985 -10.447 1.00 95.06 607 PRO A O 1
ATOM 4660 N N . LYS A 1 608 ? -10.325 3.635 -9.062 1.00 89.94 608 LYS A N 1
ATOM 4661 C CA . LYS A 1 608 ? -9.815 4.523 -10.117 1.00 89.94 608 LYS A CA 1
ATOM 4662 C C . LYS A 1 608 ? -8.480 4.042 -10.702 1.00 89.94 608 LYS A C 1
ATOM 4664 O O . LYS A 1 608 ? -8.230 4.288 -11.877 1.00 89.94 608 LYS A O 1
ATOM 4669 N N . ASP A 1 609 ? -7.671 3.376 -9.889 1.00 85.25 609 ASP A N 1
ATOM 4670 C CA . ASP A 1 609 ? -6.348 2.865 -10.253 1.00 85.25 609 ASP A CA 1
ATOM 4671 C C . ASP A 1 609 ? -6.438 1.402 -10.730 1.00 85.25 609 ASP A C 1
ATOM 4673 O O . ASP A 1 609 ? -5.476 0.841 -11.246 1.00 85.25 609 ASP A O 1
ATOM 4677 N N . ILE A 1 610 ? -7.631 0.800 -10.624 1.00 85.81 610 ILE A N 1
ATOM 4678 C CA . ILE A 1 610 ? -7.979 -0.469 -11.257 1.00 85.81 610 ILE A CA 1
ATOM 4679 C C . ILE A 1 610 ? -8.414 -0.197 -12.702 1.00 85.81 610 ILE A C 1
ATOM 4681 O O . ILE A 1 610 ? -9.571 0.125 -12.997 1.00 85.81 610 ILE A O 1
ATOM 4685 N N . ILE A 1 611 ? -7.472 -0.349 -13.620 1.00 76.31 611 ILE A N 1
ATOM 4686 C CA . ILE A 1 611 ? -7.622 -0.026 -15.042 1.00 76.31 611 ILE A CA 1
ATOM 4687 C C . ILE A 1 611 ? -8.585 -0.959 -15.789 1.00 76.31 611 ILE A C 1
ATOM 4689 O O . ILE A 1 611 ? -9.233 -0.554 -16.757 1.00 76.31 611 ILE A O 1
ATOM 4693 N N . ILE A 1 612 ? -8.740 -2.195 -15.310 1.00 77.44 612 ILE A N 1
ATOM 4694 C CA . ILE A 1 612 ? -9.663 -3.188 -15.867 1.00 77.44 612 ILE A CA 1
ATOM 4695 C C . ILE A 1 612 ? -10.763 -3.456 -14.846 1.00 77.44 612 ILE A C 1
ATOM 4697 O O . ILE A 1 612 ? -10.508 -3.984 -13.772 1.00 77.44 612 ILE A O 1
ATOM 4701 N N . ASN A 1 613 ? -12.004 -3.120 -15.205 1.00 84.06 613 ASN A N 1
ATOM 4702 C CA . ASN A 1 613 ? -13.207 -3.313 -14.386 1.00 84.06 613 ASN A CA 1
ATOM 4703 C C . ASN A 1 613 ? -13.283 -2.511 -13.069 1.00 84.06 613 ASN A C 1
ATOM 4705 O O . ASN A 1 613 ? -14.238 -2.702 -12.319 1.00 84.06 613 ASN A O 1
ATOM 4709 N N . GLY A 1 614 ? -12.405 -1.534 -12.811 1.00 92.12 614 GLY A N 1
ATOM 4710 C CA . GLY A 1 614 ? -12.523 -0.656 -11.636 1.00 92.12 614 GLY A CA 1
ATOM 4711 C C . GLY A 1 614 ? -13.837 0.138 -11.582 1.00 92.12 614 GLY A C 1
ATOM 4712 O O . GLY A 1 614 ? -14.505 0.200 -10.550 1.00 92.12 614 GLY A O 1
ATOM 4713 N N . GLY A 1 615 ? -14.297 0.664 -12.723 1.00 92.38 615 GLY A N 1
ATOM 4714 C CA . GLY A 1 615 ? -15.621 1.295 -12.824 1.00 92.38 615 GLY A CA 1
ATOM 4715 C C . GLY A 1 615 ? -16.775 0.316 -12.565 1.00 92.38 615 GLY A C 1
ATOM 4716 O O . GLY A 1 615 ? -17.721 0.648 -11.852 1.00 92.38 615 GLY A O 1
ATOM 4717 N N . LEU A 1 616 ? -16.663 -0.915 -13.077 1.00 94.12 616 LEU A N 1
ATOM 4718 C CA . LEU A 1 616 ? -17.647 -1.976 -12.845 1.00 94.12 616 LEU A CA 1
ATOM 4719 C C . LEU A 1 616 ? -17.687 -2.397 -11.368 1.00 94.12 616 LEU A C 1
ATOM 4721 O O . LEU A 1 616 ? -18.765 -2.699 -10.855 1.00 94.12 616 LEU A O 1
ATOM 4725 N N . LEU A 1 617 ? -16.546 -2.386 -10.670 1.00 98.31 617 LEU A N 1
ATOM 4726 C CA . LEU A 1 617 ? -16.481 -2.627 -9.229 1.00 98.31 617 LEU A CA 1
ATOM 4727 C C . LEU A 1 617 ? -17.306 -1.587 -8.466 1.00 98.31 617 LEU A C 1
ATOM 4729 O O . LEU A 1 617 ? -18.166 -1.972 -7.676 1.00 98.31 617 LEU A O 1
ATOM 4733 N N . ILE A 1 618 ? -17.128 -0.292 -8.757 1.00 98.31 618 ILE A N 1
ATOM 4734 C CA . ILE A 1 618 ? -17.942 0.777 -8.148 1.00 98.31 618 ILE A CA 1
ATOM 4735 C C . ILE A 1 618 ? -19.430 0.520 -8.406 1.00 98.31 618 ILE A C 1
ATOM 4737 O O . ILE A 1 618 ? -20.232 0.533 -7.471 1.00 98.31 618 ILE A O 1
ATOM 4741 N N . GLU A 1 619 ? -19.819 0.285 -9.662 1.00 98.00 619 GLU A N 1
ATOM 4742 C CA . GLU A 1 619 ? -21.222 0.043 -10.027 1.00 98.00 619 GLU A CA 1
ATOM 4743 C C . GLU A 1 619 ? -21.812 -1.162 -9.289 1.00 98.00 619 GLU A C 1
ATOM 4745 O O . GLU A 1 619 ? -22.962 -1.099 -8.846 1.00 98.00 619 GLU A O 1
ATOM 4750 N N . THR A 1 620 ? -21.014 -2.222 -9.128 1.00 98.62 620 THR A N 1
ATOM 4751 C CA . THR A 1 620 ? -21.380 -3.457 -8.429 1.00 98.62 620 THR A CA 1
ATOM 4752 C C . THR A 1 620 ? -21.581 -3.213 -6.940 1.00 98.62 620 THR A C 1
ATOM 4754 O O . THR A 1 620 ? -22.630 -3.580 -6.414 1.00 98.62 620 THR A O 1
ATOM 4757 N N . LEU A 1 621 ? -20.632 -2.560 -6.262 1.00 98.75 621 LEU A N 1
ATOM 4758 C CA . LEU A 1 621 ? -20.732 -2.266 -4.828 1.00 98.75 621 LEU A CA 1
ATOM 4759 C C . LEU A 1 621 ? -21.943 -1.372 -4.520 1.00 98.75 621 LEU A C 1
ATOM 4761 O O . LEU A 1 621 ? -22.682 -1.650 -3.580 1.00 98.75 621 LEU A O 1
ATOM 4765 N N . ASN A 1 622 ? -22.236 -0.395 -5.387 1.00 98.56 622 ASN A N 1
ATOM 4766 C CA . ASN A 1 622 ? -23.418 0.473 -5.279 1.00 98.56 622 ASN A CA 1
ATOM 4767 C C . ASN A 1 622 ? -24.767 -0.241 -5.542 1.00 98.56 622 ASN A C 1
ATOM 4769 O O . ASN A 1 622 ? -25.815 0.408 -5.521 1.00 98.56 622 ASN A O 1
ATOM 4773 N N . GLN A 1 623 ? -24.789 -1.552 -5.820 1.00 98.19 623 GLN A N 1
ATOM 4774 C CA . GLN A 1 623 ? -26.037 -2.334 -5.855 1.00 98.19 623 GLN A CA 1
ATOM 4775 C C . GLN A 1 623 ? -26.410 -2.940 -4.496 1.00 98.19 623 GLN A C 1
ATOM 4777 O O . GLN A 1 623 ? -27.529 -3.439 -4.348 1.00 98.19 623 GLN A O 1
ATOM 4782 N N . TYR A 1 624 ? -25.505 -2.912 -3.515 1.00 98.44 624 TYR A N 1
ATOM 4783 C CA . TYR A 1 624 ? -25.663 -3.628 -2.253 1.00 98.44 624 TYR A CA 1
ATOM 4784 C C . TYR A 1 624 ? -25.743 -2.650 -1.073 1.00 98.44 624 TYR A C 1
ATOM 4786 O O . TYR A 1 624 ? -24.732 -2.063 -0.696 1.00 98.44 624 TYR A O 1
ATOM 4794 N N . PRO A 1 625 ? -26.924 -2.483 -0.446 1.00 97.38 625 PRO A N 1
ATOM 4795 C CA . PRO A 1 625 ? -27.127 -1.491 0.614 1.00 97.38 625 PRO A CA 1
ATOM 4796 C C . PRO A 1 625 ? -26.380 -1.810 1.914 1.00 97.38 625 PRO A C 1
ATOM 4798 O O . PRO A 1 625 ? -26.313 -0.998 2.830 1.00 97.38 625 PRO A O 1
ATOM 4801 N N . ASN A 1 626 ? -25.864 -3.030 2.039 1.00 97.56 626 ASN A N 1
ATOM 4802 C CA . ASN A 1 626 ? -25.077 -3.455 3.180 1.00 97.56 626 ASN A CA 1
ATOM 4803 C C . ASN A 1 626 ? -23.570 -3.196 3.022 1.00 97.56 626 ASN A C 1
ATOM 4805 O O . ASN A 1 626 ? -22.845 -3.449 3.982 1.00 97.56 626 ASN A O 1
ATOM 4809 N N . VAL A 1 627 ? -23.092 -2.689 1.879 1.00 98.81 627 VAL A N 1
ATOM 4810 C CA . VAL A 1 627 ? -21.697 -2.244 1.712 1.00 98.81 627 VAL A CA 1
ATOM 4811 C C . VAL A 1 627 ? -21.531 -0.874 2.353 1.00 98.81 627 VAL A C 1
ATOM 4813 O O . VAL A 1 627 ? -22.173 0.085 1.946 1.00 98.81 627 VAL A O 1
ATOM 4816 N N . ILE A 1 628 ? -20.668 -0.783 3.367 1.00 98.75 628 ILE A N 1
ATOM 4817 C CA . ILE A 1 628 ? -20.500 0.451 4.152 1.00 98.75 628 ILE A CA 1
ATOM 4818 C C . ILE A 1 628 ? -19.153 1.125 3.917 1.00 98.75 628 ILE A C 1
ATOM 4820 O O . ILE A 1 628 ? -19.049 2.344 4.059 1.00 98.75 628 ILE A O 1
ATOM 4824 N N . ALA A 1 629 ? -18.129 0.347 3.559 1.00 98.81 629 ALA A N 1
ATOM 4825 C CA . ALA A 1 629 ? -16.785 0.851 3.344 1.00 98.81 629 ALA A CA 1
ATOM 4826 C C . ALA A 1 629 ? -15.991 0.012 2.334 1.00 98.81 629 ALA A C 1
ATOM 4828 O O . ALA A 1 629 ? -16.155 -1.207 2.254 1.00 98.81 629 ALA A O 1
ATOM 4829 N N . HIS A 1 630 ? -15.091 0.683 1.621 1.00 98.88 630 HIS A N 1
ATOM 4830 C CA . HIS A 1 630 ? -14.033 0.102 0.804 1.00 98.88 630 HIS A CA 1
ATOM 4831 C C . HIS A 1 630 ? -12.697 0.684 1.276 1.00 98.88 630 HIS A C 1
ATOM 4833 O O . HIS A 1 630 ? -12.442 1.871 1.094 1.00 98.88 630 HIS A O 1
ATOM 4839 N N . LEU A 1 631 ? -11.885 -0.134 1.941 1.00 98.88 631 LEU A N 1
ATOM 4840 C CA . LEU A 1 631 ? -10.557 0.234 2.429 1.00 98.88 631 LEU A CA 1
ATOM 4841 C C . LEU A 1 631 ? -9.543 0.059 1.295 1.00 98.88 631 LEU A C 1
ATOM 4843 O O . LEU A 1 631 ? -9.490 -1.016 0.695 1.00 98.88 631 LEU A O 1
ATOM 4847 N N . VAL A 1 632 ? -8.795 1.116 0.992 1.00 98.44 632 VAL A N 1
ATOM 4848 C CA . VAL A 1 632 ? -7.875 1.187 -0.155 1.00 98.44 632 VAL A CA 1
ATOM 4849 C C . VAL A 1 632 ? -6.563 1.877 0.221 1.00 98.44 632 VAL A C 1
ATOM 4851 O O . VAL A 1 632 ? -6.475 2.503 1.282 1.00 98.44 632 VAL A O 1
ATOM 4854 N N . ALA A 1 633 ? -5.552 1.769 -0.639 1.00 96.00 633 ALA A N 1
ATOM 4855 C CA . ALA A 1 633 ? -4.243 2.387 -0.448 1.00 96.00 633 ALA A CA 1
ATOM 4856 C C . ALA A 1 633 ? -3.566 2.724 -1.793 1.00 96.00 633 ALA A C 1
ATOM 4858 O O . ALA A 1 633 ? -4.223 3.325 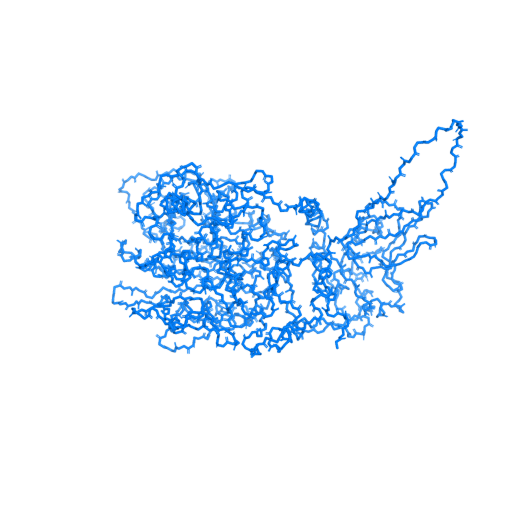-2.648 1.00 96.00 633 ALA A O 1
ATOM 4859 N N . HIS A 1 634 ? -2.287 2.367 -1.980 1.00 93.50 634 HIS A N 1
ATOM 4860 C CA . HIS A 1 634 ? -1.490 2.513 -3.206 1.00 93.50 634 HIS A CA 1
ATOM 4861 C C . HIS A 1 634 ? -0.982 3.931 -3.517 1.00 93.50 634 HIS A C 1
ATOM 4863 O O . HIS A 1 634 ? 0.178 4.118 -3.874 1.00 93.50 634 HIS A O 1
ATOM 4869 N N . SER A 1 635 ? -1.799 4.988 -3.379 1.00 88.19 635 SER A N 1
ATOM 4870 C CA . SER A 1 635 ? -1.314 6.347 -3.718 1.00 88.19 635 SER A CA 1
ATOM 4871 C C . SER A 1 635 ? -0.537 7.041 -2.593 1.00 88.19 635 SER A C 1
ATOM 4873 O O . SER A 1 635 ? -0.119 8.189 -2.777 1.00 88.19 635 SER A O 1
ATOM 4875 N N . HIS A 1 636 ? -0.379 6.390 -1.434 1.00 91.69 636 HIS A N 1
ATOM 4876 C CA . HIS A 1 636 ? 0.245 6.932 -0.217 1.00 91.69 636 HIS A CA 1
ATOM 4877 C C . HIS A 1 636 ? -0.445 8.205 0.311 1.00 91.69 636 HIS A C 1
ATOM 4879 O O . HIS A 1 636 ? 0.188 9.075 0.914 1.00 91.69 636 HIS A O 1
ATOM 4885 N N . GLN A 1 637 ? -1.750 8.341 0.067 1.00 91.62 637 GLN A N 1
ATOM 4886 C CA . GLN A 1 637 ? -2.540 9.517 0.434 1.00 91.62 637 GLN A CA 1
ATOM 4887 C C . GLN A 1 637 ? -3.594 9.156 1.470 1.00 91.62 637 GLN A C 1
ATOM 4889 O O . GLN A 1 637 ? -4.166 8.072 1.453 1.00 91.62 637 GLN A O 1
ATOM 4894 N N . ASN A 1 638 ? -3.904 10.102 2.352 1.00 95.00 638 ASN A N 1
ATOM 4895 C CA . ASN A 1 638 ? -5.096 10.009 3.182 1.00 95.00 638 ASN A CA 1
ATOM 4896 C C . ASN A 1 638 ? -6.258 10.681 2.452 1.00 95.00 638 ASN A C 1
ATOM 4898 O O . ASN A 1 638 ? -6.246 11.890 2.237 1.00 95.00 638 ASN A O 1
ATOM 4902 N N . THR A 1 639 ? -7.266 9.912 2.048 1.00 96.25 639 THR A N 1
ATOM 4903 C CA . THR A 1 639 ? -8.446 10.441 1.344 1.00 96.25 639 THR A CA 1
ATOM 4904 C C . THR A 1 639 ? -9.689 9.638 1.714 1.00 96.25 639 THR A C 1
ATOM 4906 O O . THR A 1 639 ? -9.649 8.413 1.772 1.00 96.25 639 THR A O 1
ATOM 4909 N N . ILE A 1 640 ? -10.814 10.309 1.968 1.00 98.31 640 ILE A N 1
ATOM 4910 C CA . ILE A 1 640 ? -12.113 9.675 2.211 1.00 98.31 640 ILE A CA 1
ATOM 4911 C C . ILE A 1 640 ? -13.128 10.201 1.197 1.00 98.31 640 ILE A C 1
ATOM 4913 O O . ILE A 1 640 ? -13.622 11.331 1.284 1.00 98.31 640 ILE A O 1
ATOM 4917 N N . LEU A 1 641 ? -13.508 9.335 0.260 1.00 97.94 641 LEU A N 1
ATOM 4918 C CA . LEU A 1 641 ? -14.416 9.667 -0.829 1.00 97.94 641 LEU A CA 1
ATOM 4919 C C . LEU A 1 641 ? -15.798 9.014 -0.624 1.00 97.94 641 LEU A C 1
ATOM 4921 O O . LEU A 1 641 ? -15.897 7.787 -0.540 1.00 97.94 641 LEU A O 1
ATOM 4925 N N . PRO A 1 642 ? -16.898 9.792 -0.606 1.00 98.19 642 PRO A N 1
ATOM 4926 C CA . PRO A 1 642 ? -18.242 9.230 -0.665 1.00 98.19 642 PRO A CA 1
ATOM 4927 C C . PRO A 1 642 ? -18.514 8.676 -2.070 1.00 98.19 642 PRO A C 1
ATOM 4929 O O . PRO A 1 642 ? -18.630 9.419 -3.050 1.00 98.19 642 PRO A O 1
ATOM 4932 N N . ARG A 1 643 ? -18.663 7.356 -2.180 1.00 97.88 643 ARG A N 1
ATOM 4933 C CA . ARG A 1 643 ? -19.093 6.684 -3.410 1.00 97.88 643 ARG A CA 1
ATOM 4934 C C . ARG A 1 643 ? -20.615 6.623 -3.428 1.00 97.88 643 ARG A C 1
ATOM 4936 O O . ARG A 1 643 ? -21.219 5.737 -2.839 1.00 97.88 643 ARG A O 1
ATOM 4943 N N . ALA A 1 644 ? -21.230 7.625 -4.055 1.00 97.44 644 ALA A N 1
ATOM 4944 C CA . ALA A 1 644 ? -22.681 7.753 -4.105 1.00 97.44 644 ALA A CA 1
ATOM 4945 C C . ALA A 1 644 ? -23.335 6.730 -5.047 1.00 97.44 644 ALA A C 1
ATOM 4947 O O . ALA A 1 644 ? -23.008 6.668 -6.234 1.00 97.44 644 ALA A O 1
ATOM 4948 N N . GLY A 1 645 ? -24.316 5.998 -4.516 1.00 96.69 645 GLY A N 1
ATOM 4949 C CA . GLY A 1 645 ? -25.179 5.103 -5.279 1.00 96.69 645 GLY A CA 1
ATOM 4950 C C . GLY A 1 645 ? -26.439 5.792 -5.806 1.00 96.69 645 GLY A C 1
ATOM 4951 O O . GLY A 1 645 ? -26.601 7.012 -5.750 1.00 96.69 645 GLY A O 1
ATOM 4952 N N . ALA A 1 646 ? -27.392 4.994 -6.299 1.00 97.31 646 ALA A N 1
ATOM 4953 C CA . ALA A 1 646 ? -28.684 5.512 -6.772 1.00 97.31 646 ALA A CA 1
ATOM 4954 C C . ALA A 1 646 ? -29.544 6.129 -5.646 1.00 97.31 646 ALA A C 1
ATOM 4956 O O . ALA A 1 646 ? -30.460 6.911 -5.914 1.00 97.31 646 ALA A O 1
ATOM 4957 N N . THR A 1 647 ? -29.256 5.765 -4.396 1.00 97.44 647 THR A N 1
ATOM 4958 C CA . THR A 1 647 ? -29.837 6.305 -3.162 1.00 97.44 647 THR A CA 1
ATOM 4959 C C . THR A 1 647 ? -28.753 6.375 -2.094 1.00 97.44 647 THR A C 1
ATOM 4961 O O . THR A 1 647 ? -27.798 5.608 -2.173 1.00 97.44 647 THR A O 1
ATOM 4964 N N . ASP A 1 648 ? -28.946 7.176 -1.048 1.00 95.19 648 ASP A N 1
ATOM 4965 C CA . ASP A 1 648 ? -27.999 7.263 0.075 1.00 95.19 648 ASP A CA 1
ATOM 4966 C C . ASP A 1 648 ? -27.737 5.901 0.753 1.00 95.19 648 ASP A C 1
ATOM 4968 O O . ASP A 1 648 ? -26.621 5.624 1.166 1.00 95.19 648 ASP A O 1
ATOM 4972 N N . GLU A 1 649 ? -28.743 5.014 0.815 1.00 95.88 649 GLU A N 1
ATOM 4973 C CA . GLU A 1 649 ? -28.600 3.640 1.341 1.00 95.88 649 GLU A CA 1
ATOM 4974 C C . GLU A 1 649 ? -27.716 2.741 0.461 1.00 95.88 649 GLU A C 1
ATOM 4976 O O . GLU A 1 649 ? -27.233 1.721 0.923 1.00 95.88 649 GLU A O 1
ATOM 4981 N N . LEU A 1 650 ? -27.505 3.109 -0.803 1.00 97.94 650 LEU A N 1
ATOM 4982 C CA . LEU A 1 650 ? -26.682 2.367 -1.759 1.00 97.94 650 LEU A CA 1
ATOM 4983 C C . LEU A 1 650 ? -25.288 2.984 -1.934 1.00 97.94 650 LEU A C 1
ATOM 4985 O O . LEU A 1 650 ? -24.548 2.534 -2.801 1.00 97.94 650 LEU A O 1
ATOM 4989 N N . GLY A 1 651 ? -24.959 4.035 -1.179 1.00 97.81 651 GLY A N 1
ATOM 4990 C CA . GLY A 1 651 ? -23.626 4.625 -1.173 1.00 97.81 651 GLY A CA 1
ATOM 4991 C C . GLY A 1 651 ? -22.733 4.024 -0.090 1.00 97.81 651 GLY A C 1
ATOM 4992 O O . GLY A 1 651 ? -23.220 3.565 0.942 1.00 97.81 651 GLY A O 1
ATOM 4993 N N . TYR A 1 652 ? -21.421 4.064 -0.316 1.00 98.69 652 TYR A N 1
ATOM 4994 C CA . TYR A 1 652 ? -20.413 3.573 0.628 1.00 98.69 652 TYR A CA 1
ATOM 4995 C C . TYR A 1 652 ? -19.226 4.535 0.746 1.00 98.69 652 TYR A C 1
ATOM 4997 O O . TYR A 1 652 ? -19.016 5.412 -0.097 1.00 98.69 652 TYR A O 1
ATOM 5005 N N . TRP A 1 653 ? -18.435 4.374 1.806 1.00 98.88 653 TRP A N 1
ATOM 5006 C CA . TRP A 1 653 ? -17.231 5.171 2.043 1.00 98.88 653 TRP A CA 1
ATOM 5007 C C . TRP A 1 653 ? -15.993 4.491 1.461 1.00 98.88 653 TRP A C 1
ATOM 5009 O O . TRP A 1 653 ? -15.605 3.424 1.922 1.00 98.88 653 TRP A O 1
ATOM 5019 N N . GLU A 1 654 ? -15.346 5.097 0.471 1.00 98.75 654 GLU A N 1
ATOM 5020 C CA . GLU A 1 654 ? -13.997 4.692 0.063 1.00 98.75 654 GLU A CA 1
ATOM 5021 C C . GLU A 1 654 ? -12.984 5.406 0.962 1.00 98.75 654 GLU A C 1
ATOM 5023 O O . GLU A 1 654 ? -12.985 6.635 1.031 1.00 98.75 654 GLU A O 1
ATOM 5028 N N . ILE A 1 655 ? -12.180 4.640 1.698 1.00 98.69 655 ILE A N 1
ATOM 5029 C CA . ILE A 1 655 ? -11.267 5.137 2.733 1.00 98.69 655 ILE A CA 1
ATOM 5030 C C . ILE A 1 655 ? -9.850 4.725 2.346 1.00 98.69 655 ILE A C 1
ATOM 5032 O O . ILE A 1 655 ? -9.462 3.570 2.523 1.00 98.69 655 ILE A O 1
ATOM 5036 N N . GLU A 1 656 ? -9.094 5.685 1.829 1.00 97.69 656 GLU A N 1
ATOM 5037 C CA . GLU A 1 656 ? -7.686 5.545 1.480 1.00 97.69 656 GLU A CA 1
ATOM 5038 C C . GLU A 1 656 ? -6.803 5.898 2.676 1.00 97.69 656 GLU A C 1
ATOM 5040 O O . GLU A 1 656 ? -6.971 6.958 3.295 1.00 97.69 656 GLU A O 1
ATOM 5045 N N . SER A 1 657 ? -5.879 5.001 3.018 1.00 94.69 657 SER A N 1
ATOM 5046 C CA . SER A 1 657 ? -4.899 5.228 4.084 1.00 94.69 657 SER A CA 1
ATOM 5047 C C . SER A 1 657 ? -3.524 5.541 3.505 1.00 94.69 657 SER A C 1
ATOM 5049 O O . SER A 1 657 ? -3.116 4.957 2.505 1.00 94.69 657 SER A O 1
ATOM 5051 N N . GLY A 1 658 ? -2.813 6.467 4.151 1.00 89.88 658 GLY A N 1
ATOM 5052 C CA . GLY A 1 658 ? -1.431 6.779 3.805 1.00 89.88 658 GLY A CA 1
ATOM 5053 C C . GLY A 1 658 ? -0.469 5.622 4.093 1.00 89.88 658 GLY A C 1
ATOM 5054 O O . GLY A 1 658 ? -0.804 4.669 4.793 1.00 89.88 658 GLY A O 1
ATOM 5055 N N . SER A 1 659 ? 0.743 5.743 3.557 1.00 91.69 659 SER A N 1
ATOM 5056 C CA . SER A 1 659 ? 1.819 4.760 3.720 1.00 91.69 659 SER A CA 1
ATOM 5057 C C . SER A 1 659 ? 2.618 4.960 5.005 1.00 91.69 659 SER A C 1
ATOM 5059 O O . SER A 1 659 ? 2.692 6.089 5.502 1.00 91.69 659 SER A O 1
ATOM 5061 N N . MET A 1 660 ? 3.345 3.930 5.442 1.00 92.94 660 MET A N 1
ATOM 5062 C CA . MET A 1 660 ? 4.384 4.076 6.471 1.00 92.94 660 MET A CA 1
ATOM 5063 C C . MET A 1 660 ? 5.736 4.530 5.910 1.00 92.94 660 MET A C 1
ATOM 5065 O O . MET A 1 660 ? 6.545 5.066 6.666 1.00 92.94 660 MET A O 1
ATOM 5069 N N . VAL A 1 661 ? 5.970 4.418 4.598 1.00 88.06 661 VAL A N 1
ATOM 5070 C CA . VAL A 1 661 ? 7.221 4.894 3.990 1.00 88.06 661 VAL A CA 1
ATOM 5071 C C . VAL A 1 661 ? 7.248 6.411 3.777 1.00 88.06 661 VAL A C 1
ATOM 5073 O O . VAL A 1 661 ? 8.245 7.069 4.081 1.00 88.06 661 VAL A O 1
ATOM 5076 N N . ASN A 1 662 ? 6.158 7.014 3.298 1.00 85.69 662 ASN A N 1
ATOM 5077 C CA . ASN A 1 662 ? 6.091 8.441 2.993 1.00 85.69 662 ASN A CA 1
ATOM 5078 C C . ASN A 1 662 ? 5.403 9.236 4.086 1.00 85.69 662 ASN A C 1
ATOM 5080 O O . ASN A 1 662 ? 4.585 8.731 4.851 1.00 85.69 662 ASN A O 1
ATOM 5084 N N . TRP A 1 663 ? 5.710 10.530 4.109 1.00 90.06 663 TRP A N 1
ATOM 5085 C CA . TRP A 1 663 ? 4.950 11.493 4.886 1.00 90.06 663 TRP A CA 1
ATOM 5086 C C . TRP A 1 663 ? 3.442 11.336 4.606 1.00 90.06 663 TRP A C 1
ATOM 5088 O O . TRP A 1 663 ? 3.083 11.194 3.438 1.00 90.06 663 TRP A O 1
ATOM 5098 N N . PRO A 1 664 ? 2.565 11.361 5.629 1.00 93.00 664 PRO A N 1
ATOM 5099 C CA . PRO A 1 664 ? 2.847 11.648 7.040 1.00 93.00 664 PRO A CA 1
ATOM 5100 C C . PRO A 1 664 ? 3.233 10.454 7.926 1.00 93.00 664 PRO A C 1
ATOM 5102 O O . PRO A 1 664 ? 3.446 10.664 9.124 1.00 93.00 664 PRO A O 1
ATOM 5105 N N . GLN A 1 665 ? 3.354 9.240 7.380 1.00 94.56 665 GLN A N 1
ATOM 5106 C CA . GLN A 1 665 ? 3.584 7.997 8.134 1.00 94.56 665 GLN A CA 1
ATOM 5107 C C . GLN A 1 665 ? 2.515 7.790 9.210 1.00 94.56 665 GLN A C 1
ATOM 5109 O O . GLN A 1 665 ? 2.783 7.808 10.414 1.00 94.56 665 GLN A O 1
ATOM 5114 N N . GLN A 1 666 ? 1.267 7.707 8.753 1.00 94.75 666 GLN A N 1
ATOM 5115 C CA . GLN A 1 666 ? 0.095 7.586 9.606 1.00 94.75 666 GLN A CA 1
ATOM 5116 C C . GLN A 1 666 ? -0.703 6.338 9.266 1.00 94.75 666 GLN A C 1
ATOM 5118 O O . GLN A 1 666 ? -0.732 5.876 8.132 1.00 94.75 666 GLN A O 1
ATOM 5123 N N . PHE A 1 667 ? -1.432 5.874 10.266 1.00 96.88 667 PHE A N 1
ATOM 5124 C CA . PHE A 1 667 ? -2.343 4.745 10.203 1.00 96.88 667 PHE A CA 1
ATOM 5125 C C . PHE A 1 667 ? -3.652 5.146 10.882 1.00 96.88 667 PHE A C 1
ATOM 5127 O O . PHE A 1 667 ? -3.730 6.196 11.535 1.00 96.88 667 PHE A O 1
ATOM 5134 N N . ARG A 1 668 ? -4.708 4.343 10.727 1.00 96.62 668 ARG A N 1
ATOM 5135 C CA . ARG A 1 668 ? -6.020 4.704 11.279 1.00 96.62 668 ARG A CA 1
ATOM 5136 C C . ARG A 1 668 ? -6.709 3.563 11.996 1.00 96.62 668 ARG A C 1
ATOM 5138 O O . ARG A 1 668 ? -6.605 2.401 11.616 1.00 96.62 668 ARG A O 1
ATOM 5145 N N . VAL A 1 669 ? -7.468 3.932 13.020 1.00 97.69 669 VAL A N 1
ATOM 5146 C CA . VAL A 1 669 ? -8.376 3.035 13.735 1.00 97.69 669 VAL A CA 1
ATOM 5147 C C . VAL A 1 669 ? -9.808 3.413 13.382 1.00 97.69 669 VAL A C 1
ATOM 5149 O O . VAL A 1 669 ? -10.191 4.585 13.457 1.00 97.69 669 VAL A O 1
ATOM 5152 N N . LEU A 1 670 ? -10.595 2.414 12.988 1.00 98.50 670 LEU A N 1
ATOM 5153 C CA . LEU A 1 670 ? -12.001 2.555 12.635 1.00 98.50 670 LEU A CA 1
ATOM 5154 C C . LEU A 1 670 ? -12.875 1.927 13.723 1.00 98.50 670 LEU A C 1
ATOM 5156 O O . LEU A 1 670 ? -12.755 0.740 14.020 1.00 98.50 670 LEU A O 1
ATOM 5160 N N . ASP A 1 671 ? -13.786 2.711 14.292 1.00 98.00 671 ASP A N 1
ATOM 5161 C CA . ASP A 1 671 ? -14.794 2.245 15.248 1.00 98.00 671 ASP A CA 1
ATOM 5162 C C . ASP A 1 671 ? -16.187 2.320 14.618 1.00 98.00 671 ASP A C 1
ATOM 5164 O O . ASP A 1 671 ? -16.681 3.399 14.284 1.00 98.00 671 ASP A O 1
ATOM 5168 N N . ILE A 1 672 ? -16.813 1.160 14.439 1.00 98.44 672 ILE A N 1
ATOM 5169 C CA . ILE A 1 672 ? -18.094 0.997 13.762 1.00 98.44 672 ILE A CA 1
ATOM 5170 C C . ILE A 1 672 ? -19.172 0.698 14.795 1.00 98.44 672 ILE A C 1
ATOM 5172 O O . ILE A 1 672 ? -19.100 -0.281 15.543 1.00 98.44 672 ILE A O 1
ATOM 5176 N N . SER A 1 673 ? -20.225 1.507 14.789 1.00 97.75 673 SER A N 1
ATOM 5177 C CA . SER A 1 673 ? -21.375 1.356 15.681 1.00 97.75 673 SER A CA 1
ATOM 5178 C C . SER A 1 673 ? -22.697 1.574 14.951 1.00 97.75 673 SER A C 1
ATOM 5180 O O . SER A 1 673 ? -22.739 2.191 13.888 1.00 97.75 673 SER A O 1
ATOM 5182 N N . ILE A 1 674 ? -23.779 1.034 15.510 1.00 98.06 674 ILE A N 1
ATOM 5183 C CA . ILE A 1 674 ? -25.134 1.106 14.955 1.00 98.06 674 ILE A CA 1
ATOM 5184 C C . ILE A 1 674 ? -26.083 1.625 16.027 1.00 98.06 674 ILE A C 1
ATOM 5186 O O . ILE A 1 674 ? -26.214 1.002 17.079 1.00 98.06 674 ILE A O 1
ATOM 5190 N N . ASP A 1 675 ? -26.779 2.723 15.745 1.00 97.50 675 ASP A N 1
ATOM 5191 C CA . ASP A 1 675 ? -27.908 3.190 16.547 1.00 97.50 675 ASP A CA 1
ATOM 5192 C C . ASP A 1 675 ? -29.202 2.525 16.054 1.00 97.50 675 ASP A C 1
ATOM 5194 O O . ASP A 1 675 ? -29.677 2.771 14.938 1.00 97.50 675 ASP A O 1
ATOM 5198 N N . LYS A 1 676 ? -29.780 1.667 16.899 1.00 95.75 676 LYS A N 1
ATOM 5199 C CA . LYS A 1 676 ? -30.980 0.888 16.564 1.00 95.75 676 LYS A CA 1
ATOM 5200 C C . LYS A 1 676 ? -32.244 1.738 16.479 1.00 95.75 676 LYS A C 1
ATOM 5202 O O . LYS A 1 676 ? -33.176 1.348 15.776 1.00 95.75 676 LYS A O 1
ATOM 5207 N N . ASP A 1 677 ? -32.292 2.872 17.175 1.00 94.31 677 ASP A N 1
ATOM 5208 C CA . ASP A 1 677 ? -33.479 3.728 17.198 1.00 94.31 677 ASP A CA 1
ATOM 5209 C C . ASP A 1 677 ? -33.599 4.533 15.900 1.00 94.31 677 ASP A C 1
ATOM 5211 O O . ASP A 1 677 ? -34.695 4.691 15.352 1.00 94.31 677 ASP A O 1
ATOM 5215 N N . SER A 1 678 ? -32.468 5.033 15.394 1.00 95.88 678 SER A N 1
ATOM 5216 C CA . SER A 1 678 ? -32.415 5.821 14.157 1.00 95.88 678 SER A CA 1
ATOM 5217 C C . SER A 1 678 ? -32.186 4.981 12.897 1.00 95.88 678 SER A C 1
ATOM 5219 O O . SER A 1 678 ? -32.518 5.438 11.798 1.00 95.88 678 SER A O 1
ATOM 5221 N N . GLY A 1 679 ? -31.638 3.769 13.033 1.00 96.31 679 GLY A N 1
ATOM 5222 C CA . GLY A 1 679 ? -31.211 2.945 11.901 1.00 96.31 679 GLY A CA 1
ATOM 5223 C C . GLY A 1 679 ? -29.983 3.508 11.179 1.00 96.31 679 GLY A C 1
ATOM 5224 O O . GLY A 1 679 ? -29.807 3.269 9.982 1.00 96.31 679 GLY A O 1
ATOM 5225 N N . VAL A 1 680 ? -29.171 4.307 11.876 1.00 98.19 680 VAL A N 1
ATOM 5226 C CA . VAL A 1 680 ? -27.959 4.940 11.342 1.00 98.19 680 VAL A CA 1
ATOM 5227 C C . VAL A 1 680 ? -26.730 4.283 11.955 1.00 98.19 680 VAL A C 1
ATOM 5229 O O . VAL A 1 680 ? -26.649 4.075 13.167 1.00 98.19 680 VAL A O 1
ATOM 5232 N N . GLY A 1 681 ? -25.773 3.949 11.099 1.00 98.25 681 GLY A N 1
ATOM 5233 C CA . GLY A 1 681 ? -24.460 3.474 11.491 1.00 98.25 681 GLY A CA 1
ATOM 5234 C C . GLY A 1 681 ? -23.438 4.600 11.430 1.00 98.25 681 GLY A C 1
ATOM 5235 O O . GLY A 1 681 ? -23.601 5.560 10.676 1.00 98.25 681 GLY A O 1
ATOM 5236 N N . THR A 1 682 ? -22.395 4.490 12.245 1.00 98.69 682 THR A N 1
ATOM 5237 C CA . THR A 1 682 ? -21.277 5.439 12.287 1.00 98.69 682 THR A CA 1
ATOM 5238 C C . THR A 1 682 ? -19.969 4.673 12.166 1.00 98.69 682 THR A C 1
ATOM 5240 O O . THR A 1 682 ? -19.750 3.748 12.946 1.00 98.69 682 THR A O 1
ATOM 5243 N N . ILE A 1 683 ? -19.108 5.076 11.231 1.00 98.75 683 ILE A N 1
ATOM 5244 C CA . ILE A 1 683 ? -17.688 4.710 11.188 1.00 98.75 683 ILE A CA 1
ATOM 5245 C C . ILE A 1 683 ? -16.912 5.917 11.711 1.00 98.75 683 ILE A C 1
ATOM 5247 O O . ILE A 1 683 ? -16.825 6.949 11.046 1.00 98.75 683 ILE A O 1
ATOM 5251 N N . LYS A 1 684 ? -16.375 5.819 12.922 1.00 98.38 684 LYS A N 1
ATOM 5252 C CA . LYS A 1 684 ? -15.459 6.819 13.465 1.00 98.38 684 LYS A CA 1
ATOM 5253 C C . LYS A 1 684 ? -14.042 6.475 13.005 1.00 98.38 684 LYS A C 1
ATOM 5255 O O . LYS A 1 684 ? -13.494 5.476 13.458 1.00 98.38 684 LYS A O 1
ATOM 5260 N N . SER A 1 685 ? -13.460 7.305 12.146 1.00 98.06 685 SER A N 1
ATOM 5261 C CA . SER A 1 685 ? -12.060 7.213 11.714 1.00 98.06 685 SER A CA 1
ATOM 5262 C C . SER A 1 685 ? -11.189 8.076 12.620 1.00 98.06 685 SER A C 1
ATOM 5264 O O . SER A 1 685 ? -11.458 9.268 12.759 1.00 98.06 685 SER A O 1
ATOM 5266 N N . THR A 1 686 ? -10.168 7.487 13.244 1.00 97.50 686 THR A N 1
ATOM 5267 C CA . THR A 1 686 ? -9.165 8.210 14.044 1.00 97.50 686 THR A CA 1
ATOM 5268 C C . THR A 1 686 ? -7.783 7.987 13.444 1.00 97.50 686 THR A C 1
ATOM 5270 O O . THR A 1 686 ? -7.324 6.848 13.384 1.00 97.50 686 THR A O 1
ATOM 5273 N N . MET A 1 687 ? -7.125 9.067 13.026 1.00 96.56 687 MET A N 1
ATOM 5274 C CA . MET A 1 687 ? -5.749 9.062 12.537 1.00 96.56 687 MET A CA 1
ATOM 5275 C C . MET A 1 687 ? -4.762 9.041 13.694 1.00 96.56 687 MET A C 1
ATOM 5277 O O . MET A 1 687 ? -4.896 9.798 14.660 1.00 96.56 687 MET A O 1
ATOM 5281 N N . LEU A 1 688 ? -3.744 8.200 13.564 1.00 96.38 688 LEU A N 1
ATOM 5282 C CA . LEU A 1 688 ? -2.659 8.069 14.518 1.00 96.38 688 LEU A CA 1
ATOM 5283 C C . LEU A 1 688 ? -1.323 8.316 13.818 1.00 96.38 688 LEU A C 1
ATOM 5285 O O . LEU A 1 688 ? -1.063 7.858 12.708 1.00 96.38 688 LEU A O 1
ATOM 5289 N N . ASN A 1 689 ? -0.490 9.076 14.512 1.00 95.44 689 ASN A N 1
ATOM 5290 C CA . ASN A 1 689 ? 0.925 9.237 14.231 1.00 95.44 689 ASN A CA 1
ATOM 5291 C C . ASN A 1 689 ? 1.670 8.088 14.905 1.00 95.44 689 ASN A C 1
ATOM 5293 O O . ASN A 1 689 ? 1.288 7.734 16.016 1.00 95.44 689 ASN A O 1
ATOM 5297 N N . HIS A 1 690 ? 2.736 7.554 14.305 1.00 95.12 690 HIS A N 1
ATOM 5298 C CA . HIS A 1 690 ? 3.688 6.786 15.110 1.00 95.12 690 HIS A CA 1
ATOM 5299 C C . HIS A 1 690 ? 4.481 7.740 16.011 1.00 95.12 690 HIS A C 1
ATOM 5301 O O . HIS A 1 690 ? 4.876 8.836 15.596 1.00 95.12 690 HIS A O 1
ATOM 5307 N N . GLU A 1 691 ? 4.657 7.336 17.259 1.00 94.12 691 GLU A N 1
ATOM 5308 C CA . GLU A 1 691 ? 5.351 8.070 18.307 1.00 94.12 691 GLU A CA 1
ATOM 5309 C C . GLU A 1 691 ? 6.413 7.158 18.931 1.00 94.12 691 GLU A C 1
ATOM 5311 O O . GLU A 1 691 ? 6.263 5.937 18.971 1.00 94.12 691 GLU A O 1
ATOM 5316 N N . SER A 1 692 ? 7.477 7.763 19.451 1.00 92.69 692 SER A N 1
ATOM 5317 C CA . SER A 1 692 ? 8.557 7.051 20.139 1.00 92.69 692 SER A CA 1
ATOM 5318 C C . SER A 1 692 ? 8.821 7.695 21.497 1.00 92.69 692 SER A C 1
ATOM 5320 O O . SER A 1 692 ? 8.568 8.883 21.698 1.00 92.69 692 SER A O 1
ATOM 5322 N N . GLU A 1 693 ? 9.421 6.941 22.420 1.00 87.81 693 GLU A N 1
ATOM 5323 C CA . GLU A 1 693 ? 9.808 7.444 23.750 1.00 87.81 693 GLU A CA 1
ATOM 5324 C C . GLU A 1 693 ? 10.817 8.611 23.687 1.00 87.81 693 GLU A C 1
ATOM 5326 O O . GLU A 1 693 ? 10.949 9.377 24.644 1.00 87.81 693 GLU A O 1
ATOM 5331 N N . SER A 1 694 ? 11.534 8.749 22.564 1.00 92.38 694 SER A N 1
ATOM 5332 C CA . SER A 1 694 ? 12.564 9.762 22.337 1.00 92.38 694 SER A CA 1
ATOM 5333 C C . SER A 1 694 ? 12.543 10.282 20.893 1.00 92.38 694 SER A C 1
ATOM 5335 O O . SER A 1 694 ? 12.430 9.479 19.965 1.00 92.38 694 SER A O 1
ATOM 5337 N N . PRO A 1 695 ? 12.753 11.594 20.661 1.00 91.12 695 PRO A N 1
ATOM 5338 C CA . PRO A 1 695 ? 12.928 12.150 19.315 1.00 91.12 695 PRO A CA 1
ATOM 5339 C C . PRO A 1 695 ? 14.207 11.656 18.616 1.00 91.12 695 PRO A C 1
ATOM 5341 O O . PRO A 1 695 ? 14.336 11.805 17.406 1.00 91.12 695 PRO A O 1
ATOM 5344 N N . LEU A 1 696 ? 15.147 11.063 19.364 1.00 93.94 696 LEU A N 1
ATOM 5345 C CA . LEU A 1 696 ? 16.383 10.488 18.822 1.00 93.94 696 LEU A CA 1
ATOM 5346 C C . LEU A 1 696 ? 16.182 9.083 18.233 1.00 93.94 696 LEU A C 1
ATOM 5348 O O . LEU A 1 696 ? 17.091 8.558 17.591 1.00 93.94 696 LEU A O 1
ATOM 5352 N N . HIS A 1 697 ? 15.012 8.469 18.454 1.00 94.75 697 HIS A N 1
ATOM 5353 C CA . HIS A 1 697 ? 14.717 7.127 17.962 1.00 94.75 697 HIS A CA 1
ATOM 5354 C C . HIS A 1 697 ? 14.855 7.057 16.435 1.00 94.75 697 HIS A C 1
ATOM 5356 O O . HIS A 1 697 ? 14.569 8.025 15.721 1.00 94.75 697 HIS A O 1
ATOM 5362 N N . VAL A 1 698 ? 15.294 5.903 15.924 1.00 94.06 698 VAL A N 1
ATOM 5363 C CA . VAL A 1 698 ? 15.509 5.666 14.486 1.00 94.06 698 VAL A CA 1
ATOM 5364 C C . VAL A 1 698 ? 14.263 6.047 13.679 1.00 94.06 698 VAL A C 1
ATOM 5366 O O . VAL A 1 698 ? 14.347 6.847 12.747 1.00 94.06 698 VAL A O 1
ATOM 5369 N N . ALA A 1 699 ? 13.081 5.606 14.110 1.00 95.19 699 ALA A N 1
ATOM 5370 C CA . ALA A 1 699 ? 11.829 5.901 13.419 1.00 95.19 699 ALA A CA 1
ATOM 5371 C C . ALA A 1 699 ? 11.551 7.407 13.237 1.00 95.19 699 ALA A C 1
ATOM 5373 O O . ALA A 1 699 ? 11.112 7.831 12.163 1.00 95.19 699 ALA A O 1
ATOM 5374 N N . GLN A 1 700 ? 11.841 8.229 14.256 1.00 95.06 700 GLN A N 1
ATOM 5375 C CA . GLN A 1 700 ? 11.568 9.674 14.242 1.00 95.06 700 GLN A CA 1
ATOM 5376 C C . GLN A 1 700 ? 12.472 10.423 13.260 1.00 95.06 700 GLN A C 1
ATOM 5378 O O . GLN A 1 700 ? 12.014 11.339 12.570 1.00 95.06 700 GLN A O 1
ATOM 5383 N N . ARG A 1 701 ? 13.736 9.997 13.138 1.00 94.31 701 ARG A N 1
ATOM 5384 C CA . ARG A 1 701 ? 14.669 10.511 12.122 1.00 94.31 701 ARG A CA 1
ATOM 5385 C C . ARG A 1 701 ? 14.168 10.212 10.712 1.00 94.31 701 ARG A C 1
ATOM 5387 O O . ARG A 1 701 ? 14.104 11.119 9.881 1.00 94.31 701 ARG A O 1
ATOM 5394 N N . GLY A 1 702 ? 13.731 8.974 10.474 1.00 92.94 702 GLY A N 1
ATOM 5395 C CA . GLY A 1 702 ? 13.129 8.575 9.202 1.00 92.94 702 GLY A CA 1
ATOM 5396 C C . GLY A 1 702 ? 11.881 9.393 8.859 1.00 92.94 702 GLY A C 1
ATOM 5397 O O . GLY A 1 702 ? 11.739 9.862 7.733 1.00 92.94 702 GLY A O 1
ATOM 5398 N N . ARG A 1 703 ? 11.014 9.670 9.840 1.00 94.75 703 ARG A N 1
ATOM 5399 C CA . ARG A 1 703 ? 9.817 10.493 9.617 1.00 94.75 703 ARG A CA 1
ATOM 5400 C C . ARG A 1 703 ? 10.151 11.922 9.198 1.00 94.75 703 ARG A C 1
ATOM 5402 O O . ARG A 1 703 ? 9.514 12.465 8.294 1.00 94.75 703 ARG A O 1
ATOM 5409 N N . PHE A 1 704 ? 11.162 12.524 9.826 1.00 95.25 704 PHE A N 1
ATOM 5410 C CA . PHE A 1 704 ? 11.618 13.857 9.442 1.00 95.25 704 PHE A CA 1
ATOM 5411 C C . PHE A 1 704 ? 12.256 13.874 8.043 1.00 95.25 704 PHE A C 1
ATOM 5413 O O . PHE A 1 704 ? 12.024 14.825 7.297 1.00 95.25 704 PHE A O 1
ATOM 5420 N N . LEU A 1 705 ? 12.983 12.820 7.641 1.00 91.19 705 LEU A N 1
ATOM 5421 C CA . LEU A 1 705 ? 13.474 12.671 6.260 1.00 91.19 705 LEU A CA 1
ATOM 5422 C C . LEU A 1 705 ? 12.322 12.654 5.248 1.00 91.19 705 LEU A C 1
ATOM 5424 O O . LEU A 1 705 ? 12.395 13.353 4.238 1.00 91.19 705 LEU A O 1
ATOM 5428 N N . SER A 1 706 ? 11.244 11.924 5.543 1.00 89.56 706 SER A N 1
ATOM 5429 C CA . SER A 1 706 ? 10.045 11.882 4.696 1.00 89.56 706 SER A CA 1
ATOM 5430 C C . SER A 1 706 ? 9.322 13.232 4.628 1.00 89.56 706 SER A C 1
ATOM 5432 O O . SER A 1 706 ? 8.873 13.636 3.554 1.00 89.56 706 SER A O 1
ATOM 5434 N N . TYR A 1 707 ? 9.235 13.965 5.747 1.00 91.62 707 TYR A N 1
ATOM 5435 C CA . TYR A 1 707 ? 8.699 15.334 5.759 1.00 91.62 707 TYR A CA 1
ATOM 5436 C C . TYR A 1 707 ? 9.549 16.274 4.902 1.00 91.62 707 TYR A C 1
ATOM 5438 O O . TYR A 1 707 ? 9.019 17.017 4.079 1.00 91.62 707 TYR A O 1
ATOM 5446 N N . LEU A 1 708 ? 10.874 16.227 5.074 1.00 88.12 708 LEU A N 1
ATOM 5447 C CA . LEU A 1 708 ? 11.820 17.024 4.301 1.00 88.12 708 LEU A CA 1
ATOM 5448 C C . LEU A 1 708 ? 11.684 16.728 2.804 1.00 88.12 708 LEU A C 1
ATOM 5450 O O . LEU A 1 708 ? 11.624 17.660 2.009 1.00 88.12 708 LEU A O 1
ATOM 5454 N N . GLU A 1 709 ? 11.596 15.457 2.415 1.00 81.81 709 GLU A N 1
ATOM 5455 C CA . GLU A 1 709 ? 11.385 15.066 1.022 1.00 81.81 709 GLU A CA 1
ATOM 5456 C C . GLU A 1 709 ? 10.124 15.712 0.430 1.00 81.81 709 GLU A C 1
ATOM 5458 O O . GLU A 1 709 ? 10.218 16.376 -0.606 1.00 81.81 709 GLU A O 1
ATOM 5463 N N . ARG A 1 710 ? 8.968 15.595 1.099 1.00 81.25 710 ARG A N 1
ATOM 5464 C CA . ARG A 1 710 ? 7.716 16.209 0.617 1.00 81.25 710 ARG A CA 1
ATOM 5465 C C . ARG A 1 710 ? 7.750 17.732 0.647 1.00 81.25 710 ARG A C 1
ATOM 5467 O O . ARG A 1 710 ? 7.296 18.361 -0.306 1.00 81.25 710 ARG A O 1
ATOM 5474 N N . TYR A 1 711 ? 8.369 18.331 1.663 1.00 83.56 711 TYR A N 1
ATOM 5475 C CA . TYR A 1 711 ? 8.594 19.776 1.702 1.00 83.56 711 TYR A CA 1
ATOM 5476 C C . TYR A 1 711 ? 9.375 20.246 0.472 1.00 83.56 711 TYR A C 1
ATOM 5478 O O . TYR A 1 711 ? 9.062 21.281 -0.112 1.00 83.56 711 TYR A O 1
ATOM 5486 N N . LEU A 1 712 ? 10.382 19.491 0.036 1.00 77.31 712 LEU A N 1
ATOM 5487 C CA . LEU A 1 712 ? 11.137 19.831 -1.165 1.00 77.31 712 LEU A CA 1
ATOM 5488 C C . LEU A 1 712 ? 10.297 19.672 -2.436 1.00 77.31 712 LEU A C 1
ATOM 5490 O O . LEU A 1 712 ? 10.379 20.532 -3.313 1.00 77.31 712 LEU A O 1
ATOM 5494 N N . GLU A 1 713 ? 9.463 18.637 -2.541 1.00 71.12 713 GLU A N 1
ATOM 5495 C CA . GLU A 1 713 ? 8.563 18.448 -3.690 1.00 71.12 713 GLU A CA 1
ATOM 5496 C C . GLU A 1 713 ? 7.626 19.649 -3.916 1.00 71.12 713 GLU A C 1
ATOM 5498 O O . GLU A 1 713 ? 7.517 20.112 -5.061 1.00 71.12 713 GLU A O 1
ATOM 5503 N N . ASP A 1 714 ? 7.071 20.226 -2.840 1.00 65.38 714 ASP A N 1
ATOM 5504 C CA . ASP A 1 714 ? 6.225 21.440 -2.862 1.00 65.38 714 ASP A CA 1
ATOM 5505 C C . ASP A 1 714 ? 6.927 22.650 -3.493 1.00 65.38 714 ASP A C 1
ATOM 5507 O O . ASP A 1 714 ? 6.295 23.539 -4.069 1.00 65.38 714 ASP A O 1
ATOM 5511 N N . HIS A 1 715 ? 8.257 22.694 -3.393 1.00 62.19 715 HIS A N 1
ATOM 5512 C CA . HIS A 1 715 ? 9.076 23.832 -3.803 1.00 62.19 715 HIS A CA 1
ATOM 5513 C C . HIS A 1 715 ? 9.796 23.607 -5.147 1.00 62.19 715 HIS A C 1
ATOM 5515 O O . HIS A 1 715 ? 10.504 24.505 -5.620 1.00 62.19 715 HIS A O 1
ATOM 5521 N N . ILE A 1 716 ? 9.630 22.433 -5.781 1.00 53.94 716 ILE A N 1
ATOM 5522 C CA . ILE A 1 716 ? 10.398 22.020 -6.974 1.00 53.94 716 ILE A CA 1
ATOM 5523 C C . ILE A 1 716 ? 9.514 21.787 -8.220 1.00 53.94 716 ILE A C 1
ATOM 5525 O O . ILE A 1 716 ? 10.001 21.990 -9.341 1.00 53.94 716 ILE A O 1
ATOM 5529 N N . LEU A 1 717 ? 8.233 21.420 -8.075 1.00 48.59 717 LEU A N 1
ATOM 5530 C CA . LEU A 1 717 ? 7.303 21.164 -9.193 1.00 48.59 717 LEU A CA 1
ATOM 5531 C C . LEU A 1 717 ? 6.304 22.314 -9.408 1.00 48.59 717 LEU A C 1
ATOM 5533 O O . LEU A 1 717 ? 6.210 23.225 -8.592 1.00 48.59 717 LEU A O 1
ATOM 5537 N N . LEU A 1 718 ? 5.589 22.317 -10.548 1.00 41.69 718 LEU A N 1
ATOM 5538 C CA . LEU A 1 718 ? 4.398 23.172 -10.722 1.00 41.69 718 LEU A CA 1
ATOM 5539 C C . LEU A 1 718 ? 3.583 23.115 -9.421 1.00 41.69 718 LEU A C 1
ATOM 5541 O O . LEU A 1 718 ? 3.420 21.999 -8.936 1.00 41.69 718 LEU A O 1
ATOM 5545 N N . PRO A 1 719 ? 3.132 24.257 -8.862 1.00 40.28 719 PRO A N 1
ATOM 5546 C CA . PRO A 1 719 ? 2.604 24.329 -7.502 1.00 40.28 719 PRO A CA 1
ATOM 5547 C C . PRO A 1 719 ? 1.572 23.224 -7.294 1.00 40.28 719 PRO A C 1
ATOM 5549 O O . PRO A 1 719 ? 0.492 23.251 -7.883 1.00 40.28 719 PRO A O 1
ATOM 5552 N N . GLY A 1 720 ? 1.988 22.227 -6.528 1.00 46.88 720 GLY A N 1
ATOM 5553 C CA . GLY A 1 720 ? 1.215 21.075 -6.125 1.00 46.88 720 GLY A CA 1
ATOM 5554 C C . GLY A 1 720 ? 1.314 20.986 -4.615 1.00 46.88 720 GLY A C 1
ATOM 5555 O O . GLY A 1 720 ? 2.306 21.411 -4.027 1.00 46.88 720 GLY A O 1
ATOM 5556 N N . ASP A 1 721 ? 0.260 20.473 -4.010 1.00 54.00 721 ASP A N 1
ATOM 5557 C CA . ASP A 1 721 ? 0.108 20.381 -2.568 1.00 54.00 721 ASP A CA 1
ATOM 5558 C C . ASP A 1 721 ? 0.898 19.177 -2.009 1.00 54.00 721 ASP A C 1
ATOM 5560 O O . ASP A 1 721 ? 0.322 18.400 -1.288 1.00 54.00 721 ASP A O 1
ATOM 5564 N N . GLY A 1 722 ? 2.157 18.904 -2.353 1.00 68.94 722 GLY A N 1
ATOM 5565 C CA . GLY A 1 722 ? 2.855 17.648 -1.983 1.00 68.94 722 GLY A CA 1
ATOM 5566 C C . GLY A 1 722 ? 2.792 17.248 -0.493 1.00 68.94 722 GLY A C 1
ATOM 5567 O O . GLY A 1 722 ? 2.494 16.082 -0.208 1.00 68.94 722 GLY A O 1
ATOM 5568 N N . ILE A 1 723 ? 2.949 18.177 0.462 1.00 83.56 723 ILE A N 1
ATOM 5569 C CA . ILE A 1 723 ? 2.641 17.906 1.885 1.00 83.56 723 ILE A CA 1
ATOM 5570 C C . ILE A 1 723 ? 1.132 17.669 2.080 1.00 83.56 723 ILE A C 1
ATOM 5572 O O . ILE A 1 723 ? 0.716 16.610 2.548 1.00 83.56 723 ILE A O 1
ATOM 5576 N N . ALA A 1 724 ? 0.284 18.623 1.690 1.00 83.25 724 ALA A N 1
ATOM 5577 C CA . ALA A 1 724 ? -1.156 18.557 1.969 1.00 83.25 724 ALA A CA 1
ATOM 5578 C C . ALA A 1 724 ? -1.916 17.465 1.173 1.00 83.25 724 ALA A C 1
ATOM 5580 O O . ALA A 1 724 ? -2.995 17.042 1.575 1.00 83.25 724 ALA A O 1
ATOM 5581 N N . ALA A 1 725 ? -1.353 16.968 0.076 1.00 79.12 725 ALA A N 1
ATOM 5582 C CA . ALA A 1 725 ? -1.899 15.936 -0.795 1.00 79.12 725 ALA A CA 1
ATOM 5583 C C . ALA A 1 725 ? -1.761 14.561 -0.150 1.00 79.12 725 ALA A C 1
ATOM 5585 O O . ALA A 1 725 ? -2.659 13.739 -0.278 1.00 79.12 725 ALA A O 1
ATOM 5586 N N . THR A 1 726 ? -0.665 14.316 0.571 1.00 87.38 726 THR A N 1
ATOM 5587 C CA . THR A 1 726 ? -0.454 13.058 1.306 1.00 87.38 726 THR A CA 1
ATOM 5588 C C . THR A 1 726 ? -1.199 13.043 2.646 1.00 87.38 726 THR A C 1
ATOM 5590 O O . THR A 1 726 ? -1.712 12.008 3.078 1.00 87.38 726 THR A O 1
ATOM 5593 N N . GLU A 1 727 ? -1.351 14.204 3.284 1.00 92.12 727 GLU A N 1
ATOM 5594 C CA . GLU A 1 727 ? -2.109 14.373 4.535 1.00 92.12 727 GLU A CA 1
ATOM 5595 C C . GLU A 1 727 ? -3.630 14.322 4.376 1.00 92.12 727 GLU A C 1
ATOM 5597 O O . GLU A 1 727 ? -4.346 14.084 5.358 1.00 92.12 727 GLU A O 1
ATOM 5602 N N . GLY A 1 728 ? -4.120 14.614 3.172 1.00 91.88 728 GLY A N 1
ATOM 5603 C CA . GLY A 1 728 ? -5.533 14.849 2.913 1.00 91.88 728 GLY A CA 1
ATOM 5604 C C . GLY A 1 728 ? -6.058 16.146 3.532 1.00 91.88 728 GLY A C 1
ATOM 5605 O O . GLY A 1 728 ? -5.357 16.914 4.202 1.00 91.88 728 GLY A O 1
ATOM 5606 N N . ALA A 1 729 ? -7.349 16.395 3.351 1.00 93.38 729 ALA A N 1
ATOM 5607 C CA . ALA A 1 729 ? -8.065 17.449 4.052 1.00 93.38 729 ALA A CA 1
ATOM 5608 C C . ALA A 1 729 ? -8.512 16.987 5.454 1.00 93.38 729 ALA A C 1
ATOM 5610 O O . ALA A 1 729 ? -8.435 15.817 5.826 1.00 93.38 729 ALA A O 1
ATOM 5611 N N . ALA A 1 730 ? -9.021 17.915 6.271 1.00 94.88 730 ALA A N 1
ATOM 5612 C CA . ALA A 1 730 ? -9.550 17.576 7.600 1.00 94.88 730 ALA A CA 1
ATOM 5613 C C . ALA A 1 730 ? -10.685 16.531 7.537 1.00 94.88 730 ALA A C 1
ATOM 5615 O O . ALA A 1 730 ? -10.837 15.716 8.442 1.00 94.88 730 ALA A O 1
ATOM 5616 N N . GLU A 1 731 ? -11.447 16.537 6.444 1.00 96.12 731 GLU A N 1
ATOM 5617 C CA . GLU A 1 731 ? -12.525 15.594 6.141 1.00 96.12 731 GLU A CA 1
ATOM 5618 C C . GLU A 1 731 ? -12.059 14.200 5.683 1.00 96.12 731 GLU A C 1
ATOM 5620 O O . GLU A 1 731 ? -12.913 13.334 5.486 1.00 96.12 731 GLU A O 1
ATOM 5625 N N . ASP A 1 732 ? -10.743 13.976 5.583 1.00 96.19 732 ASP A N 1
ATOM 5626 C CA . ASP A 1 732 ? -10.111 12.700 5.211 1.00 96.19 732 ASP A CA 1
ATOM 5627 C C . ASP A 1 732 ? -9.411 11.995 6.393 1.00 96.19 732 ASP A C 1
ATOM 5629 O O . ASP A 1 732 ? -8.982 10.838 6.289 1.00 96.19 732 ASP A O 1
ATOM 5633 N N . ARG A 1 733 ? -9.300 12.690 7.536 1.00 94.50 733 ARG A N 1
ATOM 5634 C CA . ARG A 1 733 ? -8.550 12.252 8.724 1.00 94.50 733 ARG A CA 1
ATOM 5635 C C . ARG A 1 733 ? -9.466 11.775 9.858 1.00 94.50 733 ARG A C 1
ATOM 5637 O O . ARG A 1 733 ? -9.931 10.633 9.851 1.00 94.50 733 ARG A O 1
ATOM 5644 N N . ASN A 1 734 ? -9.715 12.651 10.836 1.00 97.62 734 ASN A N 1
ATOM 5645 C CA . ASN A 1 734 ? -10.543 12.370 12.005 1.00 97.62 734 ASN A CA 1
ATOM 5646 C C . ASN A 1 734 ? -11.999 12.677 11.667 1.00 97.62 734 ASN A C 1
ATOM 5648 O O . ASN A 1 734 ? -12.396 13.841 11.585 1.00 97.62 734 ASN A O 1
ATOM 5652 N N . THR A 1 735 ? -12.811 11.647 11.452 1.00 98.38 735 THR A N 1
ATOM 5653 C CA . THR A 1 735 ? -14.176 11.822 10.942 1.00 98.38 735 THR A CA 1
ATOM 5654 C C . THR A 1 735 ? -15.183 10.889 11.592 1.00 98.38 735 THR A C 1
ATOM 5656 O O . THR A 1 735 ? -14.850 9.804 12.068 1.00 98.38 735 THR A O 1
ATOM 5659 N N . PHE A 1 736 ? -16.441 11.325 11.606 1.00 98.62 736 PHE A N 1
ATOM 5660 C CA . PHE A 1 736 ? -17.600 10.462 11.805 1.00 98.62 736 PHE A CA 1
ATOM 5661 C C . PHE A 1 736 ? -18.306 10.306 10.463 1.00 98.62 736 PHE A C 1
ATOM 5663 O O . PHE A 1 736 ? -18.911 11.256 9.967 1.00 98.62 736 PHE A O 1
ATOM 5670 N N . LEU A 1 737 ? -18.204 9.119 9.873 1.00 98.75 737 LEU A N 1
ATOM 5671 C CA . LEU A 1 737 ? -18.813 8.781 8.594 1.00 98.75 737 LEU A CA 1
ATOM 5672 C C . LEU A 1 737 ? -20.141 8.069 8.848 1.00 98.75 737 LEU A C 1
ATOM 5674 O O . LEU A 1 737 ? -20.168 6.978 9.425 1.00 98.75 737 LEU A O 1
ATOM 5678 N N . TYR A 1 738 ? -21.249 8.683 8.447 1.00 98.69 738 TYR A N 1
ATOM 5679 C CA . TYR A 1 738 ? -22.581 8.132 8.696 1.00 98.69 738 TYR A CA 1
ATOM 5680 C C . TYR A 1 738 ? -23.081 7.315 7.502 1.00 98.69 738 TYR A C 1
ATOM 5682 O O . TYR A 1 738 ? -22.829 7.665 6.350 1.00 98.69 738 TYR A O 1
ATOM 5690 N N . PHE A 1 739 ? -23.804 6.228 7.772 1.00 98.50 739 PHE A N 1
ATOM 5691 C CA . PHE A 1 739 ? -24.418 5.377 6.748 1.00 98.50 739 PHE A CA 1
ATOM 5692 C C . PHE A 1 739 ? -25.789 4.855 7.195 1.00 98.50 739 PHE A C 1
ATOM 5694 O O . PHE A 1 739 ? -26.108 4.815 8.387 1.00 98.50 739 PHE A O 1
ATOM 5701 N N . LYS A 1 740 ? -26.634 4.458 6.238 1.00 97.88 740 LYS A N 1
ATOM 5702 C CA . LYS A 1 740 ? -27.929 3.826 6.530 1.00 97.88 740 LYS A CA 1
ATOM 5703 C C . LYS A 1 740 ? -27.739 2.340 6.796 1.00 97.88 740 LYS A C 1
ATOM 5705 O O . LYS A 1 740 ? -27.095 1.656 6.014 1.00 97.88 740 LYS A O 1
ATOM 5710 N N . VAL A 1 741 ? -28.316 1.836 7.885 1.00 97.50 741 VAL A N 1
ATOM 5711 C CA . VAL A 1 741 ? -28.260 0.407 8.209 1.00 97.50 741 VAL A CA 1
ATOM 5712 C C . VAL A 1 741 ? -29.458 -0.298 7.571 1.00 97.50 741 VAL A C 1
ATOM 5714 O O . VAL A 1 741 ? -30.601 0.051 7.888 1.00 97.50 741 VAL A O 1
ATOM 5717 N N . PRO A 1 742 ? -29.240 -1.311 6.715 1.00 95.94 742 PRO A N 1
ATOM 5718 C CA . PRO A 1 742 ? -30.330 -2.031 6.067 1.00 95.94 742 PRO A CA 1
ATOM 5719 C C . PRO A 1 742 ? -31.267 -2.727 7.059 1.00 95.94 742 PRO A C 1
ATOM 5721 O O . PRO A 1 742 ? -30.853 -3.245 8.101 1.00 95.94 742 PRO A O 1
ATOM 5724 N N . ALA A 1 743 ? -32.551 -2.814 6.706 1.00 94.69 743 ALA A N 1
ATOM 5725 C CA . ALA A 1 743 ? -33.587 -3.357 7.591 1.00 94.69 743 ALA A CA 1
ATOM 5726 C C . ALA A 1 743 ? -33.341 -4.818 8.025 1.00 94.69 743 ALA A C 1
ATOM 5728 O O . ALA A 1 743 ? -33.703 -5.204 9.136 1.00 94.69 743 ALA A O 1
ATOM 5729 N N . ASN A 1 744 ? -32.730 -5.637 7.166 1.00 94.19 744 ASN A N 1
ATOM 5730 C CA . ASN A 1 744 ? -32.351 -7.019 7.483 1.00 94.19 744 ASN A CA 1
ATOM 5731 C C . ASN A 1 744 ? -31.206 -7.099 8.506 1.00 94.19 744 ASN A C 1
ATOM 5733 O O . ASN A 1 744 ? -31.216 -8.011 9.328 1.00 94.19 744 ASN A O 1
ATOM 5737 N N . VAL A 1 745 ? -30.263 -6.150 8.490 1.00 95.69 745 VAL A N 1
ATOM 5738 C CA . VAL A 1 745 ? -29.204 -6.041 9.507 1.00 95.69 745 VAL A CA 1
ATOM 5739 C C . VAL A 1 745 ? -29.813 -5.581 10.832 1.00 95.69 745 VAL A C 1
ATOM 5741 O O . VAL A 1 745 ? -29.604 -6.228 11.854 1.00 95.69 745 VAL A O 1
ATOM 5744 N N . LEU A 1 746 ? -30.646 -4.531 10.813 1.00 95.50 746 LEU A N 1
ATOM 5745 C CA . LEU A 1 746 ? -31.329 -4.030 12.015 1.00 95.50 746 LEU A CA 1
ATOM 5746 C C . LEU A 1 746 ? -32.192 -5.097 12.693 1.00 95.50 746 LEU A C 1
ATOM 5748 O O . LEU A 1 746 ? -32.234 -5.162 13.914 1.00 95.50 746 LEU A O 1
ATOM 5752 N N . ALA A 1 747 ? -32.849 -5.965 11.922 1.00 93.62 747 ALA A N 1
ATOM 5753 C CA . ALA A 1 747 ? -33.673 -7.042 12.468 1.00 93.62 747 ALA A CA 1
ATOM 5754 C C . ALA A 1 747 ? -32.880 -8.120 13.239 1.00 93.62 747 ALA A C 1
ATOM 5756 O O . ALA A 1 747 ? -33.499 -8.943 13.920 1.00 93.62 747 ALA A O 1
ATOM 5757 N N . ARG A 1 748 ? -31.544 -8.158 13.111 1.00 91.69 748 ARG A N 1
ATOM 5758 C CA . ARG A 1 748 ? -30.664 -9.081 13.851 1.00 91.69 748 ARG A CA 1
ATOM 5759 C C . ARG A 1 748 ? -30.186 -8.522 15.195 1.00 91.69 748 ARG A C 1
ATOM 5761 O O . ARG A 1 748 ? -29.741 -9.321 16.021 1.00 91.69 748 ARG A O 1
ATOM 5768 N N . LEU A 1 749 ? -30.230 -7.200 15.376 1.00 89.50 749 LEU A N 1
ATOM 5769 C CA . LEU A 1 749 ? -29.789 -6.484 16.580 1.00 89.50 749 LEU A CA 1
ATOM 5770 C C . LEU A 1 749 ? -30.916 -6.400 17.617 1.00 89.50 749 LEU A C 1
ATOM 5772 O O . LEU A 1 749 ? -30.589 -6.381 18.828 1.00 89.50 749 LEU A O 1
#

Sequence (749 aa):
MNKFSLSILFSSILLATAGCGSSGSSSSSDTGSNNDTESAQSKSGKLLGLSGFSYESGSETGTTSDDGQFQYRTDQEVTFSLGGIILGTTTPKDYITLEDIAGDHPDALSNLQRFLATVDYDLSPMNGIIVTSDIREAAKDSDNLNFNQPSESFTIEAEALLQTELKSQLHADALQHSLENLLPQIEERNSQVQARLLRTFTYPTVAVSAEIAEEAQSVFDLMLQNTVNEGESPLELIFSATNTPLVLSSDDPEESTLTDLYAQYKSHLIDIGKEAPFVDREDFASKPADGGDVVSAHHLLVMSDFQMRDEESPLNVNILKSLIPASYYPASAHITYQVDDMIRTMRDYETDINKPIDMAIFTGDLLDIGGYNEARWGIDILDGGDINPDSGADDDPIVGNFDDGKPNDTYDAFTAVGLNGQDETQANIPWYYVPGNHDGLLLGNFPITDNDFKLFGVTINIDTRTFFDSLATGNKSILGFDPSLSLSSILDVLFPKIITSDPDRRMLRSQEIAEEMFISKDPAFVSEPIGHGMQHVIDQQGELKDGNLHYSFTSNNGLIKHIAIDSSMLLGPEGMLDLSEMAWIVQELQAAQDAGQLVIVSSHHKPKDIIINGGLLIETLNQYPNVIAHLVAHSHQNTILPRAGATDELGYWEIESGSMVNWPQQFRVLDISIDKDSGVGTIKSTMLNHESESPLHVAQRGRFLSYLERYLEDHILLPGDGIAATEGAAEDRNTFLYFKVPANVLARL

pLDDT: mean 84.0, std 18.56, range [24.58, 98.94]

Secondary structure (DSSP, 8-state):
--TTHHHHHHHHH----------------------------EEEEEETTEES-EEEETTEEEE--TT-EEEEETTS-EEEEETTEEEEEE---SEE-HHHHS-SSTTHHHHHHHHHHHS-SSS-TBTBEE--HHHHHHTTTPPPP--SS-HHHHHHHHHHHHSSPPPPHHHHHHHHHIIIIIHHHHHHHHHHHTT-----------PPPHHHHHHHHHHHHHHHHSSSSTT-SHHHHHHHTSSS------S-TT---HHHHHHHHHHHHHHHSTTSPPEEE-SSSPPPPTT--EEEEEEEEEE----B--TTSTT--GGGGGTSGGG--TTGGGHHHHHHHHHHHHHHHHHHHT----EEEE-S--BSS-BHHHHHHHHHHHH-EEE----SS---TT-S--TTS---SSSSPEEE--SS-SSTTS----EEE---TTTTEETTTEE-----EEETTEEE----HHHHHHHHSSS-BSS---TT--GGGTTGGGS-B-PPP-GGG-B--HHHHHHHTT--S-TTS--SSTTTTHHHHHHHHSS--TT---EEEE-TTSSEEEEEE--B-SSSS-EE--HHHHHHHHHHHHHHHHTT-EEEEEESS-TTTEEETHHHHHHHHTT-TTEEEEEE-SS---EEEEE--SSGGG-EEEEE---SSSTT-EEEEEEEEEETTTTEEEEEEEEEE---S-TTSHHHHHHHHHHHHHHHHHHHSSS--HHHHHH--GGGSSEEEEEEPPHHHHTT-

Radius of gyration: 27.95 Å; chains: 1; bounding box: 67×62×88 Å

Foldseek 3Di:
DPPPLVCVVVLLLDPDDDPDDDDDDDDDDDDDDDDDDPDFDKDKAFAAQAFQWWKDAPPFTDTQHSRRIGIHTQPGWMWTHQAQETLAIARDDNYDYSVRGFDPAPQLLLLSLLLQCVQAQQSALQSGGYHDVVSSVLCNPFHYQDSRDDPVVSQVRSCVQFVDGGHDSLSSLNNVLNRPPPRVVLVVVLVQLVVDDAEDDAADQDDADPVLLVQLVLLVVLQQLQDLDRCPRLVSLLCVSHPYDQFSDDPDSVHHHVSSVSVVVVVVCCCLAQVHDAAADQLLHDDDDPPFPKDFQAKEWEAEALQQDQCLFLQLFPVSCSSPVLSDFSLNLLSLVLLLLQLVLVLVVCVVVLHAHLAYEYQANQHFQQFLLSLQSSLQLQLWAKHASAFFDLRDSPPADDPVRADLYSRDIDTGPHQPAPDPSYHRHQAAYFYALNLAARRSFGHQDDDWDGTSNDTSDSHVQVVSLCQRQHQWRLRDDDSVDDPVNNVVSVDTDGTGGGNRRRGDGNLVSLVCQQDHPDPVRDGPDRSRQQVQQCVVPVGRDGQRRWGWDARPVRAEIETRDRQHDSGGNAGEDDPVNVVVVLVSLVVCLVSLHAYEYGHAAQLVRHSYCSVVVLQSQLVHLSHAEYEYESVQAQAWDWSDHPHSSSIYIYTYHHHCSAPPNKIWMWTWMARLVRQKIKTFIGIHGRDDPGCSHSSNSSNVSRVVVQVVVCVRRDRDPSNCGNSDDSPRHGYIHMGGRDPSNSVVD